Protein AF-A0A7Y5UYG2-F1 (afdb_monomer_lite)

Structure (mmCIF, N/CA/C/O backbone):
data_AF-A0A7Y5UYG2-F1
#
_entry.id   AF-A0A7Y5UYG2-F1
#
loop_
_atom_site.group_PDB
_atom_site.id
_atom_site.type_symbol
_atom_site.label_atom_id
_atom_site.label_alt_id
_atom_site.label_comp_id
_atom_site.label_asym_id
_atom_site.label_entity_id
_atom_site.label_seq_id
_atom_site.pdbx_PDB_ins_code
_atom_site.Cartn_x
_atom_site.Cartn_y
_atom_site.Cartn_z
_atom_site.occupancy
_atom_site.B_iso_or_equiv
_atom_site.auth_seq_id
_atom_site.auth_comp_id
_atom_site.auth_asym_id
_atom_site.auth_atom_id
_atom_site.pdbx_PDB_model_num
ATOM 1 N N . MET A 1 1 ? 1.144 -7.793 19.023 1.00 57.47 1 MET A N 1
ATOM 2 C CA . MET A 1 1 ? 0.547 -6.522 19.505 1.00 57.47 1 MET A CA 1
ATOM 3 C C . MET A 1 1 ? 0.319 -5.595 18.299 1.00 57.47 1 MET A C 1
ATOM 5 O O . MET A 1 1 ? 0.943 -5.838 17.279 1.00 57.47 1 MET A O 1
ATOM 9 N N . ASN A 1 2 ? -0.568 -4.586 18.346 1.00 78.50 2 ASN A N 1
ATOM 10 C CA . ASN A 1 2 ? -0.808 -3.654 17.212 1.00 78.50 2 ASN A CA 1
ATOM 11 C C . ASN A 1 2 ? -0.210 -2.251 17.454 1.00 78.50 2 ASN A C 1
ATOM 13 O O . ASN A 1 2 ? -0.651 -1.276 16.844 1.00 78.50 2 ASN A O 1
ATOM 17 N N . ASP A 1 3 ? 0.746 -2.148 18.378 1.00 82.88 3 ASP A N 1
ATOM 18 C CA . ASP A 1 3 ? 1.295 -0.881 18.858 1.00 82.88 3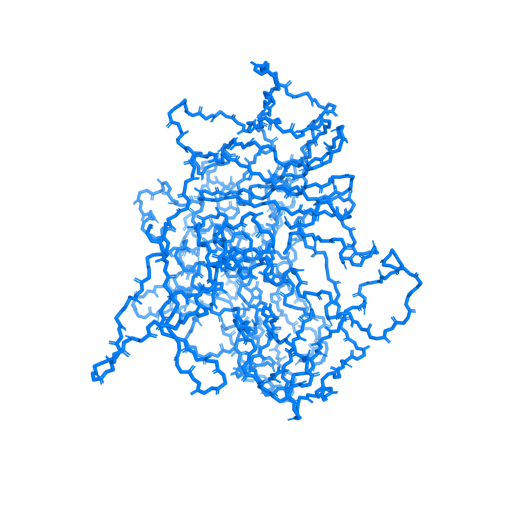 ASP A CA 1
ATOM 19 C C . ASP A 1 3 ? 2.487 -0.438 18.009 1.00 82.88 3 ASP A C 1
ATOM 21 O O . ASP A 1 3 ? 3.476 -1.155 17.873 1.00 82.88 3 ASP A O 1
ATOM 25 N N . LEU A 1 4 ? 2.380 0.762 17.450 1.00 86.94 4 LEU A N 1
ATOM 26 C CA . LEU A 1 4 ? 3.386 1.418 16.619 1.00 86.94 4 LEU A CA 1
ATOM 27 C C . LEU A 1 4 ? 4.169 2.486 17.390 1.00 86.94 4 LEU A C 1
ATOM 29 O O . LEU A 1 4 ? 4.842 3.331 16.801 1.00 86.94 4 LEU A O 1
ATOM 33 N N . GLY A 1 5 ? 4.112 2.454 18.723 1.00 81.50 5 GLY A N 1
ATOM 34 C CA . GLY A 1 5 ? 4.895 3.302 19.616 1.00 81.50 5 GLY A CA 1
ATOM 35 C C . GLY A 1 5 ? 6.408 3.180 19.401 1.00 81.50 5 GLY A C 1
ATOM 36 O O . GLY A 1 5 ? 7.154 4.088 19.762 1.00 81.50 5 GLY A O 1
ATOM 37 N N . TRP A 1 6 ? 6.858 2.108 18.753 1.00 83.94 6 TRP A N 1
ATOM 38 C CA . TRP A 1 6 ? 8.247 1.911 18.362 1.00 83.94 6 TRP A CA 1
ATOM 39 C C . TRP A 1 6 ? 8.684 2.731 17.146 1.00 83.94 6 TRP A C 1
ATOM 41 O O . TRP A 1 6 ? 9.874 2.755 16.878 1.00 83.94 6 TRP A O 1
ATOM 51 N N . ILE A 1 7 ? 7.798 3.390 16.386 1.00 88.38 7 ILE A N 1
ATOM 52 C CA . ILE A 1 7 ? 8.230 4.203 15.234 1.00 88.38 7 ILE A CA 1
ATOM 53 C C . ILE A 1 7 ? 9.119 5.367 15.728 1.00 88.38 7 ILE A C 1
ATOM 55 O O . ILE A 1 7 ? 8.684 6.103 16.629 1.00 88.38 7 ILE A O 1
ATOM 59 N N . PRO A 1 8 ? 10.315 5.588 15.128 1.00 88.12 8 PRO A N 1
ATOM 60 C CA . PRO A 1 8 ? 11.207 6.688 15.496 1.00 88.12 8 PRO A CA 1
ATOM 61 C C . PRO A 1 8 ? 10.505 8.050 15.483 1.00 88.12 8 PRO A C 1
ATOM 63 O O . PRO A 1 8 ? 9.829 8.416 14.519 1.00 88.12 8 PRO A O 1
ATOM 66 N N . GLY A 1 9 ? 10.686 8.836 16.544 1.00 85.75 9 GLY A N 1
ATOM 67 C CA . GLY A 1 9 ? 9.909 10.049 16.796 1.00 85.75 9 GLY A CA 1
ATOM 68 C C . GLY A 1 9 ? 10.012 11.114 15.710 1.00 85.75 9 GLY A C 1
ATOM 69 O O . GLY A 1 9 ? 9.010 11.747 15.380 1.00 85.75 9 GLY A O 1
ATOM 70 N N . ARG A 1 10 ? 11.192 11.286 15.098 1.00 89.25 10 ARG A N 1
ATOM 71 C CA . ARG A 1 10 ? 11.390 12.265 14.012 1.00 89.25 10 ARG A CA 1
ATOM 72 C C . ARG A 1 10 ? 10.803 11.820 12.673 1.00 89.25 10 ARG A C 1
ATOM 74 O O . ARG A 1 10 ? 10.757 12.624 11.745 1.00 89.25 10 ARG A O 1
ATOM 81 N N . VAL A 1 11 ? 10.372 10.564 12.572 1.00 89.12 11 VAL A N 1
ATOM 82 C CA . VAL A 1 11 ? 9.752 9.983 11.374 1.00 89.12 11 VAL A CA 1
ATOM 83 C C . VAL A 1 11 ? 8.228 9.993 11.476 1.00 89.12 11 VAL A C 1
ATOM 85 O O . VAL A 1 11 ? 7.570 9.939 10.448 1.00 89.12 11 VAL A O 1
ATOM 88 N N . ARG A 1 12 ? 7.661 10.126 12.682 1.00 91.38 12 ARG A N 1
ATOM 89 C CA . ARG A 1 12 ? 6.215 10.039 12.925 1.00 91.38 12 ARG A CA 1
ATOM 90 C C . ARG A 1 12 ? 5.367 10.998 12.083 1.00 91.38 12 ARG A C 1
ATOM 92 O O . ARG A 1 12 ? 5.707 12.171 11.886 1.00 91.38 12 ARG A O 1
ATOM 99 N N . LEU A 1 13 ? 4.204 10.515 11.651 1.00 93.50 13 LEU A N 1
ATOM 100 C CA . LEU A 1 13 ? 3.242 11.270 10.850 1.00 93.50 13 LEU A CA 1
ATOM 101 C C . LEU A 1 13 ? 2.540 12.357 11.668 1.00 93.50 13 LEU A C 1
ATOM 103 O O . LEU A 1 13 ? 1.707 12.097 12.539 1.00 93.50 13 LEU A O 1
ATOM 107 N N . ARG A 1 14 ? 2.819 13.615 11.314 1.00 93.12 14 ARG A N 1
ATOM 108 C CA . ARG A 1 14 ? 2.089 14.783 11.837 1.00 93.12 14 ARG A CA 1
ATOM 109 C C . ARG A 1 14 ? 0.748 14.998 11.141 1.00 93.12 14 ARG A C 1
ATOM 111 O O . ARG A 1 14 ? -0.190 15.479 11.767 1.00 93.12 14 ARG A O 1
ATOM 118 N N . ASP A 1 15 ? 0.673 14.646 9.863 1.00 95.06 15 ASP A N 1
ATOM 119 C CA . ASP A 1 15 ? -0.538 14.704 9.050 1.00 95.06 15 ASP A CA 1
ATOM 120 C C . ASP A 1 15 ? -0.583 13.512 8.079 1.00 95.06 15 ASP A C 1
ATOM 122 O O . ASP A 1 15 ? 0.401 12.782 7.943 1.00 95.06 15 ASP A O 1
ATOM 126 N N . PHE A 1 16 ? -1.722 13.304 7.418 1.00 94.44 16 PHE A N 1
ATOM 127 C CA . PHE A 1 16 ? -1.885 12.272 6.399 1.00 94.44 16 PHE A CA 1
ATOM 128 C C . PHE A 1 16 ? -0.908 12.511 5.249 1.00 94.44 16 PHE A C 1
ATOM 130 O O . PHE A 1 16 ? -0.806 13.631 4.733 1.00 94.44 16 PHE A O 1
ATOM 137 N N . ALA A 1 17 ? -0.213 11.447 4.842 1.00 91.25 17 ALA A N 1
ATOM 138 C CA . ALA A 1 17 ? 0.648 11.473 3.670 1.00 91.25 17 ALA A CA 1
ATOM 139 C C . ALA A 1 17 ? -0.192 11.720 2.407 1.00 91.25 17 ALA A C 1
ATOM 141 O O . ALA A 1 17 ? -1.264 11.141 2.247 1.00 91.25 17 ALA A O 1
ATOM 142 N N . GLY A 1 18 ? 0.300 12.599 1.535 1.00 89.81 18 GLY A N 1
ATOM 143 C CA . GLY A 1 18 ? -0.293 12.847 0.223 1.00 89.81 18 GLY A CA 1
ATOM 144 C C . GLY A 1 18 ? 0.320 11.980 -0.878 1.00 89.81 18 GLY A C 1
ATOM 145 O O . GLY A 1 18 ? 1.269 11.233 -0.614 1.00 89.81 18 GLY A O 1
ATOM 146 N N . PRO A 1 19 ? -0.171 12.113 -2.122 1.00 90.69 19 PRO A N 1
ATOM 147 C CA . PRO A 1 19 ? 0.441 11.458 -3.268 1.00 90.69 19 PRO A CA 1
ATOM 148 C C . PRO A 1 19 ? 1.856 11.988 -3.505 1.00 90.69 19 PRO A C 1
ATOM 150 O O . PRO A 1 19 ? 2.177 13.139 -3.182 1.00 90.69 19 PRO A O 1
ATOM 153 N N . ILE A 1 20 ? 2.697 11.175 -4.142 1.00 89.56 20 ILE A N 1
ATOM 154 C CA . ILE A 1 20 ? 3.920 11.705 -4.746 1.00 89.56 20 ILE A CA 1
ATOM 155 C C . ILE A 1 20 ? 3.600 12.511 -6.008 1.00 89.56 20 ILE A C 1
ATOM 157 O O . ILE A 1 20 ? 2.499 12.462 -6.550 1.00 89.56 20 ILE A O 1
ATOM 161 N N . GLY A 1 21 ? 4.576 13.286 -6.478 1.00 83.88 21 GLY A N 1
ATOM 162 C CA . GLY A 1 21 ? 4.401 14.123 -7.659 1.00 83.88 21 GLY A CA 1
ATOM 163 C C . GLY A 1 21 ? 4.212 13.341 -8.966 1.00 83.88 21 GLY A C 1
ATOM 164 O O . GLY A 1 21 ? 4.433 12.133 -9.063 1.00 83.88 21 GLY A O 1
ATOM 165 N N . LEU A 1 22 ? 3.881 14.085 -10.020 1.00 82.50 22 LEU A N 1
ATOM 166 C CA . LEU A 1 22 ? 3.663 13.595 -11.388 1.00 82.50 22 LEU A CA 1
ATOM 167 C C . LEU A 1 22 ? 4.958 13.452 -12.211 1.00 82.50 22 LEU A C 1
ATOM 169 O O . LEU A 1 22 ? 4.944 13.467 -13.443 1.00 82.50 22 LEU A O 1
ATOM 173 N N . GLY A 1 23 ? 6.102 13.324 -11.539 1.00 85.25 23 GLY A N 1
ATOM 174 C CA . GLY A 1 23 ? 7.380 13.031 -12.182 1.00 85.25 23 GLY A CA 1
ATOM 175 C C . GLY A 1 23 ? 7.456 11.562 -12.584 1.00 85.25 23 GLY A C 1
ATOM 176 O O . GLY A 1 23 ? 8.168 10.816 -11.936 1.00 85.25 23 GLY A O 1
ATOM 177 N N . LEU A 1 24 ? 6.707 11.142 -13.612 1.00 92.19 24 LEU A N 1
ATOM 178 C CA . LEU A 1 24 ? 6.568 9.724 -13.996 1.00 92.19 24 LEU A CA 1
ATOM 179 C C . LEU A 1 24 ? 7.871 9.088 -14.508 1.00 92.19 24 LEU A C 1
ATOM 181 O O . LEU A 1 24 ? 8.063 7.882 -14.403 1.00 92.19 24 LEU A O 1
ATOM 185 N N . PHE A 1 25 ? 8.748 9.885 -15.112 1.00 94.75 25 PHE A N 1
ATOM 186 C CA . PHE A 1 25 ? 10.046 9.449 -15.618 1.00 94.75 25 PHE A CA 1
ATOM 187 C C . PHE A 1 25 ? 10.975 10.652 -15.792 1.00 94.75 25 PHE A C 1
ATOM 189 O O . PHE A 1 25 ? 10.522 11.797 -15.918 1.00 94.75 25 PHE A O 1
ATOM 196 N N . GLY A 1 26 ? 12.274 10.388 -15.831 1.00 94.44 26 GLY A N 1
ATOM 197 C CA . GLY A 1 26 ? 13.301 11.414 -15.939 1.00 94.44 26 GLY A CA 1
ATOM 198 C C . GLY A 1 26 ? 14.703 10.845 -15.739 1.00 94.44 26 GLY A C 1
ATOM 199 O O . GLY A 1 26 ? 14.873 9.624 -15.699 1.00 94.44 26 GLY A O 1
ATOM 200 N N . PRO A 1 27 ? 15.724 11.716 -15.654 1.00 93.62 27 PRO A N 1
ATOM 201 C CA . PRO A 1 27 ? 17.078 11.294 -15.327 1.00 93.62 27 PRO A CA 1
ATOM 202 C C . PRO A 1 27 ? 17.110 10.551 -13.988 1.00 93.62 27 PRO A C 1
ATOM 204 O O . PRO A 1 27 ? 16.623 11.062 -12.980 1.00 93.62 27 PRO A O 1
ATOM 207 N N . GLY A 1 28 ? 17.699 9.357 -13.971 1.00 88.88 28 GLY A N 1
ATOM 208 C CA . GLY A 1 28 ? 17.907 8.606 -12.738 1.00 88.88 28 GLY A CA 1
ATOM 209 C C . GLY A 1 28 ? 18.898 9.301 -11.799 1.00 88.88 28 GLY A C 1
ATOM 210 O O . GLY A 1 28 ? 19.826 9.980 -12.245 1.00 88.88 28 GLY A O 1
ATOM 211 N N . SER A 1 29 ? 18.718 9.115 -10.492 1.00 85.50 29 SER A N 1
ATOM 212 C CA . SER A 1 29 ? 19.550 9.737 -9.451 1.00 85.50 29 SER A CA 1
ATOM 213 C C . SER A 1 29 ? 20.709 8.863 -8.962 1.00 85.50 29 SER A C 1
ATOM 215 O O . SER A 1 29 ? 21.626 9.361 -8.312 1.00 85.50 29 SER A O 1
ATOM 217 N N . GLU A 1 30 ? 20.696 7.564 -9.255 1.00 85.38 30 GLU A N 1
ATOM 218 C CA . GLU A 1 30 ? 21.638 6.597 -8.688 1.00 85.38 30 GLU A CA 1
ATOM 219 C C . GLU A 1 30 ? 22.851 6.408 -9.602 1.00 85.38 30 GLU A C 1
ATOM 221 O O . GLU A 1 30 ? 22.934 5.501 -10.432 1.00 85.38 30 GLU A O 1
ATOM 226 N N . SER A 1 31 ? 23.840 7.284 -9.422 1.00 87.31 31 SER A N 1
ATOM 227 C CA . SER A 1 31 ? 25.068 7.289 -10.228 1.00 87.31 31 SER A CA 1
ATOM 228 C C . SER A 1 31 ? 25.920 6.017 -10.095 1.00 87.31 31 SER A C 1
ATOM 230 O O . SER A 1 31 ? 26.825 5.803 -10.908 1.00 87.31 31 SER A O 1
ATOM 232 N N . THR A 1 32 ? 25.641 5.160 -9.109 1.00 88.62 32 THR A N 1
ATOM 233 C CA . THR A 1 32 ? 26.259 3.836 -8.944 1.00 88.62 32 THR A CA 1
ATOM 234 C C . THR A 1 32 ? 25.939 2.910 -10.115 1.00 88.62 32 THR A C 1
ATOM 236 O O . THR A 1 32 ? 26.821 2.191 -10.582 1.00 88.62 32 THR A O 1
ATOM 239 N N . PHE A 1 33 ? 24.708 2.959 -10.624 1.00 87.50 33 PHE A N 1
ATOM 240 C CA . PHE A 1 33 ? 24.169 1.939 -11.521 1.00 87.50 33 PHE A CA 1
ATOM 241 C C . PHE A 1 33 ? 24.242 2.318 -13.001 1.00 87.50 33 PHE A C 1
ATOM 243 O O . PHE A 1 33 ? 24.529 1.485 -13.865 1.00 87.50 33 PHE A O 1
ATOM 250 N N . TYR A 1 34 ? 24.019 3.592 -13.309 1.00 91.00 34 TYR A N 1
ATOM 251 C CA . TYR A 1 34 ? 23.905 4.084 -14.679 1.00 91.00 34 TYR A CA 1
ATOM 252 C C . TYR A 1 34 ? 24.620 5.437 -14.861 1.00 91.00 34 TYR A C 1
ATOM 254 O O . TYR A 1 34 ? 24.826 6.175 -13.893 1.00 91.00 34 TYR A O 1
ATOM 262 N N . PRO A 1 35 ? 25.071 5.784 -16.084 1.00 92.62 35 PRO A N 1
ATOM 263 C CA . PRO A 1 35 ? 25.655 7.090 -16.374 1.00 92.62 35 PRO A CA 1
ATOM 264 C C . PRO A 1 35 ? 24.644 8.233 -16.215 1.00 92.62 35 PRO A C 1
ATOM 266 O O . PRO A 1 35 ? 23.434 8.042 -16.366 1.00 92.62 35 PRO A O 1
ATOM 269 N N . ALA A 1 36 ? 25.159 9.443 -15.979 1.00 93.31 36 ALA A N 1
ATOM 270 C CA . ALA A 1 36 ? 24.350 10.658 -15.966 1.00 93.31 36 ALA A CA 1
ATOM 271 C C . ALA A 1 36 ? 23.579 10.820 -17.289 1.00 93.31 36 ALA A C 1
ATOM 273 O O . ALA A 1 36 ? 24.127 10.589 -18.365 1.00 93.31 36 ALA A O 1
ATOM 274 N N . GLY A 1 37 ? 22.309 11.221 -17.198 1.00 92.69 37 GLY A N 1
ATOM 275 C CA . GLY A 1 37 ? 21.418 11.358 -18.354 1.00 92.69 37 GLY A CA 1
ATOM 276 C C . GLY A 1 37 ? 20.656 10.086 -18.740 1.00 92.69 37 GLY A C 1
ATOM 277 O O . GLY A 1 37 ? 19.802 10.159 -19.616 1.00 92.69 37 GLY A O 1
ATOM 278 N N . THR A 1 38 ? 20.903 8.948 -18.079 1.00 94.62 38 THR A N 1
ATOM 279 C CA . THR A 1 38 ? 20.065 7.745 -18.235 1.00 94.62 38 THR A CA 1
ATOM 280 C C . THR A 1 38 ? 18.655 8.031 -17.734 1.00 94.62 38 THR A C 1
ATOM 282 O O . THR A 1 38 ? 18.481 8.501 -16.608 1.00 94.62 38 THR A O 1
ATOM 285 N N . VAL A 1 39 ? 17.653 7.758 -18.566 1.00 95.62 39 VAL A N 1
ATOM 286 C CA . VAL A 1 39 ? 16.244 8.025 -18.273 1.00 95.62 39 VAL A CA 1
ATOM 287 C C . VAL A 1 39 ? 15.595 6.758 -17.729 1.00 95.62 39 VAL A C 1
ATOM 289 O O . VAL A 1 39 ? 15.658 5.699 -18.355 1.00 95.62 39 VAL A O 1
ATOM 292 N N . ILE A 1 40 ? 14.941 6.869 -16.576 1.00 93.31 40 ILE A N 1
ATOM 293 C CA . ILE A 1 40 ? 14.222 5.777 -15.914 1.00 93.31 40 ILE A CA 1
ATOM 294 C C . ILE A 1 40 ? 12.795 6.205 -15.575 1.00 93.31 40 ILE A C 1
ATOM 296 O O . ILE A 1 40 ? 12.483 7.396 -15.520 1.00 93.31 40 ILE A O 1
ATOM 300 N N . VAL A 1 41 ? 11.929 5.224 -15.335 1.00 93.62 41 VAL A N 1
ATOM 301 C CA . VAL A 1 41 ? 10.648 5.468 -14.666 1.00 93.62 41 VAL A CA 1
ATOM 302 C C . VAL A 1 41 ? 10.919 5.842 -13.206 1.00 93.62 41 VAL A C 1
ATOM 304 O O . VAL A 1 41 ? 11.841 5.303 -12.599 1.00 93.62 41 VAL A O 1
ATOM 307 N N . HIS A 1 42 ? 10.110 6.736 -12.644 1.00 90.56 42 HIS A N 1
ATOM 308 C CA . HIS A 1 42 ? 10.070 6.993 -11.208 1.00 90.56 42 HIS A CA 1
ATOM 309 C C . HIS A 1 42 ? 8.674 6.701 -10.682 1.00 90.56 42 HIS A C 1
ATOM 311 O O . HIS A 1 42 ? 7.684 6.993 -11.353 1.00 90.56 42 HIS A O 1
ATOM 317 N N . GLY A 1 43 ? 8.581 6.205 -9.455 1.00 87.69 43 GLY A N 1
ATOM 318 C CA . GLY A 1 43 ? 7.268 6.049 -8.843 1.00 87.69 43 GLY A CA 1
ATOM 319 C C . GLY A 1 43 ? 7.228 5.346 -7.508 1.00 87.69 43 GLY A C 1
ATOM 320 O O . GLY A 1 43 ? 6.147 5.100 -6.992 1.00 87.69 43 GLY A O 1
ATOM 321 N N . TRP A 1 44 ? 8.388 5.038 -6.947 1.00 82.75 44 TRP A N 1
ATOM 322 C CA . TRP A 1 44 ? 8.538 4.117 -5.839 1.00 82.75 44 TRP A CA 1
ATOM 323 C C . TRP A 1 44 ? 7.592 4.274 -4.650 1.00 82.75 44 TRP A C 1
ATOM 325 O O . TRP A 1 44 ? 7.034 3.307 -4.146 1.00 82.75 44 TRP A O 1
ATOM 335 N N . ARG A 1 45 ? 7.366 5.518 -4.231 1.00 85.12 45 ARG A N 1
ATOM 336 C CA . ARG A 1 45 ? 6.501 5.866 -3.093 1.00 85.12 45 ARG A CA 1
ATOM 337 C C . ARG A 1 45 ? 5.035 6.067 -3.482 1.00 85.12 45 ARG A C 1
ATOM 339 O O . ARG A 1 45 ? 4.227 6.511 -2.674 1.00 85.12 45 ARG A O 1
ATOM 346 N N . GLY A 1 46 ? 4.700 5.822 -4.739 1.00 89.31 46 GLY A N 1
ATOM 347 C CA . GLY A 1 46 ? 3.384 6.028 -5.314 1.00 89.31 46 GLY A CA 1
ATOM 348 C C . GLY A 1 46 ? 2.482 4.823 -5.114 1.00 89.31 46 GLY A C 1
ATOM 349 O O . GLY A 1 46 ? 1.802 4.446 -6.062 1.00 89.31 46 GLY A O 1
ATOM 350 N N . HIS A 1 47 ? 2.504 4.191 -3.933 1.00 89.62 47 HIS A N 1
ATOM 351 C CA . HIS A 1 47 ? 1.644 3.064 -3.535 1.00 89.62 47 HIS A CA 1
ATOM 352 C C . HIS A 1 47 ? 0.484 3.477 -2.615 1.00 89.62 47 HIS A C 1
ATOM 354 O O . HIS A 1 47 ? -0.416 2.676 -2.395 1.00 89.62 47 HIS A O 1
ATOM 360 N N . THR A 1 48 ? 0.475 4.711 -2.101 1.00 87.12 48 THR A N 1
ATOM 361 C CA . THR A 1 48 ? -0.555 5.223 -1.180 1.00 87.12 48 THR A CA 1
ATOM 362 C C . THR A 1 48 ? -1.662 5.968 -1.930 1.00 87.12 48 THR A C 1
ATOM 364 O O . THR A 1 48 ? -2.546 5.345 -2.514 1.00 87.12 48 THR A O 1
ATOM 367 N N . GLU A 1 49 ? -1.598 7.297 -1.942 1.00 90.38 49 GLU A N 1
ATOM 368 C CA . GLU A 1 49 ? -2.570 8.194 -2.558 1.00 90.38 49 GLU A CA 1
ATOM 369 C C . GLU A 1 49 ? -2.168 8.560 -3.979 1.00 90.38 49 GLU A C 1
ATOM 371 O O . GLU A 1 49 ? -0.993 8.502 -4.358 1.00 90.38 49 GLU A O 1
ATOM 376 N N . MET A 1 50 ? -3.165 8.967 -4.757 1.00 90.88 50 MET A N 1
ATOM 377 C CA . MET A 1 50 ? -3.010 9.185 -6.183 1.00 90.88 50 MET A CA 1
ATOM 378 C C . MET A 1 50 ? -3.045 10.688 -6.555 1.00 90.88 50 MET A C 1
ATOM 380 O O . MET A 1 50 ? -3.792 11.480 -5.956 1.00 90.88 50 MET A O 1
ATOM 384 N N . PRO A 1 51 ? -2.150 11.141 -7.459 1.00 90.88 51 PRO A N 1
ATOM 385 C CA . PRO A 1 51 ? -1.943 12.564 -7.722 1.00 90.88 51 PRO A CA 1
ATOM 386 C C . PRO A 1 51 ? -3.041 13.232 -8.558 1.00 90.88 51 PRO A C 1
ATOM 388 O O . PRO A 1 51 ? -3.280 14.425 -8.359 1.00 90.88 51 PRO A O 1
ATOM 391 N N . VAL A 1 52 ? -3.707 12.531 -9.482 1.00 92.81 52 VAL A N 1
ATOM 392 C CA . VAL A 1 52 ? -4.691 13.147 -10.400 1.00 92.81 52 VAL A CA 1
ATOM 393 C C . VAL A 1 52 ? -6.010 13.446 -9.682 1.00 92.81 52 VAL A C 1
ATOM 395 O O . VAL A 1 52 ? -6.584 14.510 -9.893 1.00 92.81 52 VAL A O 1
ATOM 398 N N . ASP A 1 53 ? -6.456 12.588 -8.774 1.00 88.50 53 ASP A N 1
ATOM 399 C CA . ASP A 1 53 ? -7.632 12.734 -7.921 1.00 88.50 53 ASP A CA 1
ATOM 400 C C . ASP A 1 53 ? -7.402 13.881 -6.936 1.00 88.50 53 ASP A C 1
ATOM 402 O O . ASP A 1 53 ? -8.273 14.735 -6.747 1.00 88.50 53 ASP A O 1
ATOM 406 N N . THR A 1 54 ? -6.198 13.965 -6.361 1.00 88.44 54 THR A N 1
ATOM 407 C CA . THR A 1 54 ? -5.797 15.080 -5.491 1.00 88.44 54 THR A CA 1
ATOM 408 C C . THR A 1 54 ? -5.778 16.405 -6.265 1.00 88.44 54 THR A C 1
ATOM 410 O O . THR A 1 54 ? -6.307 17.411 -5.785 1.00 88.44 54 THR A O 1
ATOM 413 N N . ALA A 1 55 ? -5.234 16.423 -7.486 1.00 90.88 55 ALA A N 1
ATOM 414 C CA . ALA A 1 55 ? -5.258 17.603 -8.351 1.00 90.88 55 ALA A CA 1
ATOM 415 C C . ALA A 1 55 ? -6.694 17.991 -8.746 1.00 90.88 55 ALA A C 1
ATOM 417 O O . ALA A 1 55 ? -7.073 19.159 -8.652 1.00 90.88 55 ALA A O 1
ATOM 418 N N . ALA A 1 56 ? -7.534 17.013 -9.098 1.00 90.56 56 ALA A N 1
ATOM 419 C CA . ALA A 1 56 ? -8.932 17.228 -9.458 1.00 90.56 56 ALA A CA 1
ATOM 420 C C . ALA A 1 56 ? -9.733 17.863 -8.317 1.00 90.56 56 ALA A C 1
ATOM 422 O O . ALA A 1 56 ? -10.533 18.766 -8.562 1.00 90.56 56 ALA A O 1
ATOM 423 N N . ARG A 1 57 ? -9.492 17.438 -7.072 1.00 87.25 57 ARG A N 1
ATOM 424 C CA . ARG A 1 57 ? -10.105 18.024 -5.871 1.00 87.25 57 ARG A CA 1
ATOM 425 C C . ARG A 1 57 ? -9.730 19.480 -5.654 1.00 87.25 57 ARG A C 1
ATOM 427 O O . ARG A 1 57 ? -10.583 20.276 -5.274 1.00 87.25 57 ARG A O 1
ATOM 434 N N . ARG A 1 58 ? -8.470 19.820 -5.916 1.00 89.69 58 ARG A N 1
ATOM 435 C CA . ARG A 1 58 ? -7.950 21.189 -5.807 1.00 89.69 58 ARG A CA 1
ATOM 436 C C . ARG A 1 58 ? -8.344 22.076 -6.988 1.00 89.69 58 ARG A C 1
ATOM 438 O O . ARG A 1 58 ? -8.029 23.260 -6.984 1.00 89.69 58 ARG A O 1
ATOM 445 N N . GLY A 1 59 ? -9.010 21.518 -8.002 1.00 90.88 59 GLY A N 1
ATOM 446 C CA . GLY A 1 59 ? -9.294 22.220 -9.251 1.00 90.88 59 GLY A CA 1
ATOM 447 C C . GLY A 1 59 ? -8.039 22.503 -10.082 1.00 90.88 59 GLY A C 1
ATOM 448 O O . GLY A 1 59 ? -8.066 23.379 -10.942 1.00 90.88 59 GLY A O 1
ATOM 449 N N . ASP A 1 60 ? -6.944 21.776 -9.845 1.00 92.62 60 ASP A N 1
ATOM 450 C CA . ASP A 1 60 ? -5.670 21.951 -10.542 1.00 92.62 60 ASP A CA 1
ATOM 451 C C . ASP A 1 60 ? -5.685 21.218 -11.891 1.00 92.62 60 ASP A C 1
ATOM 453 O O . ASP A 1 60 ? -5.138 20.127 -12.072 1.00 92.62 60 ASP A O 1
ATOM 457 N N . THR A 1 61 ? -6.361 21.825 -12.865 1.00 93.31 61 THR A N 1
ATOM 458 C CA . THR A 1 61 ? -6.435 21.297 -14.233 1.00 93.31 61 THR A CA 1
ATOM 459 C C . THR A 1 61 ? -5.074 21.282 -14.925 1.00 93.31 61 THR A C 1
ATOM 461 O O . THR A 1 61 ? -4.859 20.467 -15.818 1.00 93.31 61 THR A O 1
ATOM 464 N N . GLN A 1 62 ? -4.144 22.154 -14.522 1.00 94.00 62 GLN A N 1
ATOM 465 C CA . GLN A 1 62 ? -2.807 22.211 -15.108 1.00 94.00 62 GLN A CA 1
ATOM 466 C C . GLN A 1 62 ? -1.998 20.960 -14.754 1.00 94.00 62 GLN A C 1
ATOM 468 O O . GLN A 1 62 ? -1.392 20.362 -15.644 1.00 94.00 62 GLN A O 1
ATOM 473 N N . ALA A 1 63 ? -2.018 20.533 -13.489 1.00 92.25 63 ALA A N 1
ATOM 474 C CA . ALA A 1 63 ? -1.363 19.298 -13.066 1.00 92.25 63 ALA A CA 1
ATOM 475 C C . ALA A 1 63 ? -1.952 18.068 -13.775 1.00 92.25 63 ALA A C 1
ATOM 477 O O . ALA A 1 63 ? -1.204 17.192 -14.208 1.00 92.25 63 ALA A O 1
ATOM 478 N N . ILE A 1 64 ? -3.275 18.020 -13.964 1.00 93.81 64 ILE A N 1
ATOM 479 C CA . ILE A 1 64 ? -3.945 16.921 -14.681 1.00 93.81 64 ILE A CA 1
ATOM 480 C C . ILE A 1 64 ? -3.480 16.852 -16.141 1.00 93.81 64 ILE A C 1
ATOM 482 O O . ILE A 1 64 ? -3.092 15.785 -16.617 1.00 93.81 64 ILE A O 1
ATOM 486 N N . GLU A 1 65 ? -3.457 17.982 -16.848 1.00 94.31 65 GLU A N 1
ATOM 487 C CA . GLU A 1 65 ? -2.989 18.021 -18.238 1.00 94.31 65 GLU A CA 1
ATOM 488 C C . GLU A 1 65 ? -1.486 17.727 -18.355 1.00 94.31 65 GLU A C 1
ATOM 490 O O . GLU A 1 65 ? -1.048 17.065 -19.298 1.00 94.31 65 GLU A O 1
ATOM 495 N N . GLN A 1 66 ? -0.684 18.121 -17.362 1.00 93.06 66 GLN A N 1
ATOM 496 C CA . GLN A 1 66 ? 0.722 17.731 -17.290 1.00 93.06 66 GLN A CA 1
ATOM 497 C C . GLN A 1 66 ? 0.886 16.214 -17.102 1.00 93.06 66 GLN A C 1
ATOM 499 O O . GLN A 1 66 ? 1.707 15.605 -17.795 1.00 93.06 66 GLN A O 1
ATOM 504 N N . ALA A 1 67 ? 0.109 15.594 -16.204 1.00 93.81 67 ALA A N 1
ATOM 505 C CA . ALA A 1 67 ? 0.094 14.142 -16.008 1.00 93.81 67 ALA A CA 1
ATOM 506 C C . ALA A 1 67 ? -0.235 13.421 -17.318 1.00 93.81 67 ALA A C 1
ATOM 508 O O . ALA A 1 67 ? 0.483 12.508 -17.730 1.00 93.81 67 ALA A O 1
ATOM 509 N N . ARG A 1 68 ? -1.285 13.892 -17.999 1.00 95.50 68 ARG A N 1
ATOM 510 C CA . ARG A 1 68 ? -1.741 13.376 -19.289 1.00 95.50 68 ARG A CA 1
ATOM 511 C C . ARG A 1 68 ? -0.649 13.457 -20.347 1.00 95.50 68 ARG A C 1
ATOM 513 O O . ARG A 1 68 ? -0.330 12.447 -20.963 1.00 95.50 68 ARG A O 1
ATOM 520 N N . GLY A 1 69 ? -0.022 14.622 -20.511 1.00 95.88 69 GLY A N 1
ATOM 521 C CA . GLY A 1 69 ? 1.058 14.812 -21.480 1.00 95.88 69 GLY A CA 1
ATOM 522 C C . GLY A 1 69 ? 2.262 13.903 -21.218 1.00 95.88 69 GLY A C 1
ATOM 523 O O . GLY A 1 69 ? 2.797 13.300 -22.149 1.00 95.88 69 GLY A O 1
ATOM 524 N N . ARG A 1 70 ? 2.663 13.744 -19.948 1.00 95.12 70 ARG A N 1
ATOM 525 C CA . ARG A 1 70 ? 3.754 12.835 -19.551 1.00 95.12 70 ARG A CA 1
ATOM 526 C C . ARG A 1 70 ? 3.410 11.380 -19.855 1.00 95.12 70 ARG A C 1
ATOM 528 O O . ARG A 1 70 ? 4.255 10.644 -20.357 1.00 95.12 70 ARG A O 1
ATOM 535 N N . LEU A 1 71 ? 2.185 10.962 -19.563 1.00 96.06 71 LEU A N 1
ATOM 536 C CA . LEU A 1 71 ? 1.749 9.593 -19.788 1.00 96.06 71 LEU A CA 1
ATOM 537 C C . LEU A 1 71 ? 1.584 9.275 -21.279 1.00 96.06 71 LEU A C 1
ATOM 539 O O . LEU A 1 71 ? 2.025 8.219 -21.728 1.00 96.06 71 LEU A O 1
ATOM 543 N N . ASP A 1 72 ? 1.030 10.205 -22.059 1.00 97.00 72 ASP A N 1
ATOM 544 C CA . ASP A 1 72 ? 0.934 10.092 -23.518 1.00 97.00 72 ASP A CA 1
ATOM 545 C C . ASP A 1 72 ? 2.330 9.991 -24.153 1.00 97.00 72 ASP A C 1
ATOM 547 O O . ASP A 1 72 ? 2.549 9.197 -25.071 1.00 97.00 72 ASP A O 1
ATOM 551 N N . GLU A 1 73 ? 3.312 10.741 -23.640 1.00 96.56 73 GLU A N 1
ATOM 552 C CA . GLU A 1 73 ? 4.713 10.609 -24.046 1.00 96.56 73 GLU A CA 1
ATOM 553 C C . GLU A 1 73 ? 5.268 9.215 -23.721 1.00 96.56 73 GLU A C 1
ATOM 555 O O . GLU A 1 73 ? 5.840 8.566 -24.600 1.00 96.56 73 GLU A O 1
ATOM 560 N N . LEU A 1 74 ? 5.050 8.727 -22.497 1.00 96.06 74 LEU A N 1
ATOM 561 C CA . LEU A 1 74 ? 5.507 7.414 -22.044 1.00 96.06 74 LEU A CA 1
ATOM 562 C C . 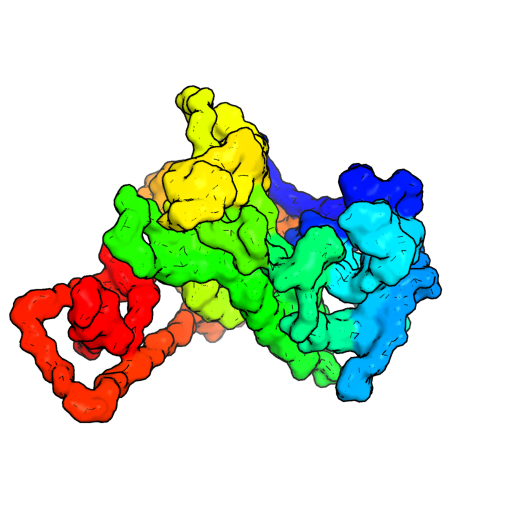LEU A 1 74 ? 4.899 6.270 -22.879 1.00 96.06 74 LEU A C 1
ATOM 564 O O . LEU A 1 74 ? 5.608 5.346 -23.284 1.00 96.06 74 LEU A O 1
ATOM 568 N N . LEU A 1 75 ? 3.600 6.347 -23.184 1.00 97.25 75 LEU A N 1
ATOM 569 C CA . LEU A 1 75 ? 2.883 5.378 -24.017 1.00 97.25 75 LEU A CA 1
ATOM 570 C C . LEU A 1 75 ? 3.345 5.404 -25.476 1.00 97.25 75 LEU A C 1
ATOM 572 O O . LEU A 1 75 ? 3.494 4.351 -26.092 1.00 97.25 75 LEU A O 1
ATOM 576 N N . ARG A 1 76 ? 3.568 6.595 -26.039 1.00 96.88 76 ARG A N 1
ATOM 577 C CA . ARG A 1 76 ? 3.955 6.757 -27.446 1.00 96.88 76 ARG A CA 1
ATOM 578 C C . ARG A 1 76 ? 5.414 6.392 -27.700 1.00 96.88 76 ARG A C 1
ATOM 580 O O . ARG A 1 76 ? 5.715 5.833 -28.750 1.00 96.88 76 ARG A O 1
ATOM 587 N N . LYS A 1 77 ? 6.315 6.764 -26.788 1.00 96.25 77 LYS A N 1
ATOM 588 C CA . LYS A 1 77 ? 7.765 6.675 -27.005 1.00 96.25 77 LYS A CA 1
ATOM 589 C C . LYS A 1 77 ? 8.384 5.408 -26.422 1.00 96.25 77 LYS A C 1
ATOM 591 O O . LYS A 1 77 ? 9.284 4.854 -27.044 1.00 96.25 77 LYS A O 1
ATOM 596 N N . TYR A 1 78 ? 7.917 4.955 -25.257 1.00 96.31 78 TYR A N 1
ATOM 597 C CA . TYR A 1 78 ? 8.630 3.931 -24.485 1.00 96.31 78 TYR A CA 1
ATOM 598 C C . TYR A 1 78 ? 7.845 2.647 -24.217 1.00 96.31 78 TYR A C 1
ATOM 600 O O . TYR A 1 78 ? 8.434 1.678 -23.741 1.00 96.31 78 TYR A O 1
ATOM 608 N N . ALA A 1 79 ? 6.538 2.607 -24.486 1.00 96.06 79 ALA A N 1
ATOM 609 C CA . ALA A 1 79 ? 5.762 1.398 -24.241 1.00 96.06 79 ALA A CA 1
ATOM 610 C C . ALA A 1 79 ? 6.247 0.241 -25.124 1.00 96.06 79 ALA A C 1
ATOM 612 O O . ALA A 1 79 ? 6.254 0.328 -26.354 1.00 96.06 79 ALA A O 1
ATOM 613 N N . LYS A 1 80 ? 6.587 -0.878 -24.489 1.00 95.69 80 LYS A N 1
ATOM 614 C CA . LYS A 1 80 ? 6.845 -2.148 -25.158 1.00 95.69 80 LYS A CA 1
ATOM 615 C C . LYS A 1 80 ? 5.572 -2.962 -25.188 1.00 95.69 80 LYS A C 1
ATOM 617 O O . LYS A 1 80 ? 4.942 -3.202 -24.161 1.00 95.69 80 LYS A O 1
ATOM 622 N N . ARG A 1 81 ? 5.196 -3.365 -26.396 1.00 95.75 81 ARG A N 1
ATOM 623 C CA . ARG A 1 81 ? 4.029 -4.198 -26.664 1.00 95.75 81 ARG A CA 1
ATOM 624 C C . ARG A 1 81 ? 4.516 -5.568 -27.079 1.00 95.75 81 ARG A C 1
ATOM 626 O O . ARG A 1 81 ? 5.303 -5.677 -28.015 1.00 95.75 81 ARG A O 1
ATOM 633 N N . VAL A 1 82 ? 4.065 -6.584 -26.363 1.00 93.25 82 VAL A N 1
ATOM 634 C CA . VAL A 1 82 ? 4.445 -7.979 -26.589 1.00 93.25 82 VAL A CA 1
ATOM 635 C C . VAL A 1 82 ? 3.208 -8.852 -26.468 1.00 93.25 82 VAL A C 1
ATOM 637 O O . VAL A 1 82 ? 2.249 -8.475 -25.801 1.00 93.25 82 VAL A O 1
ATOM 640 N N . GLU A 1 83 ? 3.220 -10.012 -27.109 1.00 95.56 83 GLU A N 1
ATOM 641 C CA . GLU A 1 83 ? 2.182 -11.023 -26.934 1.00 95.56 83 GLU A CA 1
ATOM 642 C C . GLU A 1 83 ? 2.743 -12.145 -26.060 1.00 95.56 83 GLU A C 1
ATOM 644 O O . GLU A 1 83 ? 3.780 -12.724 -26.386 1.00 95.56 83 GLU A O 1
ATOM 649 N N . ILE A 1 84 ? 2.088 -12.433 -24.934 1.00 92.06 84 ILE A N 1
ATOM 650 C CA . ILE A 1 84 ? 2.476 -13.522 -24.030 1.00 92.06 84 ILE A CA 1
ATOM 651 C C . ILE A 1 84 ? 1.291 -14.456 -23.889 1.00 92.06 84 ILE A C 1
ATOM 653 O O . ILE A 1 84 ? 0.217 -14.034 -23.476 1.00 92.06 84 ILE A O 1
ATOM 657 N N . ALA A 1 85 ? 1.487 -15.725 -24.252 1.00 91.19 85 ALA A N 1
ATOM 658 C CA . ALA A 1 85 ? 0.436 -16.743 -24.223 1.00 91.19 85 ALA A CA 1
ATOM 659 C C . ALA A 1 85 ? -0.859 -16.312 -24.955 1.00 91.19 85 ALA A C 1
ATOM 661 O O . ALA A 1 85 ? -1.960 -16.638 -24.519 1.00 91.19 85 ALA A O 1
ATOM 662 N N . GLY A 1 86 ? -0.725 -15.571 -26.063 1.00 94.62 86 GLY A N 1
ATOM 663 C CA . GLY A 1 86 ? -1.853 -15.048 -26.844 1.00 94.62 86 GLY A CA 1
ATOM 664 C C . GLY A 1 86 ? -2.495 -13.776 -26.278 1.00 94.62 86 GLY A C 1
ATOM 665 O O . GLY A 1 86 ? -3.480 -13.294 -26.832 1.00 94.62 86 GLY A O 1
ATOM 666 N N . GLU A 1 87 ? -1.964 -13.214 -25.189 1.00 94.88 87 GLU A N 1
ATOM 667 C CA . GLU A 1 87 ? -2.491 -11.998 -24.573 1.00 94.88 87 GLU A CA 1
ATOM 668 C C . GLU A 1 87 ? -1.666 -10.765 -24.965 1.00 94.88 87 GLU A C 1
ATOM 670 O O . GLU A 1 87 ? -0.441 -10.757 -24.779 1.00 94.88 87 GLU A O 1
ATOM 675 N N . PRO A 1 88 ? -2.308 -9.682 -25.444 1.00 97.00 88 PRO A N 1
ATOM 676 C CA . PRO A 1 88 ? -1.619 -8.432 -25.711 1.00 97.00 88 PRO A CA 1
ATOM 677 C C . PRO A 1 88 ? -1.197 -7.796 -24.387 1.00 97.00 88 PRO A C 1
ATOM 679 O O . PRO A 1 88 ? -2.032 -7.426 -23.558 1.00 97.00 88 PRO A O 1
ATOM 682 N N . CYS A 1 89 ? 0.108 -7.658 -24.203 1.00 96.69 89 CYS A N 1
ATOM 683 C CA . CYS A 1 89 ? 0.731 -7.078 -23.025 1.00 96.69 89 CYS A CA 1
ATOM 684 C C . CYS A 1 89 ? 1.360 -5.720 -23.360 1.00 96.69 89 CYS A C 1
ATOM 686 O O . CYS A 1 89 ? 1.826 -5.483 -24.479 1.00 96.69 89 CYS A O 1
ATOM 688 N N . LEU A 1 90 ? 1.399 -4.832 -22.368 1.00 96.81 90 LEU A N 1
ATOM 689 C CA . LEU A 1 90 ? 2.112 -3.558 -22.421 1.00 96.81 90 LEU A CA 1
ATOM 690 C C . LEU A 1 90 ? 2.905 -3.357 -21.133 1.00 96.81 90 LEU A C 1
ATOM 692 O O . LEU A 1 90 ? 2.352 -3.510 -20.048 1.00 96.81 90 LEU A O 1
ATOM 696 N N . PHE A 1 91 ? 4.172 -2.962 -21.256 1.00 95.00 91 PHE A N 1
ATOM 697 C CA . PHE A 1 91 ? 4.984 -2.527 -20.119 1.00 95.00 91 PHE A CA 1
ATOM 698 C C . PHE A 1 91 ? 6.155 -1.631 -20.557 1.00 95.00 91 PHE A C 1
ATOM 700 O O . PHE A 1 91 ? 6.268 -1.299 -21.738 1.00 95.00 91 PHE A O 1
ATOM 707 N N . TRP A 1 92 ? 7.019 -1.223 -19.624 1.00 93.88 92 TRP A N 1
ATOM 708 C CA . TRP A 1 92 ? 8.140 -0.313 -19.888 1.00 93.88 92 TRP A CA 1
ATOM 709 C C . TRP A 1 92 ? 9.475 -0.904 -19.444 1.00 93.88 92 TRP A C 1
ATOM 711 O O . TRP A 1 92 ? 9.592 -1.440 -18.342 1.00 93.88 92 TRP A O 1
ATOM 721 N N . GLU A 1 93 ? 10.486 -0.782 -20.303 1.00 90.69 93 GLU A N 1
ATOM 722 C CA . GLU A 1 93 ? 11.839 -1.260 -20.012 1.00 90.69 93 GLU A CA 1
ATOM 723 C C . GLU A 1 93 ? 12.572 -0.361 -19.004 1.00 90.69 93 GLU A C 1
ATOM 725 O O . GLU A 1 93 ? 12.281 0.830 -18.871 1.00 90.69 93 GLU A O 1
ATOM 730 N N . LYS A 1 94 ? 13.555 -0.938 -18.306 1.00 88.62 94 LYS A N 1
ATOM 731 C CA . LYS A 1 94 ? 14.570 -0.211 -17.535 1.00 88.62 94 LYS A CA 1
ATOM 732 C C . LYS A 1 94 ? 15.962 -0.452 -18.155 1.00 88.62 94 LYS A C 1
ATOM 734 O O . LYS A 1 94 ? 16.362 -1.618 -18.248 1.00 88.62 94 LYS A O 1
ATOM 739 N N . PRO A 1 95 ? 16.717 0.603 -18.526 1.00 92.12 95 PRO A N 1
ATOM 740 C CA . PRO A 1 95 ? 16.298 2.010 -18.591 1.00 92.12 95 PRO A CA 1
ATOM 741 C C . PRO A 1 95 ? 15.313 2.273 -19.748 1.00 92.12 95 PRO A C 1
ATOM 743 O O . PRO A 1 95 ? 15.184 1.451 -20.651 1.00 92.12 95 PRO A O 1
ATOM 746 N N . LEU A 1 96 ? 14.652 3.436 -19.735 1.00 94.44 96 LEU A N 1
ATOM 747 C CA . LEU A 1 96 ? 13.857 3.925 -20.871 1.00 94.44 96 LEU A CA 1
ATOM 748 C C . LEU A 1 96 ? 14.768 4.454 -21.991 1.00 94.44 96 LEU A C 1
ATOM 750 O O . LEU A 1 96 ? 14.514 4.208 -23.167 1.00 94.44 96 LEU A O 1
ATOM 754 N N . GLU A 1 97 ? 15.832 5.173 -21.615 1.00 95.12 97 GLU A N 1
ATOM 755 C CA . GLU A 1 97 ? 16.901 5.650 -22.502 1.00 95.12 97 GLU A CA 1
ATOM 756 C C . GLU A 1 97 ? 18.245 5.626 -21.771 1.00 95.12 97 GLU A C 1
ATOM 758 O O . GLU A 1 97 ? 18.302 5.828 -20.559 1.00 95.12 97 GLU A O 1
ATOM 763 N N . GLY A 1 98 ? 19.341 5.451 -22.508 1.00 93.50 98 GLY A N 1
ATOM 764 C CA . GLY A 1 98 ? 20.685 5.371 -21.939 1.00 93.50 98 GLY A CA 1
ATOM 765 C C . GLY A 1 98 ? 21.141 3.928 -21.751 1.00 93.50 98 GLY A C 1
ATOM 766 O O . GLY A 1 98 ? 20.810 3.061 -22.556 1.00 93.50 98 GLY A O 1
ATOM 767 N N . ALA A 1 99 ? 21.956 3.684 -20.729 1.00 92.81 99 ALA A N 1
ATOM 768 C CA . ALA A 1 99 ? 22.620 2.401 -20.523 1.00 92.81 99 ALA A CA 1
ATOM 769 C C . ALA A 1 99 ? 22.905 2.156 -19.041 1.00 92.81 99 ALA A C 1
ATOM 771 O O . ALA A 1 99 ? 22.997 3.095 -18.253 1.00 92.81 99 ALA A O 1
ATOM 772 N N . TRP A 1 100 ? 23.139 0.899 -18.675 1.00 91.19 100 TRP A N 1
ATOM 773 C CA . TRP A 1 100 ? 23.805 0.580 -17.415 1.00 91.19 100 TRP A CA 1
ATOM 774 C C . TRP A 1 100 ? 25.303 0.857 -17.519 1.00 91.19 100 TRP A C 1
ATOM 776 O O . TRP A 1 100 ? 25.883 0.874 -18.611 1.00 91.19 100 TRP A O 1
ATOM 786 N N . LYS A 1 101 ? 25.954 1.074 -16.375 1.00 91.00 101 LYS A N 1
ATOM 787 C CA . LYS A 1 101 ? 27.418 1.105 -16.317 1.00 91.00 101 LYS A CA 1
ATOM 788 C C . LYS A 1 101 ? 28.003 -0.286 -16.616 1.00 91.00 101 LYS A C 1
ATOM 790 O O . LYS A 1 101 ? 27.309 -1.284 -16.423 1.00 91.00 101 LYS A O 1
ATOM 795 N N . PRO A 1 102 ? 29.270 -0.376 -17.067 1.00 91.56 102 PRO A N 1
ATOM 796 C CA . PRO A 1 102 ? 29.901 -1.654 -17.410 1.00 91.56 102 PRO A CA 1
ATOM 797 C C . PRO A 1 102 ? 29.831 -2.709 -16.297 1.00 91.56 102 PRO A C 1
ATOM 799 O O . PRO A 1 102 ? 29.515 -3.860 -16.585 1.00 91.56 102 PRO A O 1
ATOM 802 N N . ASP A 1 103 ? 30.023 -2.302 -15.039 1.00 87.81 103 ASP A N 1
ATOM 803 C CA . ASP A 1 103 ? 29.982 -3.198 -13.869 1.00 87.81 103 ASP A CA 1
ATOM 804 C C . ASP A 1 103 ? 28.589 -3.802 -13.613 1.00 87.81 103 ASP A C 1
ATOM 806 O O . ASP A 1 103 ? 28.463 -4.818 -12.937 1.00 87.81 103 ASP A O 1
ATOM 810 N N . TRP A 1 104 ? 27.550 -3.214 -14.213 1.00 83.69 104 TRP A N 1
ATOM 811 C CA . TRP A 1 104 ? 26.154 -3.653 -14.152 1.00 83.69 104 TRP A CA 1
ATOM 812 C C . TRP A 1 104 ? 25.677 -4.242 -15.492 1.00 83.69 104 TRP A C 1
ATOM 814 O O . TRP A 1 104 ? 24.487 -4.274 -15.792 1.00 83.69 104 TRP A O 1
ATOM 824 N N . GLY A 1 105 ? 26.620 -4.691 -16.329 1.00 84.31 105 GLY A N 1
ATOM 825 C CA . GLY A 1 105 ? 26.364 -5.361 -17.609 1.00 84.31 105 GLY A CA 1
ATOM 826 C C . GLY A 1 105 ? 26.287 -4.438 -18.832 1.00 84.31 105 GLY A C 1
ATOM 827 O O . GLY A 1 105 ? 26.219 -4.927 -19.961 1.00 84.31 105 GLY A O 1
ATOM 828 N N . GLY A 1 106 ? 26.389 -3.120 -18.645 1.00 88.94 106 GLY A N 1
ATOM 829 C CA . GLY A 1 106 ? 26.580 -2.165 -19.737 1.00 88.94 106 GLY A CA 1
ATOM 830 C C . GLY A 1 106 ? 25.352 -1.921 -20.636 1.00 88.94 106 GLY A C 1
ATOM 831 O O . GLY A 1 106 ? 24.228 -2.292 -20.298 1.00 88.94 106 GLY A O 1
ATOM 832 N N . PRO A 1 107 ? 25.554 -1.294 -21.814 1.00 88.06 107 PRO A N 1
ATOM 833 C CA . PRO A 1 107 ? 24.480 -0.927 -22.746 1.00 88.06 107 PRO A CA 1
ATOM 834 C C . PRO A 1 107 ? 23.511 -2.038 -23.193 1.00 88.06 107 PRO A C 1
ATOM 836 O O . PRO A 1 107 ? 22.350 -1.716 -23.426 1.00 88.06 107 PRO A O 1
ATOM 839 N N . PRO A 1 108 ? 23.914 -3.319 -23.331 1.00 85.25 108 PRO A N 1
ATOM 840 C CA . PRO A 1 108 ? 22.991 -4.376 -23.756 1.00 85.25 108 PRO A CA 1
ATOM 841 C C . PRO A 1 108 ? 21.921 -4.753 -22.723 1.00 85.25 108 PRO A C 1
ATOM 843 O O . PRO A 1 108 ? 20.953 -5.426 -23.077 1.00 85.25 108 PRO A O 1
ATOM 846 N N . VAL A 1 109 ? 22.092 -4.381 -21.449 1.00 85.19 109 VAL A N 1
ATOM 847 C CA . VAL A 1 109 ? 21.166 -4.783 -20.385 1.00 85.19 109 VAL A CA 1
ATOM 848 C C . VAL A 1 109 ? 19.906 -3.926 -20.429 1.00 85.19 109 VAL A C 1
ATOM 850 O O . VAL A 1 109 ? 19.930 -2.724 -20.184 1.00 85.19 109 VAL A O 1
ATOM 853 N N . THR A 1 110 ? 18.778 -4.571 -20.701 1.00 85.75 110 THR A N 1
ATOM 854 C CA . THR A 1 110 ? 17.435 -4.003 -20.552 1.00 85.75 110 THR A CA 1
ATOM 855 C C . THR A 1 110 ? 16.531 -5.048 -19.914 1.00 85.75 110 THR A C 1
ATOM 857 O O . THR A 1 110 ? 16.786 -6.252 -20.009 1.00 85.75 110 THR A O 1
ATOM 860 N N . THR A 1 111 ? 15.487 -4.602 -19.223 1.00 83.94 111 THR A N 1
ATOM 861 C CA . THR A 1 111 ? 14.535 -5.511 -18.582 1.00 83.94 111 THR A CA 1
ATOM 862 C C . THR A 1 111 ? 13.134 -4.926 -18.564 1.00 83.94 111 THR A C 1
ATOM 864 O O . THR A 1 111 ? 12.966 -3.734 -18.321 1.00 83.94 111 THR A O 1
ATOM 867 N N . LEU A 1 112 ? 12.130 -5.777 -18.778 1.00 86.50 112 LEU A N 1
ATOM 868 C CA . LEU A 1 112 ? 10.721 -5.467 -18.511 1.00 86.50 112 LEU A CA 1
ATOM 869 C C . LEU A 1 112 ? 10.329 -5.770 -17.055 1.00 86.50 112 LEU A C 1
ATOM 871 O O . LEU A 1 112 ? 9.188 -5.558 -16.659 1.00 86.50 112 LEU A O 1
ATOM 875 N N . HIS A 1 113 ? 11.259 -6.256 -16.235 1.00 81.12 113 HIS A N 1
ATOM 876 C CA . HIS A 1 113 ? 11.079 -6.362 -14.794 1.00 81.12 113 HIS A CA 1
ATOM 877 C C . HIS A 1 113 ? 11.497 -5.021 -14.169 1.00 81.12 113 HIS A C 1
ATOM 879 O O . HIS A 1 113 ? 12.648 -4.845 -13.783 1.00 81.12 113 HIS A O 1
ATOM 885 N N . ASN A 1 114 ? 10.579 -4.050 -14.181 1.00 85.31 114 ASN A N 1
ATOM 886 C CA . ASN A 1 114 ? 10.781 -2.688 -13.684 1.00 85.31 114 ASN A CA 1
ATOM 887 C C . ASN A 1 114 ? 9.687 -2.337 -12.668 1.00 85.31 114 ASN A C 1
ATOM 889 O O . ASN A 1 114 ? 8.562 -2.021 -13.052 1.00 85.31 114 ASN A O 1
ATOM 893 N N . ALA A 1 115 ? 10.012 -2.388 -11.378 1.00 86.94 115 ALA A N 1
ATOM 894 C CA . ALA A 1 115 ? 9.031 -2.195 -10.313 1.00 86.94 115 ALA A CA 1
ATOM 895 C C . ALA A 1 115 ? 8.388 -0.792 -10.286 1.00 86.94 115 ALA A C 1
ATOM 897 O O . ALA A 1 115 ? 7.197 -0.661 -10.000 1.00 86.94 115 ALA A O 1
ATOM 898 N N . ASP A 1 116 ? 9.118 0.258 -10.675 1.00 89.88 116 ASP A N 1
ATOM 899 C CA . ASP A 1 116 ? 8.572 1.620 -10.758 1.00 89.88 116 ASP A CA 1
ATOM 900 C C . ASP A 1 116 ? 7.489 1.767 -11.840 1.00 89.88 116 ASP A C 1
ATOM 902 O O . ASP A 1 116 ? 6.637 2.651 -11.753 1.00 89.88 116 ASP A O 1
ATOM 906 N N . ALA A 1 117 ? 7.482 0.899 -12.857 1.00 92.25 117 ALA A N 1
ATOM 907 C CA . ALA A 1 117 ? 6.587 0.995 -14.010 1.00 92.25 117 ALA A CA 1
ATOM 908 C C . ALA A 1 117 ? 5.104 0.750 -13.685 1.00 92.25 117 ALA A C 1
ATOM 910 O O . ALA A 1 117 ? 4.230 1.176 -14.446 1.00 92.25 117 ALA A O 1
ATOM 911 N N . TRP A 1 118 ? 4.797 0.166 -12.524 1.00 94.31 118 TRP A N 1
ATOM 912 C CA . TRP A 1 118 ? 3.418 0.103 -12.045 1.00 94.31 118 TRP A CA 1
ATOM 913 C C . TRP A 1 118 ? 2.881 1.464 -11.591 1.00 94.31 118 TRP A C 1
ATOM 915 O O . TRP A 1 118 ? 1.680 1.683 -11.707 1.00 94.31 118 TRP A O 1
ATOM 925 N N . TYR A 1 119 ? 3.713 2.422 -11.168 1.00 95.38 119 TYR A N 1
ATOM 926 C CA . TYR A 1 119 ? 3.209 3.746 -10.784 1.00 95.38 119 TYR A CA 1
ATOM 927 C C . TYR A 1 119 ? 2.618 4.538 -11.967 1.00 95.38 119 TYR A C 1
ATOM 929 O O . TYR A 1 119 ? 1.465 4.963 -11.860 1.00 95.38 119 TYR A O 1
ATOM 937 N N . PRO A 1 120 ? 3.288 4.679 -13.132 1.00 96.19 120 PRO A N 1
ATOM 938 C CA . PRO A 1 120 ? 2.638 5.229 -14.321 1.00 96.19 120 PRO A CA 1
ATOM 939 C C . PRO A 1 120 ? 1.371 4.471 -14.732 1.00 96.19 120 PRO A C 1
ATOM 941 O O . PRO A 1 120 ? 0.424 5.094 -15.207 1.00 96.19 120 PRO A O 1
ATOM 944 N N . ALA A 1 121 ? 1.312 3.150 -14.522 1.00 96.88 121 ALA A N 1
ATOM 945 C CA . ALA A 1 121 ? 0.098 2.374 -14.772 1.00 96.88 121 ALA A CA 1
ATOM 946 C C . ALA A 1 121 ? -1.044 2.738 -13.810 1.00 96.88 121 ALA A C 1
ATOM 948 O O . ALA A 1 121 ? -2.195 2.822 -14.236 1.00 96.88 121 ALA A O 1
ATOM 949 N N . ARG A 1 122 ? -0.748 3.017 -12.534 1.00 97.12 122 ARG A N 1
ATOM 950 C CA . ARG A 1 122 ? -1.736 3.568 -11.594 1.00 97.12 122 ARG A CA 1
ATOM 951 C C . ARG A 1 122 ? -2.230 4.942 -12.054 1.00 97.12 122 ARG A C 1
ATOM 953 O O . ARG A 1 122 ? -3.435 5.166 -12.106 1.00 97.12 122 ARG A O 1
ATOM 960 N N . VAL A 1 123 ? -1.325 5.837 -12.460 1.00 97.00 123 VAL A N 1
ATOM 961 C CA . VAL A 1 123 ? -1.686 7.181 -12.965 1.00 97.00 123 VAL A CA 1
ATOM 962 C C . VAL A 1 123 ? -2.536 7.090 -14.239 1.00 97.00 123 VAL A C 1
ATOM 964 O O . VAL A 1 123 ? -3.470 7.868 -14.424 1.00 97.00 123 VAL A O 1
ATOM 967 N N . LEU A 1 124 ? -2.278 6.097 -15.095 1.00 97.62 124 LEU A N 1
ATOM 968 C CA . LEU A 1 124 ? -3.107 5.787 -16.261 1.00 97.62 124 LEU A CA 1
ATOM 969 C C . LEU A 1 124 ? -4.536 5.381 -15.877 1.00 97.62 124 LEU A C 1
ATOM 971 O O . LEU A 1 124 ? -5.491 5.880 -16.474 1.00 97.62 124 LEU A O 1
ATOM 975 N N . VAL A 1 125 ? -4.691 4.505 -14.879 1.00 97.62 125 VAL A N 1
ATOM 976 C CA . VAL A 1 125 ? -6.009 4.120 -14.345 1.00 97.62 125 VAL A CA 1
ATOM 977 C C . VAL A 1 125 ? -6.750 5.341 -13.802 1.00 97.62 125 VAL A C 1
ATOM 979 O O . VAL A 1 125 ? -7.942 5.510 -14.059 1.00 97.62 125 VAL A O 1
ATOM 982 N N . GLU A 1 126 ? -6.048 6.219 -13.096 1.00 95.19 126 GLU A N 1
ATOM 983 C CA . GLU A 1 126 ? -6.617 7.420 -12.495 1.00 95.19 126 GLU A CA 1
ATOM 984 C C . GLU A 1 126 ? -7.091 8.442 -13.541 1.00 95.19 126 GLU A C 1
ATOM 986 O O . GLU A 1 126 ? -8.234 8.896 -13.487 1.00 95.19 126 GLU A O 1
ATOM 991 N N . LEU A 1 127 ? -6.275 8.734 -14.561 1.00 97.00 127 LEU A N 1
ATOM 992 C CA . LEU A 1 127 ? -6.691 9.579 -15.687 1.00 97.00 127 LEU A CA 1
ATOM 993 C C . LEU A 1 127 ? -7.892 8.980 -16.424 1.00 97.00 127 LEU A C 1
ATOM 995 O O . LEU A 1 127 ? -8.831 9.700 -16.761 1.00 97.00 127 LEU A O 1
ATOM 999 N N . TYR A 1 128 ? -7.911 7.659 -16.623 1.00 97.81 128 TYR A N 1
ATOM 1000 C CA . TYR A 1 128 ? -9.067 6.988 -17.209 1.00 97.81 128 TYR A CA 1
ATOM 1001 C C . TYR A 1 128 ? -10.332 7.159 -16.352 1.00 97.81 128 TYR A C 1
ATOM 1003 O O . TYR A 1 128 ? -11.394 7.466 -16.898 1.00 97.81 128 TYR A O 1
ATOM 1011 N N . ARG A 1 129 ? -10.247 7.014 -15.019 1.00 95.94 129 ARG A N 1
ATOM 1012 C CA . ARG A 1 129 ? -11.373 7.285 -14.103 1.00 95.94 129 ARG A CA 1
ATOM 1013 C C . ARG A 1 129 ? -11.839 8.738 -14.219 1.00 95.94 129 ARG A C 1
ATOM 1015 O O . ARG A 1 129 ? -13.042 8.971 -14.367 1.00 95.94 129 ARG A O 1
ATOM 1022 N N . TYR A 1 130 ? -10.903 9.687 -14.193 1.00 95.38 130 TYR A N 1
ATOM 1023 C CA . TYR A 1 130 ? -11.166 11.122 -14.315 1.00 95.38 130 TYR A CA 1
ATOM 1024 C C . TYR A 1 130 ? -11.911 11.462 -15.616 1.00 95.38 130 TYR A C 1
ATOM 1026 O O . TYR A 1 130 ? -12.920 12.178 -15.586 1.00 95.38 130 TYR A O 1
ATOM 1034 N N . ASP A 1 131 ? -11.457 10.909 -16.743 1.00 96.19 131 ASP A N 1
ATOM 1035 C CA . ASP A 1 131 ? -12.054 11.101 -18.067 1.00 96.19 131 ASP A CA 1
ATOM 1036 C C . ASP A 1 131 ? -13.424 10.418 -18.171 1.00 96.19 131 ASP A C 1
ATOM 1038 O O . ASP A 1 131 ? -14.393 11.001 -18.666 1.00 96.19 131 ASP A O 1
ATOM 1042 N N . ARG A 1 132 ? -13.549 9.190 -17.648 1.00 95.56 132 ARG A N 1
ATOM 1043 C CA . ARG A 1 132 ? -14.806 8.426 -17.640 1.00 95.56 132 ARG A CA 1
ATOM 1044 C C . ARG A 1 132 ? -15.910 9.159 -16.891 1.00 95.56 132 ARG A C 1
ATOM 1046 O O . ARG A 1 132 ? -17.027 9.234 -17.397 1.00 95.56 132 ARG A O 1
ATOM 1053 N N . GLN A 1 133 ? -15.607 9.738 -15.729 1.00 93.81 133 GLN A N 1
ATOM 1054 C CA . GLN A 1 133 ? -16.566 10.534 -14.949 1.00 93.81 133 GLN A CA 1
ATOM 1055 C C . GLN A 1 133 ? -17.091 11.764 -15.708 1.00 93.81 133 GLN A C 1
ATOM 1057 O O . GLN A 1 133 ? -18.155 12.279 -15.374 1.00 93.81 133 GLN A O 1
ATOM 1062 N N . ARG A 1 134 ? -16.374 12.221 -16.741 1.00 94.69 134 ARG A N 1
ATOM 1063 C CA . ARG A 1 134 ? -16.739 13.359 -17.600 1.00 94.69 134 ARG A CA 1
ATOM 1064 C C . ARG A 1 134 ? -17.340 12.939 -18.941 1.00 94.69 134 ARG A C 1
ATOM 1066 O O . ARG A 1 134 ? -17.579 13.791 -19.790 1.00 94.69 134 ARG A O 1
ATOM 1073 N N . GLY A 1 135 ? -17.571 11.642 -19.155 1.00 95.88 135 GLY A N 1
ATOM 1074 C CA . GLY A 1 135 ? -18.049 11.120 -20.437 1.00 95.88 135 GLY A CA 1
ATOM 1075 C C . GLY A 1 135 ? -17.003 11.185 -21.556 1.00 95.88 135 GLY A C 1
ATOM 1076 O O . GLY A 1 135 ? -17.364 11.192 -22.726 1.00 95.88 135 GLY A O 1
ATOM 1077 N N . GLN A 1 136 ? -15.715 11.242 -21.207 1.00 95.62 136 GLN A N 1
ATOM 1078 C CA . GLN A 1 136 ? -14.587 11.403 -22.134 1.00 95.62 136 GLN A CA 1
ATOM 1079 C C . GLN A 1 136 ? -13.613 10.215 -22.079 1.00 95.62 136 GLN A C 1
ATOM 1081 O O . GLN A 1 136 ? -12.443 10.352 -22.426 1.00 95.62 136 GLN A O 1
ATOM 1086 N N . ALA A 1 137 ? -14.082 9.047 -21.625 1.00 94.19 137 ALA A N 1
ATOM 1087 C CA . ALA A 1 137 ? -13.257 7.852 -21.469 1.00 94.19 137 ALA A CA 1
ATOM 1088 C C . ALA A 1 137 ? -12.462 7.531 -22.749 1.00 94.19 137 ALA A C 1
ATOM 1090 O O . ALA A 1 137 ? -13.029 7.325 -23.824 1.00 94.19 137 ALA A O 1
ATOM 1091 N N . ARG A 1 138 ? -11.138 7.458 -22.611 1.00 95.94 138 ARG A N 1
ATOM 1092 C CA . ARG A 1 138 ? -10.199 7.189 -23.702 1.00 95.94 138 ARG A CA 1
ATOM 1093 C C . ARG A 1 138 ? -10.028 5.686 -23.929 1.00 95.94 138 ARG A C 1
ATOM 1095 O O . ARG A 1 138 ? -9.548 4.965 -23.054 1.00 95.94 138 ARG A O 1
ATOM 1102 N N . ALA A 1 139 ? -10.416 5.205 -25.111 1.00 96.25 139 ALA A N 1
ATOM 1103 C CA . ALA A 1 139 ? -10.330 3.784 -25.462 1.00 96.25 139 ALA A CA 1
ATOM 1104 C C . ALA A 1 139 ? -8.877 3.281 -25.549 1.00 96.25 139 ALA A C 1
ATOM 1106 O O . ALA A 1 139 ? -8.590 2.137 -25.202 1.00 96.25 139 ALA A O 1
ATOM 1107 N N . ASP A 1 140 ? -7.950 4.142 -25.967 1.00 96.62 140 ASP A N 1
ATOM 1108 C CA . ASP A 1 140 ? -6.516 3.856 -26.004 1.00 96.62 140 ASP A CA 1
ATOM 1109 C C . ASP A 1 140 ? -5.919 3.699 -24.598 1.00 96.62 140 ASP A C 1
ATOM 1111 O O . ASP A 1 140 ? -5.077 2.824 -24.387 1.00 96.62 140 ASP A O 1
ATOM 1115 N N . TYR A 1 141 ? -6.401 4.474 -23.618 1.00 98.12 141 TYR A N 1
ATOM 1116 C CA . TYR A 1 141 ? -6.010 4.307 -22.214 1.00 98.12 141 TYR A CA 1
ATOM 1117 C C . TYR A 1 141 ? -6.509 2.985 -21.663 1.00 98.12 141 TYR A C 1
ATOM 1119 O O . TYR A 1 141 ? -5.739 2.239 -21.069 1.00 98.12 141 TYR A O 1
ATOM 1127 N N . LEU A 1 142 ? -7.772 2.658 -21.925 1.00 97.94 142 LEU A N 1
ATOM 1128 C CA . LEU A 1 142 ? -8.359 1.393 -21.507 1.00 97.94 142 LEU A CA 1
ATOM 1129 C C . LEU A 1 142 ? -7.590 0.186 -22.069 1.00 97.94 142 LEU A C 1
ATOM 1131 O O . LEU A 1 142 ? -7.243 -0.723 -21.319 1.00 97.94 142 LEU A O 1
ATOM 1135 N N . ALA A 1 143 ? -7.243 0.216 -23.359 1.00 97.75 143 ALA A N 1
ATOM 1136 C CA . ALA A 1 143 ? -6.435 -0.827 -23.988 1.00 97.75 143 ALA A CA 1
ATOM 1137 C C . ALA A 1 143 ? -5.024 -0.933 -23.378 1.00 97.75 143 ALA A C 1
ATOM 1139 O O . ALA A 1 143 ? -4.485 -2.031 -23.241 1.00 97.75 143 ALA A O 1
ATOM 1140 N N . ALA A 1 144 ? -4.412 0.193 -23.000 1.00 98.50 144 ALA A N 1
ATOM 1141 C CA . ALA A 1 144 ? -3.125 0.193 -22.312 1.00 98.50 144 ALA A CA 1
ATOM 1142 C C . ALA A 1 144 ? -3.228 -0.360 -20.879 1.00 98.50 144 ALA A C 1
ATOM 1144 O O . ALA A 1 144 ? -2.374 -1.154 -20.494 1.00 98.50 144 ALA A O 1
ATOM 1145 N N . ILE A 1 145 ? -4.280 -0.017 -20.125 1.00 98.69 145 ILE A N 1
ATOM 1146 C CA . ILE A 1 145 ? -4.545 -0.554 -18.779 1.00 98.69 145 ILE A CA 1
ATOM 1147 C C . ILE A 1 145 ? -4.704 -2.076 -18.828 1.00 98.69 145 ILE A C 1
ATOM 1149 O O . ILE A 1 145 ? -4.051 -2.783 -18.060 1.00 98.69 145 ILE A O 1
ATOM 1153 N N . ASP A 1 146 ? -5.518 -2.586 -19.757 1.00 98.31 146 ASP A N 1
ATOM 1154 C CA . ASP A 1 146 ? -5.696 -4.029 -19.951 1.00 98.31 146 ASP A CA 1
ATOM 1155 C C . ASP A 1 146 ? -4.375 -4.703 -20.368 1.00 98.31 146 ASP A C 1
ATOM 1157 O O . ASP A 1 146 ? -4.054 -5.787 -19.886 1.00 98.31 146 ASP A O 1
ATOM 1161 N N . GLY A 1 147 ? -3.556 -4.035 -21.189 1.00 98.12 147 GLY A N 1
ATOM 1162 C CA . GLY A 1 147 ? -2.219 -4.508 -21.551 1.00 98.12 147 GLY A CA 1
ATOM 1163 C C . GLY A 1 147 ? -1.257 -4.617 -20.361 1.00 98.12 147 GLY A C 1
ATOM 1164 O O . GLY A 1 147 ? -0.518 -5.600 -20.266 1.00 98.12 147 GLY A O 1
ATOM 1165 N N . VAL A 1 148 ? -1.274 -3.654 -19.433 1.00 97.62 148 VAL A N 1
ATOM 1166 C CA . VAL A 1 148 ? -0.465 -3.723 -18.200 1.00 97.62 148 VAL A CA 1
ATOM 1167 C C . VAL A 1 148 ? -0.994 -4.799 -17.256 1.00 97.62 148 VAL A C 1
ATOM 1169 O O . VAL A 1 148 ? -0.207 -5.541 -16.667 1.00 97.62 148 VAL A O 1
ATOM 1172 N N . PHE A 1 149 ? -2.316 -4.937 -17.128 1.00 97.62 149 PHE A N 1
ATOM 1173 C CA . PHE A 1 149 ? -2.920 -6.030 -16.366 1.00 97.62 149 PHE A CA 1
ATOM 1174 C C . PHE A 1 149 ? -2.504 -7.396 -16.920 1.00 97.62 149 PHE A C 1
ATOM 1176 O O . PHE A 1 149 ? -2.081 -8.263 -16.153 1.00 97.62 149 PHE A O 1
ATOM 1183 N N . ASN A 1 150 ? -2.530 -7.563 -18.245 1.00 96.31 150 ASN A N 1
ATOM 1184 C CA . ASN A 1 150 ? -2.062 -8.781 -18.895 1.00 96.31 150 ASN A CA 1
ATOM 1185 C C . ASN A 1 150 ? -0.590 -9.055 -18.592 1.00 96.31 150 ASN A C 1
ATOM 1187 O O . ASN A 1 150 ? -0.276 -10.138 -18.112 1.00 96.31 150 ASN A O 1
ATOM 1191 N N . TRP A 1 151 ? 0.296 -8.066 -18.736 1.00 94.50 151 TRP A N 1
ATOM 1192 C CA . TRP A 1 151 ? 1.697 -8.217 -18.329 1.00 94.50 151 TRP A CA 1
ATOM 1193 C C . TRP A 1 151 ? 1.840 -8.629 -16.850 1.00 94.50 151 TRP A C 1
ATOM 1195 O O . TRP A 1 151 ? 2.627 -9.513 -16.510 1.00 94.50 151 TRP A O 1
ATOM 1205 N N . THR A 1 152 ? 1.022 -8.045 -15.970 1.00 92.69 152 THR A N 1
ATOM 1206 C CA . THR A 1 152 ? 1.026 -8.322 -14.524 1.00 92.69 152 THR A CA 1
ATOM 1207 C C . THR A 1 152 ? 0.565 -9.753 -14.185 1.00 92.69 152 THR A C 1
ATOM 1209 O O . THR A 1 152 ? 0.884 -10.263 -13.115 1.00 92.69 152 THR A O 1
ATOM 1212 N N . LYS A 1 153 ? -0.117 -10.469 -15.088 1.00 91.00 153 LYS A N 1
ATOM 1213 C CA . LYS A 1 153 ? -0.359 -11.916 -14.919 1.00 91.00 153 LYS A CA 1
ATOM 1214 C C . LYS A 1 153 ? 0.908 -12.751 -15.105 1.00 91.00 153 LYS A C 1
ATOM 1216 O O . LYS A 1 153 ? 1.028 -13.812 -14.500 1.00 91.00 153 LYS A O 1
ATOM 1221 N N . HIS A 1 154 ? 1.845 -12.269 -15.920 1.00 87.81 154 HIS A N 1
ATOM 1222 C CA . HIS A 1 154 ? 2.987 -13.049 -16.409 1.00 87.81 154 HIS A CA 1
ATOM 1223 C C . HIS A 1 154 ? 4.321 -12.694 -15.741 1.00 87.81 154 HIS A C 1
ATOM 1225 O O . HIS A 1 154 ? 5.258 -13.487 -15.808 1.00 87.81 154 HIS A O 1
ATOM 1231 N N . PHE A 1 155 ? 4.439 -11.535 -15.077 1.00 82.69 155 PHE A N 1
ATOM 1232 C CA . PHE A 1 155 ? 5.732 -11.065 -14.545 1.00 82.69 155 PHE A CA 1
ATOM 1233 C C . PHE A 1 155 ? 6.328 -11.954 -13.440 1.00 82.69 155 PHE A C 1
ATOM 1235 O O . PHE A 1 155 ? 7.537 -11.916 -13.212 1.00 82.69 155 PHE A O 1
ATOM 1242 N N . VAL A 1 156 ? 5.502 -12.765 -12.770 1.00 66.94 156 VAL A N 1
ATOM 1243 C CA . VAL A 1 156 ? 5.864 -13.533 -11.565 1.00 66.94 156 VAL A CA 1
ATOM 1244 C C . VAL A 1 156 ? 6.820 -14.715 -11.803 1.00 66.94 156 VAL A C 1
ATOM 1246 O O . VAL A 1 156 ? 7.134 -15.429 -10.848 1.00 66.94 156 VAL A O 1
ATOM 1249 N N . TRP A 1 157 ? 7.309 -14.945 -13.032 1.00 54.41 157 TRP A N 1
ATOM 1250 C CA . TRP A 1 157 ? 7.954 -16.218 -13.379 1.00 54.41 157 TRP A CA 1
ATOM 1251 C C . TRP A 1 157 ? 9.462 -16.272 -13.625 1.00 54.41 157 TRP A C 1
ATOM 1253 O O . TRP A 1 157 ? 9.934 -17.400 -13.752 1.00 54.41 157 TRP A O 1
ATOM 1263 N N . THR A 1 158 ? 10.265 -15.198 -13.672 1.00 49.59 158 THR A N 1
ATOM 1264 C CA . THR A 1 158 ? 11.626 -15.412 -14.238 1.00 49.59 158 THR A CA 1
ATOM 1265 C C . THR A 1 158 ? 12.846 -14.680 -13.679 1.00 49.59 158 THR A C 1
ATOM 1267 O O . THR A 1 158 ? 13.931 -15.190 -13.947 1.00 49.59 158 THR A O 1
ATOM 1270 N N . ARG A 1 159 ? 12.763 -13.566 -12.934 1.00 57.31 159 ARG A N 1
ATOM 1271 C CA . ARG A 1 159 ? 13.926 -12.838 -12.348 1.00 57.31 159 ARG A CA 1
ATOM 1272 C C . ARG A 1 159 ? 13.454 -11.685 -11.448 1.00 57.31 159 ARG A C 1
ATOM 1274 O O . ARG A 1 159 ? 12.265 -11.384 -11.448 1.00 57.31 159 ARG A O 1
ATOM 1281 N N . ASN A 1 160 ? 14.375 -11.067 -10.702 1.00 65.25 160 ASN A N 1
ATOM 1282 C CA . ASN A 1 160 ? 14.091 -9.863 -9.911 1.00 65.25 160 ASN A CA 1
ATOM 1283 C C . ASN A 1 160 ? 13.622 -8.680 -10.791 1.00 65.25 160 ASN A C 1
ATOM 1285 O O . ASN A 1 160 ? 14.074 -8.519 -11.925 1.00 65.25 160 ASN A O 1
ATOM 1289 N N . GLU A 1 161 ? 12.749 -7.841 -10.237 1.00 70.88 161 GLU A N 1
ATOM 1290 C CA . GLU A 1 161 ? 12.236 -6.559 -10.755 1.00 70.88 161 GLU A CA 1
ATOM 1291 C C . GLU A 1 161 ? 13.167 -5.354 -10.598 1.00 70.88 161 GLU A C 1
ATOM 1293 O O . GLU A 1 161 ? 12.827 -4.224 -10.967 1.00 70.88 161 GLU A O 1
ATOM 1298 N N . PHE A 1 162 ? 14.366 -5.630 -10.109 1.00 73.44 162 PHE A N 1
ATOM 1299 C CA . PHE A 1 162 ? 15.474 -4.706 -10.003 1.00 73.44 162 PHE A CA 1
ATOM 1300 C C . PHE A 1 162 ? 16.636 -5.223 -10.835 1.00 73.44 162 PHE A C 1
ATOM 1302 O O . PHE A 1 162 ? 17.079 -6.366 -10.706 1.00 73.44 162 PHE A O 1
ATOM 1309 N N . ALA A 1 163 ? 17.118 -4.367 -11.725 1.00 68.56 163 ALA A N 1
ATOM 1310 C CA . ALA A 1 163 ? 18.166 -4.722 -12.669 1.00 68.56 163 ALA A CA 1
ATOM 1311 C C . ALA A 1 163 ? 19.549 -4.885 -12.011 1.00 68.56 163 ALA A C 1
ATOM 1313 O O . ALA A 1 163 ? 20.401 -5.566 -12.574 1.00 68.56 163 ALA A O 1
ATOM 1314 N N . ASP A 1 164 ? 19.755 -4.319 -10.823 1.00 68.25 164 ASP A N 1
ATOM 1315 C CA . ASP A 1 164 ? 20.965 -4.440 -10.009 1.00 68.25 164 ASP A CA 1
ATOM 1316 C C . ASP A 1 164 ? 20.986 -5.698 -9.117 1.00 68.25 164 ASP A C 1
ATOM 1318 O O . ASP A 1 164 ? 22.051 -6.147 -8.706 1.00 68.25 164 ASP A O 1
ATOM 1322 N N . VAL A 1 165 ? 19.848 -6.361 -8.898 1.00 71.38 165 VAL A N 1
ATOM 1323 C CA . VAL A 1 165 ? 19.767 -7.589 -8.077 1.00 71.38 165 VAL A CA 1
ATOM 1324 C C . VAL A 1 165 ? 19.034 -8.725 -8.809 1.00 71.38 165 VAL A C 1
ATOM 1326 O O . VAL A 1 165 ? 18.149 -9.359 -8.249 1.00 71.38 165 VAL A O 1
ATOM 1329 N N . PRO A 1 166 ? 19.396 -9.077 -10.058 1.00 67.38 166 PRO A N 1
ATOM 1330 C CA . PRO A 1 166 ? 18.569 -9.889 -10.965 1.00 67.38 166 PRO A CA 1
ATOM 1331 C C . PRO A 1 166 ? 18.210 -11.305 -10.467 1.00 67.38 166 PRO A C 1
ATOM 1333 O O . PRO A 1 166 ? 17.329 -11.954 -11.038 1.00 67.38 166 PRO A O 1
ATOM 1336 N N . SER A 1 167 ? 18.891 -11.812 -9.437 1.00 67.88 167 SER A N 1
ATOM 1337 C CA . SER A 1 167 ? 18.839 -13.203 -8.979 1.00 67.88 167 SER A CA 1
ATOM 1338 C C . SER A 1 167 ? 17.725 -13.539 -7.978 1.00 67.88 167 SER A C 1
ATOM 1340 O O . SER A 1 167 ? 17.409 -14.721 -7.846 1.00 67.88 167 SER A O 1
ATOM 1342 N N . SER A 1 168 ? 17.102 -12.568 -7.300 1.00 71.00 168 SER A N 1
ATOM 1343 C CA . SER A 1 168 ? 16.046 -12.843 -6.307 1.00 71.00 168 SER A CA 1
ATOM 1344 C C . SER A 1 168 ? 15.029 -11.709 -6.212 1.00 71.00 168 SER A C 1
ATOM 1346 O O . SER A 1 168 ? 15.473 -10.574 -6.111 1.00 71.00 168 SER A O 1
ATOM 1348 N N . PRO A 1 169 ? 13.711 -11.969 -6.163 1.00 77.06 169 PRO A N 1
ATOM 1349 C CA . PRO A 1 169 ? 12.715 -10.916 -5.951 1.00 77.06 169 PRO A CA 1
ATOM 1350 C C . PRO A 1 169 ? 12.999 -10.131 -4.678 1.00 77.06 169 PRO A C 1
ATOM 1352 O O . PRO A 1 169 ? 13.294 -10.730 -3.638 1.00 77.06 169 PRO A O 1
ATOM 1355 N N . PHE A 1 170 ? 12.896 -8.812 -4.766 1.00 82.19 170 PHE A N 1
ATOM 1356 C CA . PHE A 1 170 ? 13.079 -7.936 -3.626 1.00 82.19 170 PHE A CA 1
ATOM 1357 C C . PHE A 1 170 ? 11.718 -7.634 -3.031 1.00 82.19 170 PHE A C 1
ATOM 1359 O O . PHE A 1 170 ? 10.794 -7.255 -3.740 1.00 82.19 170 PHE A O 1
ATOM 1366 N N . ALA A 1 171 ? 11.575 -7.787 -1.720 1.00 84.38 171 ALA A N 1
ATOM 1367 C CA . ALA A 1 171 ? 10.298 -7.716 -1.028 1.00 84.38 171 ALA A CA 1
ATOM 1368 C C . ALA A 1 171 ? 9.497 -6.461 -1.427 1.00 84.38 171 ALA A C 1
ATOM 1370 O O . ALA A 1 171 ? 8.302 -6.526 -1.698 1.00 84.38 171 ALA A O 1
ATOM 1371 N N . ILE A 1 172 ? 10.182 -5.332 -1.549 1.00 83.00 172 ILE A N 1
ATOM 1372 C CA . ILE A 1 172 ? 9.626 -4.039 -1.925 1.00 83.00 172 ILE A CA 1
ATOM 1373 C C . ILE A 1 172 ? 8.950 -4.001 -3.316 1.00 83.00 172 ILE A C 1
ATOM 1375 O O . ILE A 1 172 ? 8.016 -3.222 -3.525 1.00 83.00 172 ILE A O 1
ATOM 1379 N N . GLY A 1 173 ? 9.356 -4.870 -4.251 1.00 83.31 173 GLY A N 1
ATOM 1380 C CA . GLY A 1 173 ? 8.825 -4.967 -5.615 1.00 83.31 173 GLY A CA 1
ATOM 1381 C C . GLY A 1 173 ? 7.351 -5.375 -5.694 1.00 83.31 173 GLY A C 1
ATOM 1382 O O . GLY A 1 173 ? 6.670 -5.084 -6.682 1.00 83.31 173 GLY A O 1
ATOM 1383 N N . GLY A 1 174 ? 6.815 -5.978 -4.629 1.00 86.62 174 GLY A N 1
ATOM 1384 C CA . GLY A 1 174 ? 5.395 -6.313 -4.518 1.00 86.62 174 GLY A CA 1
ATOM 1385 C C . GLY A 1 174 ? 4.480 -5.106 -4.284 1.00 86.62 174 GLY A C 1
ATOM 1386 O O . GLY A 1 174 ? 3.278 -5.193 -4.532 1.00 86.62 174 GLY A O 1
ATOM 1387 N N . THR A 1 175 ? 5.021 -3.972 -3.826 1.00 90.19 175 THR A N 1
ATOM 1388 C CA . THR A 1 175 ? 4.222 -2.842 -3.321 1.00 90.19 175 THR A CA 1
ATOM 1389 C C . THR A 1 175 ? 3.400 -2.169 -4.427 1.00 90.19 175 THR A C 1
ATOM 1391 O O . THR A 1 175 ? 2.175 -2.077 -4.333 1.00 90.19 175 THR A O 1
ATOM 1394 N N . LEU A 1 176 ? 4.052 -1.711 -5.503 1.00 92.69 176 LEU A N 1
ATOM 1395 C CA . LEU A 1 176 ? 3.378 -0.979 -6.585 1.00 92.69 176 LEU A CA 1
ATOM 1396 C C . LEU A 1 176 ? 2.520 -1.885 -7.473 1.00 92.69 176 LEU A C 1
ATOM 1398 O O . LEU A 1 176 ? 1.474 -1.455 -7.957 1.00 92.69 176 LEU A O 1
ATOM 1402 N N . SER A 1 177 ? 2.933 -3.138 -7.668 1.00 93.25 177 SER A N 1
ATOM 1403 C CA . SER A 1 177 ? 2.164 -4.121 -8.436 1.00 93.25 177 SER A CA 1
ATOM 1404 C C . SER A 1 177 ? 0.862 -4.493 -7.720 1.00 93.25 177 SER A C 1
ATOM 1406 O O . SER A 1 177 ? -0.199 -4.474 -8.346 1.00 93.25 177 SER A O 1
ATOM 1408 N N . ALA A 1 178 ? 0.900 -4.728 -6.402 1.00 95.06 178 ALA A N 1
ATOM 1409 C CA . ALA A 1 178 ? -0.308 -4.914 -5.597 1.00 95.06 178 ALA A CA 1
ATOM 1410 C C . ALA A 1 178 ? -1.219 -3.676 -5.641 1.00 95.06 178 ALA A C 1
ATOM 1412 O O . ALA A 1 178 ? -2.428 -3.815 -5.832 1.00 95.06 178 ALA A O 1
ATOM 1413 N N . ALA A 1 179 ? -0.645 -2.473 -5.544 1.00 96.19 179 ALA A N 1
ATOM 1414 C CA . ALA A 1 179 ? -1.413 -1.234 -5.606 1.00 96.19 179 ALA A CA 1
ATOM 1415 C C . ALA A 1 179 ? -2.107 -1.028 -6.964 1.00 96.19 179 ALA A C 1
ATOM 1417 O O . ALA A 1 179 ? -3.297 -0.721 -7.015 1.00 96.19 179 ALA A O 1
ATOM 1418 N N . PHE A 1 180 ? -1.412 -1.285 -8.076 1.00 97.31 180 PHE A N 1
ATOM 1419 C CA . PHE A 1 180 ? -2.016 -1.268 -9.410 1.00 97.31 180 PHE A CA 1
ATOM 1420 C C . PHE A 1 180 ? -3.160 -2.280 -9.555 1.00 97.31 180 PHE A C 1
ATOM 1422 O O . PHE A 1 180 ? -4.202 -1.952 -10.120 1.00 97.31 180 PHE A O 1
ATOM 1429 N N . LEU A 1 181 ? -2.996 -3.497 -9.036 1.00 98.06 181 LEU A N 1
ATOM 1430 C CA . LEU A 1 181 ? -4.030 -4.532 -9.099 1.00 98.06 181 LEU A CA 1
ATOM 1431 C C . LEU A 1 181 ? -5.280 -4.153 -8.288 1.00 98.06 181 LEU A C 1
ATOM 1433 O O . LEU A 1 181 ? -6.400 -4.402 -8.741 1.00 98.06 181 LEU A O 1
ATOM 1437 N N . LEU A 1 182 ? -5.108 -3.511 -7.128 1.00 98.06 182 LEU A N 1
ATOM 1438 C CA . LEU A 1 182 ? -6.218 -2.965 -6.343 1.00 98.06 182 LEU A CA 1
ATOM 1439 C C . LEU A 1 182 ? -6.905 -1.805 -7.077 1.00 98.06 182 LEU A C 1
ATOM 1441 O O . LEU A 1 182 ? -8.135 -1.776 -7.154 1.00 98.06 182 LEU A O 1
ATOM 1445 N N . ASP A 1 183 ? -6.144 -0.912 -7.715 1.00 97.88 183 ASP A N 1
ATOM 1446 C CA . ASP A 1 183 ? -6.714 0.127 -8.574 1.00 97.88 183 ASP A CA 1
ATOM 1447 C C . ASP A 1 183 ? -7.491 -0.453 -9.765 1.00 97.88 183 ASP A C 1
ATOM 1449 O O . ASP A 1 183 ? -8.590 0.014 -10.082 1.00 97.88 183 ASP A O 1
ATOM 1453 N N . TYR A 1 184 ? -6.981 -1.504 -10.409 1.00 98.56 184 TYR A N 1
ATOM 1454 C CA . TYR A 1 184 ? -7.705 -2.201 -11.470 1.00 98.56 184 TYR A CA 1
ATOM 1455 C C . TYR A 1 184 ? -9.027 -2.771 -10.936 1.00 98.56 184 TYR A C 1
ATOM 1457 O O . TYR A 1 184 ? -10.088 -2.494 -11.501 1.00 98.56 184 TYR A O 1
ATOM 1465 N N . TYR A 1 185 ? -8.984 -3.496 -9.811 1.00 98.38 185 TYR A N 1
ATOM 1466 C CA . TYR A 1 185 ? -10.174 -4.066 -9.178 1.00 98.38 185 TYR A CA 1
ATOM 1467 C C . TYR A 1 185 ? -11.245 -2.999 -8.926 1.00 98.38 185 TYR A C 1
ATOM 1469 O O . TYR A 1 185 ? -12.341 -3.108 -9.473 1.00 98.38 185 TYR A O 1
ATOM 1477 N N . PHE A 1 186 ? -10.921 -1.928 -8.195 1.00 97.25 186 PHE A N 1
ATOM 1478 C CA . PHE A 1 186 ? -11.896 -0.891 -7.837 1.00 97.25 186 PHE A CA 1
ATOM 1479 C C . PHE A 1 186 ? -12.405 -0.069 -9.031 1.00 97.25 186 PHE A C 1
ATOM 1481 O O . PHE A 1 186 ? -13.488 0.512 -8.962 1.00 97.25 186 PHE A O 1
ATOM 1488 N N . THR A 1 187 ? -11.676 -0.040 -10.151 1.00 97.25 187 THR A N 1
ATOM 1489 C CA . THR A 1 187 ? -12.133 0.638 -11.379 1.00 97.25 187 THR A CA 1
ATOM 1490 C C . THR A 1 187 ? -13.179 -0.167 -12.145 1.00 97.25 187 THR A C 1
ATOM 1492 O O . THR A 1 187 ? -14.088 0.422 -12.750 1.00 97.25 187 THR A O 1
ATOM 1495 N N . PHE A 1 188 ? -13.021 -1.495 -12.158 1.00 98.00 188 PHE A N 1
ATOM 1496 C CA . PHE A 1 188 ? -13.671 -2.386 -13.121 1.00 98.00 188 PHE A CA 1
ATOM 1497 C C . PHE A 1 188 ? -14.535 -3.488 -12.502 1.00 98.00 188 PHE A C 1
ATOM 1499 O O . PHE A 1 188 ? -15.194 -4.209 -13.243 1.00 98.00 188 PHE A O 1
ATOM 1506 N N . CYS A 1 189 ? -14.604 -3.633 -11.179 1.00 96.06 189 CYS A N 1
ATOM 1507 C CA . CYS A 1 189 ? -15.405 -4.695 -10.558 1.00 96.06 189 CYS A CA 1
ATOM 1508 C C . CYS A 1 189 ? -16.919 -4.591 -10.844 1.00 96.06 189 CYS A C 1
ATOM 1510 O O . CYS A 1 189 ? -17.612 -5.609 -10.805 1.00 96.06 189 CYS A O 1
ATOM 1512 N N . ASP A 1 190 ? -17.423 -3.408 -11.217 1.00 95.06 190 ASP A N 1
ATOM 1513 C CA . ASP A 1 190 ? -18.803 -3.220 -11.703 1.00 95.06 190 ASP A CA 1
ATOM 1514 C C . ASP A 1 190 ? -18.944 -3.237 -13.228 1.00 95.06 190 ASP A C 1
ATOM 1516 O O . ASP A 1 190 ? -20.067 -3.296 -13.724 1.00 95.06 190 ASP A O 1
ATOM 1520 N N . ASP A 1 191 ? -17.838 -3.196 -13.978 1.00 96.25 191 ASP A N 1
ATOM 1521 C CA . ASP A 1 191 ? -17.853 -3.258 -15.441 1.00 96.25 191 ASP A CA 1
ATOM 1522 C C . ASP A 1 191 ? -18.158 -4.702 -15.875 1.00 96.25 191 ASP A C 1
ATOM 1524 O O . ASP A 1 191 ? -17.326 -5.587 -15.656 1.00 96.25 191 ASP A O 1
ATOM 1528 N N . PRO A 1 192 ? -19.309 -4.983 -16.518 1.00 96.69 192 PRO A N 1
ATOM 1529 C CA . PRO A 1 192 ? -19.662 -6.345 -16.915 1.00 96.69 192 PRO A CA 1
ATOM 1530 C C . PRO A 1 192 ? -18.637 -6.996 -17.850 1.00 96.69 192 PRO A C 1
ATOM 1532 O O . PRO A 1 192 ? -18.490 -8.212 -17.826 1.00 96.69 192 PRO A O 1
ATOM 1535 N N . SER A 1 193 ? -17.917 -6.203 -18.651 1.00 96.31 193 SER A N 1
ATOM 1536 C CA . SER A 1 193 ? -16.912 -6.701 -19.598 1.00 96.31 193 SER A CA 1
ATOM 1537 C C . SER A 1 193 ? -15.567 -7.039 -18.950 1.00 96.31 193 SER A C 1
ATOM 1539 O O . SER A 1 193 ? -14.771 -7.765 -19.539 1.00 96.31 193 SER A O 1
ATOM 1541 N N . ARG A 1 194 ? -15.307 -6.521 -17.743 1.00 97.38 194 ARG A N 1
ATOM 1542 C CA . ARG A 1 194 ? -14.028 -6.670 -17.027 1.00 97.38 194 ARG A CA 1
ATOM 1543 C C . ARG A 1 194 ? -14.173 -7.232 -15.620 1.00 97.38 194 ARG A C 1
ATOM 1545 O O . ARG A 1 194 ? -13.163 -7.397 -14.946 1.00 97.38 194 ARG A O 1
ATOM 1552 N N . ARG A 1 195 ? -15.387 -7.562 -15.176 1.00 96.94 195 ARG A N 1
ATOM 1553 C CA . ARG A 1 195 ? -15.657 -8.079 -13.827 1.00 96.94 195 ARG A CA 1
ATOM 1554 C C . ARG A 1 195 ? -14.769 -9.270 -13.471 1.00 96.94 195 ARG A C 1
ATOM 1556 O O . ARG A 1 195 ? -14.214 -9.296 -12.376 1.00 96.94 195 ARG A O 1
ATOM 1563 N N . ASP A 1 196 ? -14.597 -10.209 -14.396 1.00 97.94 196 ASP A N 1
ATOM 1564 C CA . ASP A 1 196 ? -13.768 -11.397 -14.168 1.00 97.94 196 ASP A CA 1
ATOM 1565 C C . ASP A 1 196 ? -12.283 -11.030 -14.046 1.00 97.94 196 ASP A C 1
ATOM 1567 O O . ASP A 1 196 ? -11.600 -11.500 -13.136 1.00 97.94 196 ASP A O 1
ATOM 1571 N N . ASN A 1 197 ? -11.796 -10.109 -14.885 1.00 98.19 197 ASN A N 1
ATOM 1572 C CA . ASN A 1 197 ? -10.438 -9.572 -14.774 1.00 98.19 197 ASN A CA 1
ATOM 1573 C C . ASN A 1 197 ? -10.237 -8.800 -13.467 1.00 98.19 197 ASN A C 1
ATOM 1575 O O . ASN A 1 197 ? -9.192 -8.927 -12.841 1.00 98.19 197 ASN A O 1
ATOM 1579 N N . ALA A 1 198 ? -11.231 -8.031 -13.022 1.00 98.31 198 ALA A N 1
ATOM 1580 C CA . ALA A 1 198 ? -11.182 -7.322 -11.751 1.00 98.31 198 ALA A CA 1
ATOM 1581 C C . ALA A 1 198 ? -11.108 -8.308 -10.575 1.00 98.31 198 ALA A C 1
ATOM 1583 O O . ALA A 1 198 ? -10.257 -8.158 -9.698 1.00 98.31 198 ALA A O 1
ATOM 1584 N N . ALA A 1 199 ? -11.941 -9.352 -10.570 1.00 97.88 199 ALA A N 1
ATOM 1585 C CA . ALA A 1 199 ? -11.884 -10.407 -9.559 1.00 97.88 199 ALA A CA 1
ATOM 1586 C C . ALA A 1 199 ? -10.521 -11.122 -9.559 1.00 97.88 199 ALA A C 1
ATOM 1588 O O . ALA A 1 199 ? -9.945 -11.365 -8.494 1.00 97.88 199 ALA A O 1
ATOM 1589 N N . LEU A 1 200 ? -9.971 -11.397 -10.746 1.00 97.75 200 LEU A N 1
ATOM 1590 C CA . LEU A 1 200 ? -8.624 -11.936 -10.894 1.00 97.75 200 LEU A CA 1
ATOM 1591 C C . LEU A 1 200 ? -7.558 -10.954 -10.385 1.00 97.75 200 LEU A C 1
ATOM 1593 O O . LEU A 1 200 ? -6.629 -11.391 -9.716 1.00 97.75 200 LEU A O 1
ATOM 1597 N N . ALA A 1 201 ? -7.697 -9.648 -10.618 1.00 98.38 201 ALA A N 1
ATOM 1598 C CA . ALA A 1 201 ? -6.770 -8.635 -10.116 1.00 98.38 201 ALA A CA 1
ATOM 1599 C C . ALA A 1 201 ? -6.704 -8.634 -8.582 1.00 98.38 201 ALA A C 1
ATOM 1601 O O . ALA A 1 201 ? -5.610 -8.647 -8.021 1.00 98.38 201 ALA A O 1
ATOM 1602 N N . LEU A 1 202 ? -7.848 -8.729 -7.895 1.00 98.00 202 LEU A N 1
ATOM 1603 C CA . LEU A 1 202 ? -7.886 -8.850 -6.432 1.00 98.00 202 LEU A CA 1
ATOM 1604 C C . LEU A 1 202 ? -7.197 -10.138 -5.943 1.00 98.00 202 LEU A C 1
ATOM 1606 O O . LEU A 1 202 ? -6.446 -10.118 -4.965 1.00 98.00 202 LEU A O 1
ATOM 1610 N N . ALA A 1 203 ? -7.417 -11.261 -6.633 1.00 96.56 203 ALA A N 1
ATOM 1611 C CA . ALA A 1 203 ? -6.752 -12.523 -6.313 1.00 96.56 203 ALA A CA 1
ATOM 1612 C C . ALA A 1 203 ? -5.233 -12.468 -6.569 1.00 96.56 203 ALA A C 1
ATOM 1614 O O . ALA A 1 203 ? -4.454 -12.999 -5.774 1.00 96.56 203 ALA A O 1
ATOM 1615 N N . LEU A 1 204 ? -4.805 -11.805 -7.647 1.00 95.81 204 LEU A N 1
ATOM 1616 C CA . LEU A 1 204 ? -3.398 -11.582 -7.965 1.00 95.81 204 LEU A CA 1
ATOM 1617 C C . LEU A 1 204 ? -2.736 -10.658 -6.948 1.00 95.81 204 LEU A C 1
ATOM 1619 O O . LEU A 1 204 ? -1.638 -10.983 -6.517 1.00 95.81 204 LEU A O 1
ATOM 1623 N N . ALA A 1 205 ? -3.397 -9.585 -6.499 1.00 96.62 205 ALA A N 1
ATOM 1624 C CA . ALA A 1 205 ? -2.866 -8.699 -5.461 1.00 96.62 205 ALA A CA 1
ATOM 1625 C C . ALA A 1 205 ? -2.521 -9.502 -4.199 1.00 96.62 205 ALA A C 1
ATOM 1627 O O . ALA A 1 205 ? -1.398 -9.432 -3.708 1.00 96.62 205 ALA A O 1
ATOM 1628 N N . ARG A 1 206 ? -3.438 -10.376 -3.756 1.00 95.12 206 ARG A N 1
ATOM 1629 C CA . ARG A 1 206 ? -3.193 -11.312 -2.647 1.00 95.12 206 ARG A CA 1
ATOM 1630 C C . ARG A 1 206 ? -1.971 -12.200 -2.885 1.00 95.12 206 ARG A C 1
ATOM 1632 O O . ARG A 1 206 ? -1.139 -12.363 -1.995 1.00 95.12 206 ARG A O 1
ATOM 1639 N N . ASN A 1 207 ? -1.879 -12.812 -4.064 1.00 91.88 207 ASN A N 1
ATOM 1640 C CA . ASN A 1 207 ? -0.813 -13.762 -4.378 1.00 91.88 207 ASN A CA 1
ATOM 1641 C C . ASN A 1 207 ? 0.554 -13.073 -4.514 1.00 91.88 207 ASN A C 1
ATOM 1643 O O . ASN A 1 207 ? 1.550 -13.608 -4.035 1.00 91.88 207 ASN A O 1
ATOM 1647 N N . VAL A 1 208 ? 0.599 -11.889 -5.129 1.00 90.50 208 VAL A N 1
ATOM 1648 C CA . VAL A 1 208 ? 1.804 -11.063 -5.259 1.00 90.50 208 VAL A CA 1
ATOM 1649 C C . VAL A 1 208 ? 2.291 -10.636 -3.880 1.00 90.50 208 VAL A C 1
ATOM 1651 O O . VAL A 1 208 ? 3.455 -10.853 -3.568 1.00 90.50 208 VAL A O 1
ATOM 1654 N N . THR A 1 209 ? 1.416 -10.143 -3.001 1.00 92.00 209 THR A N 1
ATOM 1655 C CA . THR A 1 209 ? 1.816 -9.786 -1.631 1.00 92.00 209 THR A CA 1
ATOM 1656 C C . THR A 1 209 ? 2.429 -10.966 -0.881 1.00 92.00 209 THR A C 1
ATOM 1658 O O . THR A 1 209 ? 3.478 -10.801 -0.272 1.00 92.00 209 THR A O 1
ATOM 1661 N N . TRP A 1 210 ? 1.855 -12.172 -0.975 1.00 89.50 210 TRP A N 1
ATOM 1662 C CA . TRP A 1 210 ? 2.479 -13.369 -0.392 1.00 89.50 210 TRP A CA 1
ATOM 1663 C C . TRP A 1 210 ? 3.824 -13.715 -1.030 1.00 89.50 210 TRP A C 1
ATOM 1665 O O . TRP A 1 210 ? 4.768 -14.077 -0.334 1.00 89.50 210 TRP A O 1
ATOM 1675 N N . ARG A 1 211 ? 3.922 -13.609 -2.357 1.00 86.25 211 ARG A N 1
ATOM 1676 C CA . ARG A 1 211 ? 5.142 -13.926 -3.109 1.00 86.25 211 ARG A CA 1
ATOM 1677 C C . ARG A 1 211 ? 6.320 -13.026 -2.732 1.00 86.25 211 ARG A C 1
ATOM 1679 O O . ARG A 1 211 ? 7.463 -13.482 -2.807 1.00 86.25 211 ARG A O 1
ATOM 1686 N N . TYR A 1 212 ? 6.017 -11.783 -2.375 1.00 86.44 212 TYR A N 1
ATOM 1687 C CA . TYR A 1 212 ? 6.954 -10.714 -2.042 1.00 86.44 212 TYR A CA 1
ATOM 1688 C C . TYR A 1 212 ? 7.109 -10.486 -0.533 1.00 86.44 212 TYR A C 1
ATOM 1690 O O . TYR A 1 212 ? 7.710 -9.500 -0.114 1.00 86.44 212 TYR A O 1
ATOM 1698 N N . LEU A 1 213 ? 6.616 -11.418 0.288 1.00 87.06 213 LEU A N 1
ATOM 1699 C CA . LEU A 1 213 ? 6.802 -11.419 1.734 1.00 87.06 213 LEU A CA 1
ATOM 1700 C C . LEU A 1 213 ? 7.732 -12.581 2.144 1.00 87.06 213 LEU A C 1
ATOM 1702 O O . LEU A 1 213 ? 7.242 -13.624 2.583 1.00 87.06 213 LEU A O 1
ATOM 1706 N N . PRO A 1 214 ? 9.065 -12.444 1.976 1.00 85.12 214 PRO A N 1
ATOM 1707 C CA . PRO A 1 214 ? 10.060 -13.430 2.415 1.00 85.12 214 PRO A CA 1
ATOM 1708 C C . PRO A 1 214 ? 10.224 -13.370 3.943 1.00 85.12 214 PRO A C 1
ATOM 1710 O O . PRO A 1 214 ? 11.160 -12.807 4.502 1.00 85.12 214 PRO A O 1
ATOM 1713 N N . LEU A 1 215 ? 9.216 -13.900 4.614 1.00 86.19 215 LEU A N 1
ATOM 1714 C CA . LEU A 1 215 ? 9.004 -13.828 6.049 1.00 86.19 215 LEU A CA 1
ATOM 1715 C C . LEU A 1 215 ? 9.390 -15.163 6.688 1.00 86.19 215 LEU A C 1
ATOM 1717 O O . LEU A 1 215 ? 9.021 -16.227 6.179 1.00 86.19 215 LEU A O 1
ATOM 1721 N N . TRP A 1 216 ? 10.013 -15.117 7.864 1.00 84.19 216 TRP A N 1
ATOM 1722 C CA . TRP A 1 216 ? 10.135 -16.310 8.699 1.00 84.19 216 TRP A CA 1
ATOM 1723 C C . TRP A 1 216 ? 8.852 -16.527 9.489 1.00 84.19 216 TRP A C 1
ATOM 1725 O O . TRP A 1 216 ? 8.486 -15.741 10.358 1.00 84.19 216 TRP A O 1
ATOM 1735 N N . ALA A 1 217 ? 8.145 -17.614 9.192 1.00 79.00 217 ALA A N 1
ATOM 1736 C CA . ALA A 1 217 ? 6.917 -17.947 9.909 1.00 79.00 217 ALA A CA 1
ATOM 1737 C C . ALA A 1 217 ? 7.165 -18.465 11.335 1.00 79.00 217 ALA A C 1
ATOM 1739 O O . ALA A 1 217 ? 6.261 -18.444 12.166 1.00 79.00 217 ALA A O 1
ATOM 1740 N N . MET A 1 218 ? 8.371 -18.964 11.586 1.00 72.94 218 MET A N 1
ATOM 1741 C CA . MET A 1 218 ? 8.828 -19.487 12.863 1.00 72.94 218 MET A CA 1
ATOM 1742 C C . MET A 1 218 ? 10.351 -19.454 12.888 1.00 72.94 218 MET A C 1
ATOM 1744 O O . MET A 1 218 ? 10.984 -19.615 11.839 1.00 72.94 218 MET A O 1
ATOM 1748 N N . ASP A 1 219 ? 10.918 -19.337 14.078 1.00 71.81 219 ASP A N 1
ATOM 1749 C CA . ASP A 1 219 ? 12.306 -19.683 14.295 1.00 71.81 219 ASP A CA 1
ATOM 1750 C C . ASP A 1 219 ? 12.478 -21.207 14.203 1.00 71.81 219 ASP A C 1
ATOM 1752 O O . ASP A 1 219 ? 11.710 -22.004 14.753 1.00 71.81 219 ASP A O 1
ATOM 1756 N N . SER A 1 220 ? 13.466 -21.608 13.414 1.00 63.28 220 SER A N 1
ATOM 1757 C CA . SER A 1 220 ? 13.787 -23.007 13.155 1.00 63.28 220 SER A CA 1
ATOM 1758 C C . SER A 1 220 ? 15.215 -23.370 13.561 1.00 63.28 220 SER A C 1
ATOM 1760 O O . SER A 1 220 ? 15.555 -24.558 13.508 1.00 63.28 220 SER A O 1
ATOM 1762 N N . ASP A 1 221 ? 16.038 -22.407 14.003 1.00 68.25 221 ASP A N 1
ATOM 1763 C CA . ASP A 1 221 ? 17.412 -22.667 14.429 1.00 68.25 221 ASP A CA 1
ATOM 1764 C C . ASP A 1 221 ? 17.516 -22.793 15.951 1.00 68.25 221 ASP A C 1
ATOM 1766 O O . ASP A 1 221 ? 17.755 -21.847 16.688 1.00 68.25 221 ASP A O 1
ATOM 1770 N N . ARG A 1 222 ? 17.464 -24.038 16.427 1.00 60.91 222 ARG A N 1
ATOM 1771 C CA . ARG A 1 222 ? 17.635 -24.396 17.846 1.00 60.91 222 ARG A CA 1
ATOM 1772 C C . ARG A 1 222 ? 18.978 -23.981 18.480 1.00 60.91 222 ARG A C 1
ATOM 1774 O O . ARG A 1 222 ? 19.191 -24.282 19.654 1.00 60.91 222 ARG A O 1
ATOM 1781 N N . TYR A 1 223 ? 19.915 -23.428 17.710 1.00 63.94 223 TYR A N 1
ATOM 1782 C CA . TYR A 1 223 ? 21.256 -23.038 18.154 1.00 63.94 223 TYR A CA 1
ATOM 1783 C C . TYR A 1 223 ? 21.500 -21.527 18.112 1.00 63.94 223 TYR A C 1
ATOM 1785 O O . TYR A 1 223 ? 22.633 -21.084 18.306 1.00 63.94 223 TYR A O 1
ATOM 1793 N N . ASP A 1 224 ? 20.465 -20.727 17.876 1.00 65.75 224 ASP A N 1
ATOM 1794 C CA . ASP A 1 224 ? 20.600 -19.298 17.611 1.00 65.75 224 ASP A CA 1
ATOM 1795 C C . ASP A 1 224 ? 20.861 -18.400 18.828 1.00 65.75 224 ASP A C 1
ATOM 1797 O O . ASP A 1 224 ? 21.034 -17.195 18.666 1.00 65.75 224 ASP A O 1
ATOM 1801 N N . SER A 1 225 ? 21.027 -18.984 20.019 1.00 60.25 225 SER A N 1
ATOM 1802 C CA . SER A 1 225 ? 21.359 -18.255 21.252 1.00 60.25 225 SER A CA 1
ATOM 1803 C C . SER A 1 225 ? 20.324 -17.171 21.601 1.00 60.25 225 SER A C 1
ATOM 1805 O O . SER A 1 225 ? 20.701 -16.049 21.936 1.00 60.25 225 SER A O 1
ATOM 1807 N N . ASP A 1 226 ? 19.035 -17.525 21.535 1.00 66.94 226 ASP A N 1
ATOM 1808 C CA . ASP A 1 226 ? 17.863 -16.682 21.838 1.00 66.94 226 ASP A CA 1
ATOM 1809 C C . ASP A 1 226 ? 17.503 -15.644 20.744 1.00 66.94 226 ASP A C 1
ATOM 1811 O O . ASP A 1 226 ? 16.792 -14.667 21.008 1.00 66.94 226 ASP A O 1
ATOM 1815 N N . LEU A 1 227 ? 17.960 -15.837 19.499 1.00 76.25 227 LEU A N 1
ATOM 1816 C CA . LEU A 1 227 ? 17.702 -14.931 18.366 1.00 76.25 227 LEU A CA 1
ATOM 1817 C C . LEU A 1 227 ? 16.475 -15.328 17.533 1.00 76.25 227 LEU A C 1
ATOM 1819 O O . LEU A 1 227 ? 16.572 -15.623 16.351 1.00 76.25 227 LEU A O 1
ATOM 1823 N N . ASP A 1 228 ? 15.284 -15.179 18.100 1.00 81.19 228 ASP A N 1
ATOM 1824 C CA . ASP A 1 228 ? 14.047 -15.550 17.405 1.00 81.19 228 ASP A CA 1
ATOM 1825 C C . ASP A 1 228 ? 13.777 -14.711 16.125 1.00 81.19 228 ASP A C 1
ATOM 1827 O O . ASP A 1 228 ? 13.447 -13.518 16.178 1.00 81.19 228 ASP A O 1
ATOM 1831 N N . SER A 1 229 ? 13.896 -15.362 14.964 1.00 85.06 229 SER A N 1
ATOM 1832 C CA . SER A 1 229 ? 13.646 -14.788 13.631 1.00 85.06 229 SER A CA 1
ATOM 1833 C C . SER A 1 229 ? 12.163 -14.674 13.265 1.00 85.06 229 SER A C 1
ATOM 1835 O O . SER A 1 229 ? 11.827 -14.009 12.280 1.00 85.06 229 SER A O 1
ATOM 1837 N N . SER A 1 230 ? 11.261 -15.285 14.043 1.00 84.81 230 SER A N 1
ATOM 1838 C CA . SER A 1 230 ? 9.829 -15.329 13.737 1.00 84.81 230 SER A CA 1
ATOM 1839 C C . SER A 1 230 ? 9.278 -13.938 13.441 1.00 84.81 230 SER A C 1
ATOM 1841 O O . SER A 1 230 ? 9.547 -12.968 14.149 1.00 84.81 230 SER A O 1
ATOM 1843 N N . PHE A 1 231 ? 8.461 -13.859 12.395 1.00 87.19 231 PHE A N 1
ATOM 1844 C CA . PHE A 1 231 ? 7.803 -12.659 11.888 1.00 87.19 231 PHE A CA 1
ATOM 1845 C C . PHE A 1 231 ? 8.694 -11.563 11.309 1.00 87.19 231 PHE A C 1
ATOM 1847 O O . PHE A 1 231 ? 8.169 -10.563 10.822 1.00 87.19 231 PHE A O 1
ATOM 1854 N N . LEU A 1 232 ? 10.013 -11.724 11.311 1.00 89.25 232 LEU A N 1
ATOM 1855 C CA . LEU A 1 232 ? 10.892 -10.792 10.622 1.00 89.25 232 LEU A CA 1
ATOM 1856 C C . LEU A 1 232 ? 10.948 -11.105 9.119 1.00 89.25 232 LEU A C 1
ATOM 1858 O O . LEU A 1 232 ? 10.538 -12.180 8.669 1.00 89.25 232 LEU A O 1
ATOM 1862 N N . ILE A 1 233 ? 11.388 -10.119 8.338 1.00 90.12 233 ILE A N 1
ATOM 1863 C CA . ILE A 1 233 ? 11.307 -10.136 6.875 1.00 90.12 233 ILE A CA 1
ATOM 1864 C C . ILE A 1 233 ? 12.704 -9.929 6.292 1.00 90.12 233 ILE A C 1
ATOM 1866 O O . ILE A 1 233 ? 13.393 -8.970 6.654 1.00 90.12 233 ILE A O 1
ATOM 1870 N N . GLU A 1 234 ? 13.094 -10.796 5.361 1.00 88.94 234 GLU A N 1
ATOM 1871 C CA . GLU A 1 234 ? 14.279 -10.587 4.528 1.00 88.94 234 GLU A CA 1
ATOM 1872 C C . GLU A 1 234 ? 14.006 -9.519 3.450 1.00 88.94 234 GLU A C 1
ATOM 1874 O O . GLU A 1 234 ? 12.908 -9.441 2.904 1.00 88.94 234 GLU A O 1
ATOM 1879 N N . PRO A 1 235 ? 14.976 -8.680 3.067 1.00 84.44 235 PRO A N 1
ATOM 1880 C CA . PRO A 1 235 ? 14.773 -7.750 1.955 1.00 84.44 235 PRO A CA 1
ATOM 1881 C C . PRO A 1 235 ? 14.717 -8.496 0.624 1.00 84.44 235 PRO A C 1
ATOM 1883 O O . PRO A 1 235 ? 13.872 -8.222 -0.224 1.00 84.44 235 PRO A O 1
ATOM 1886 N N . ASN A 1 236 ? 15.573 -9.497 0.467 1.00 78.50 236 ASN A N 1
ATOM 1887 C CA . ASN A 1 236 ? 15.515 -10.496 -0.578 1.00 78.50 236 ASN A CA 1
ATOM 1888 C C . ASN A 1 236 ? 16.252 -11.740 -0.067 1.00 78.50 236 ASN A C 1
ATOM 1890 O O . ASN A 1 236 ? 17.256 -11.618 0.629 1.00 78.50 236 ASN A O 1
ATOM 1894 N N . SER A 1 237 ? 15.797 -12.937 -0.431 1.00 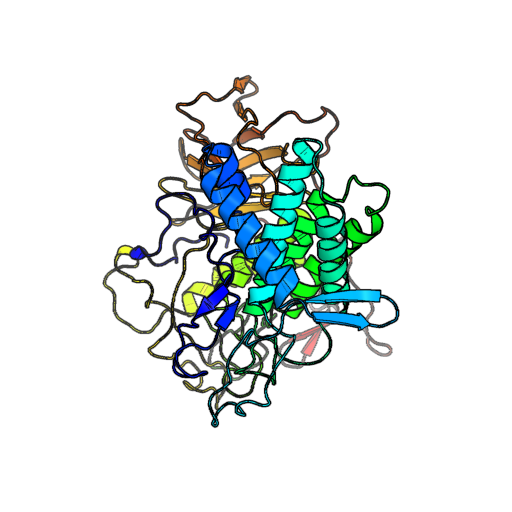71.62 237 SER A N 1
ATOM 1895 C CA . SER A 1 237 ? 16.505 -14.186 -0.094 1.00 71.62 237 SER A CA 1
ATOM 1896 C C . SER A 1 237 ? 17.718 -14.434 -1.010 1.00 71.62 237 SER A C 1
ATOM 1898 O O . SER A 1 237 ? 18.054 -15.575 -1.333 1.00 71.62 237 SER A O 1
ATOM 1900 N N . GLY A 1 238 ? 18.323 -13.359 -1.521 1.00 75.06 238 GLY A N 1
ATOM 1901 C CA . GLY A 1 238 ? 19.491 -13.374 -2.388 1.00 75.06 238 GLY A CA 1
ATOM 1902 C C . GLY A 1 238 ? 20.786 -13.488 -1.591 1.00 75.06 238 GLY A C 1
ATOM 1903 O O . GLY A 1 238 ? 20.814 -13.312 -0.379 1.00 75.06 238 GLY A O 1
ATOM 1904 N N . ARG A 1 239 ? 21.895 -13.778 -2.282 1.00 74.25 239 ARG A N 1
ATOM 1905 C CA . ARG A 1 239 ? 23.197 -14.084 -1.658 1.00 74.25 239 ARG A CA 1
ATOM 1906 C C . ARG A 1 239 ? 23.630 -13.062 -0.598 1.00 74.25 239 ARG A C 1
ATOM 1908 O O . ARG A 1 239 ? 24.158 -13.466 0.430 1.00 74.25 239 ARG A O 1
ATOM 1915 N N . ASP A 1 240 ? 23.433 -11.774 -0.866 1.00 75.88 240 ASP A N 1
ATOM 1916 C CA . ASP A 1 240 ? 23.983 -10.699 -0.035 1.00 75.88 240 ASP A CA 1
ATOM 1917 C C . ASP A 1 240 ? 23.082 -10.346 1.173 1.00 75.88 240 ASP A C 1
ATOM 1919 O O . ASP A 1 240 ? 23.550 -9.703 2.113 1.00 75.88 240 ASP A O 1
ATOM 1923 N N . TRP A 1 241 ? 21.827 -10.824 1.193 1.00 81.81 241 TRP A N 1
ATOM 1924 C CA . TRP A 1 241 ? 20.860 -10.587 2.278 1.00 81.81 241 TRP A CA 1
ATOM 1925 C C . TRP A 1 241 ? 20.196 -11.845 2.848 1.00 81.81 241 TRP A C 1
ATOM 1927 O O . TRP A 1 241 ? 19.325 -11.747 3.714 1.00 81.81 241 TRP A O 1
ATOM 1937 N N . ALA A 1 242 ? 20.623 -13.027 2.412 1.00 82.81 242 ALA A N 1
ATOM 1938 C CA . ALA A 1 242 ? 20.180 -14.281 2.995 1.00 82.81 242 ALA A CA 1
ATOM 1939 C C . ALA A 1 242 ? 20.414 -14.259 4.511 1.00 82.81 242 ALA A C 1
ATOM 1941 O O . ALA A 1 242 ? 21.484 -13.845 4.971 1.00 82.81 242 ALA A O 1
ATOM 1942 N N . ALA A 1 243 ? 19.428 -14.729 5.279 1.00 85.69 243 ALA A N 1
ATOM 1943 C CA . ALA A 1 243 ? 19.493 -14.770 6.735 1.00 85.69 243 ALA A CA 1
ATOM 1944 C C . ALA A 1 243 ? 19.550 -13.387 7.431 1.00 85.69 243 ALA A C 1
ATOM 1946 O O . ALA A 1 243 ? 19.964 -13.314 8.596 1.00 85.69 243 ALA A O 1
ATOM 1947 N N . LEU A 1 244 ? 19.140 -12.298 6.758 1.00 89.44 244 LEU A N 1
ATOM 1948 C CA . LEU A 1 244 ? 19.100 -10.941 7.325 1.00 89.44 244 LEU A CA 1
ATOM 1949 C C . LEU A 1 244 ? 17.676 -10.409 7.455 1.00 89.44 244 LEU A C 1
ATOM 1951 O O . LEU A 1 244 ? 16.990 -10.255 6.450 1.00 89.44 244 LEU A O 1
ATOM 1955 N N . ALA A 1 245 ? 17.242 -10.043 8.664 1.00 91.19 245 ALA A N 1
ATOM 1956 C CA . ALA A 1 245 ? 16.050 -9.207 8.785 1.00 91.19 245 ALA A CA 1
ATOM 1957 C C . ALA A 1 245 ? 16.416 -7.763 8.468 1.00 91.19 245 ALA A C 1
ATOM 1959 O O . ALA A 1 245 ? 17.384 -7.235 9.013 1.00 91.19 245 ALA A O 1
ATOM 1960 N N . CYS A 1 246 ? 15.621 -7.108 7.637 1.00 90.88 246 CYS A N 1
ATOM 1961 C CA . CYS A 1 246 ? 15.863 -5.733 7.231 1.00 90.88 246 CYS A CA 1
ATOM 1962 C C . CYS A 1 246 ? 14.728 -4.831 7.724 1.00 90.88 246 CYS A C 1
ATOM 1964 O O . CYS A 1 246 ? 13.595 -5.281 7.827 1.00 90.88 246 CYS A O 1
ATOM 1966 N N . ALA A 1 247 ? 15.005 -3.567 8.048 1.00 87.94 247 ALA A N 1
ATOM 1967 C CA . ALA A 1 247 ? 13.963 -2.537 8.157 1.00 87.94 247 ALA A CA 1
ATOM 1968 C C . ALA A 1 247 ? 13.938 -1.620 6.925 1.00 87.94 247 ALA A C 1
ATOM 1970 O O . ALA A 1 247 ? 12.886 -1.085 6.552 1.00 87.94 247 ALA A O 1
ATOM 1971 N N . ASN A 1 248 ? 15.103 -1.447 6.293 1.00 82.25 248 ASN A N 1
ATOM 1972 C CA . ASN A 1 248 ? 15.254 -0.695 5.059 1.00 82.25 248 ASN A CA 1
ATOM 1973 C C . ASN A 1 248 ? 14.455 -1.379 3.941 1.00 82.25 248 ASN A C 1
ATOM 1975 O O . ASN A 1 248 ? 14.465 -2.596 3.820 1.00 82.25 248 ASN A O 1
ATOM 1979 N N . GLU A 1 249 ? 13.730 -0.609 3.137 1.00 76.06 249 GLU A N 1
ATOM 1980 C CA . GLU A 1 249 ? 13.026 -1.103 1.941 1.00 76.06 249 GLU A CA 1
ATOM 1981 C C . GLU A 1 249 ? 11.934 -2.187 2.147 1.00 76.06 249 GLU A C 1
ATOM 1983 O O . GLU A 1 249 ? 11.074 -2.368 1.297 1.00 76.06 249 GLU A O 1
ATOM 1988 N N . VAL A 1 250 ? 11.835 -2.867 3.285 1.00 84.38 250 VAL A N 1
ATOM 1989 C CA . VAL A 1 250 ? 10.773 -3.858 3.533 1.00 84.38 250 VAL A CA 1
ATOM 1990 C C . VAL A 1 250 ? 9.579 -3.283 4.285 1.00 84.38 250 VAL A C 1
ATOM 1992 O O . VAL A 1 250 ? 8.497 -3.862 4.251 1.00 84.38 250 VAL A O 1
ATOM 1995 N N . HIS A 1 251 ? 9.729 -2.124 4.932 1.00 83.06 251 HIS A N 1
ATOM 1996 C CA . HIS A 1 251 ? 8.630 -1.476 5.654 1.00 83.06 251 HIS A CA 1
ATOM 1997 C C . HIS A 1 251 ? 7.450 -1.124 4.732 1.00 83.06 251 HIS A C 1
ATOM 1999 O O . HIS A 1 251 ? 6.308 -1.138 5.178 1.00 83.06 251 HIS A O 1
ATOM 2005 N N . TRP A 1 252 ? 7.685 -0.894 3.436 1.00 83.56 252 TRP A N 1
ATOM 2006 C CA . TRP A 1 252 ? 6.619 -0.666 2.450 1.00 83.56 252 TRP A CA 1
ATOM 2007 C C . TRP A 1 252 ? 5.679 -1.870 2.302 1.00 83.56 252 TRP A C 1
ATOM 2009 O O . TRP A 1 252 ? 4.490 -1.706 2.029 1.00 83.56 252 TRP A O 1
ATOM 2019 N N . ASN A 1 253 ? 6.171 -3.084 2.569 1.00 87.56 253 ASN A N 1
ATOM 2020 C CA . ASN A 1 253 ? 5.323 -4.270 2.575 1.00 87.56 253 ASN A CA 1
ATOM 2021 C C . ASN A 1 253 ? 4.360 -4.306 3.752 1.00 87.56 253 ASN A C 1
ATOM 2023 O O . ASN A 1 253 ? 3.334 -4.967 3.644 1.00 87.56 253 ASN A O 1
ATOM 2027 N N . ILE A 1 254 ? 4.632 -3.590 4.845 1.00 91.06 254 ILE A N 1
ATOM 2028 C CA . ILE A 1 254 ? 3.681 -3.455 5.954 1.00 91.06 254 ILE A CA 1
ATOM 2029 C C . ILE A 1 254 ? 2.431 -2.712 5.459 1.00 91.06 254 ILE A C 1
ATOM 2031 O O . ILE A 1 254 ? 1.309 -3.184 5.674 1.00 91.06 254 ILE A O 1
ATOM 2035 N N . ASP A 1 255 ? 2.613 -1.618 4.707 1.00 90.94 255 ASP A N 1
ATOM 2036 C CA . ASP A 1 255 ? 1.505 -0.900 4.068 1.00 90.94 255 ASP A CA 1
ATOM 2037 C C . ASP A 1 255 ? 0.794 -1.794 3.039 1.00 90.94 255 ASP A C 1
ATOM 2039 O O . ASP A 1 255 ? -0.436 -1.868 3.032 1.00 90.94 255 ASP A O 1
ATOM 2043 N N . ALA A 1 256 ? 1.536 -2.469 2.151 1.00 92.44 256 ALA A N 1
ATOM 2044 C CA . ALA A 1 256 ? 0.946 -3.314 1.106 1.00 92.44 256 ALA A CA 1
ATOM 2045 C C . ALA A 1 256 ? 0.144 -4.485 1.700 1.00 92.44 256 ALA A C 1
ATOM 2047 O O . ALA A 1 256 ? -0.991 -4.734 1.292 1.00 92.44 256 ALA A O 1
ATOM 2048 N N . LEU A 1 257 ? 0.698 -5.158 2.712 1.00 94.56 257 LEU A N 1
ATOM 2049 C CA . LEU A 1 257 ? 0.047 -6.241 3.446 1.00 94.56 257 LEU A CA 1
ATOM 2050 C C . LEU A 1 257 ? -1.246 -5.761 4.103 1.00 94.56 257 LEU A C 1
ATOM 2052 O O . LEU A 1 257 ? -2.264 -6.443 4.021 1.00 94.56 257 LEU A O 1
ATOM 2056 N N . THR A 1 258 ? -1.227 -4.562 4.690 1.00 95.81 258 THR A N 1
ATOM 2057 C CA . THR A 1 258 ? -2.408 -3.940 5.301 1.00 95.81 258 THR A CA 1
ATOM 2058 C C . THR A 1 258 ? -3.495 -3.675 4.266 1.00 95.81 258 THR A C 1
ATOM 2060 O O . THR A 1 258 ? -4.636 -4.094 4.455 1.00 95.81 258 THR A O 1
ATOM 2063 N N . GLN A 1 259 ? -3.141 -3.024 3.156 1.00 96.31 259 GLN A N 1
ATOM 2064 C CA . GLN A 1 259 ? -4.064 -2.696 2.066 1.00 96.31 259 GLN A CA 1
ATOM 2065 C C . GLN A 1 259 ? -4.712 -3.946 1.473 1.00 96.31 259 GLN A C 1
ATOM 2067 O O . GLN A 1 259 ? -5.928 -4.025 1.318 1.00 96.31 259 GLN A O 1
ATOM 2072 N N . VAL A 1 260 ? -3.907 -4.960 1.174 1.00 97.50 260 VAL A N 1
ATOM 2073 C CA . VAL A 1 260 ? -4.392 -6.188 0.547 1.00 97.50 260 VAL A CA 1
ATOM 2074 C C . VAL A 1 260 ? -5.222 -7.008 1.529 1.00 97.50 260 VAL A C 1
ATOM 2076 O O . VAL A 1 260 ? -6.276 -7.520 1.146 1.00 97.50 260 VAL A O 1
ATOM 2079 N N . TYR A 1 261 ? -4.834 -7.080 2.805 1.00 96.25 261 TYR A N 1
ATOM 2080 C CA . TYR A 1 261 ? -5.632 -7.734 3.843 1.00 96.25 261 TYR A CA 1
ATOM 2081 C C . TYR A 1 261 ? -7.040 -7.135 3.941 1.00 96.25 261 TYR A C 1
ATOM 2083 O O . TYR A 1 261 ? -8.014 -7.882 3.850 1.00 96.25 261 TYR A O 1
ATOM 2091 N N . VAL A 1 262 ? -7.184 -5.810 4.067 1.00 96.94 262 VAL A N 1
ATOM 2092 C CA . VAL A 1 262 ? -8.510 -5.206 4.298 1.00 96.94 262 VAL A CA 1
ATOM 2093 C C . VAL A 1 262 ? -9.475 -5.409 3.123 1.00 96.94 262 VAL A C 1
ATOM 2095 O O . VAL A 1 262 ? -10.691 -5.475 3.317 1.00 96.94 262 VAL A O 1
ATOM 2098 N N . HIS A 1 263 ? -8.963 -5.576 1.900 1.00 97.06 263 HIS A N 1
ATOM 2099 C CA . HIS A 1 263 ? -9.788 -5.841 0.716 1.00 97.06 263 HIS A CA 1
ATOM 2100 C C . HIS A 1 263 ? -9.990 -7.328 0.406 1.00 97.06 263 HIS A C 1
ATOM 2102 O O . HIS A 1 263 ? -10.968 -7.673 -0.254 1.00 97.06 263 HIS A O 1
ATOM 2108 N N . THR A 1 264 ? -9.110 -8.217 0.870 1.00 94.88 264 THR A N 1
ATOM 2109 C CA . THR A 1 264 ? -9.201 -9.664 0.594 1.00 94.88 264 THR A CA 1
ATOM 2110 C C . THR A 1 264 ? -9.780 -10.466 1.756 1.00 94.88 264 THR A C 1
ATOM 2112 O O . THR A 1 264 ? -10.378 -11.514 1.520 1.00 94.88 264 THR A O 1
ATOM 2115 N N . GLY A 1 265 ? -9.622 -9.986 2.991 1.00 90.12 265 GLY A N 1
ATOM 2116 C CA . GLY A 1 265 ? -9.992 -10.704 4.209 1.00 90.12 265 GLY A CA 1
ATOM 2117 C C . GLY A 1 265 ? -9.091 -11.905 4.515 1.00 90.12 265 GLY A C 1
ATOM 2118 O O . GLY A 1 265 ? -9.507 -12.800 5.245 1.00 90.12 265 GLY A O 1
ATOM 2119 N N . ASP A 1 266 ? -7.881 -11.979 3.942 1.00 86.94 266 ASP A N 1
ATOM 2120 C CA . ASP A 1 266 ? -6.941 -13.074 4.221 1.00 86.94 266 ASP A CA 1
ATOM 2121 C C . ASP A 1 266 ? -6.383 -12.953 5.650 1.00 86.94 266 ASP A C 1
ATOM 2123 O O . ASP A 1 266 ? -5.377 -12.287 5.888 1.00 86.94 266 ASP A O 1
ATOM 2127 N N . GLU A 1 267 ? -7.026 -13.607 6.620 1.00 83.31 267 GLU A N 1
ATOM 2128 C CA . GLU A 1 267 ? -6.649 -13.537 8.043 1.00 83.31 267 GLU A CA 1
ATOM 2129 C C . GLU A 1 267 ? -5.208 -13.984 8.329 1.00 83.31 267 GLU A C 1
ATOM 2131 O O . GLU A 1 267 ? -4.620 -13.577 9.332 1.00 83.31 267 GLU A O 1
ATOM 2136 N N . ARG A 1 268 ? -4.585 -14.769 7.440 1.00 82.69 268 ARG A N 1
ATOM 2137 C CA . ARG A 1 268 ? -3.159 -15.095 7.577 1.00 82.69 268 ARG A CA 1
ATOM 2138 C C . ARG A 1 268 ? -2.316 -13.829 7.442 1.00 82.69 268 ARG A C 1
ATOM 2140 O O . ARG A 1 268 ? -1.393 -13.641 8.224 1.00 82.69 268 ARG A O 1
ATOM 2147 N N . MET A 1 269 ? -2.657 -12.928 6.517 1.00 89.44 269 MET A N 1
ATOM 2148 C CA . MET A 1 269 ? -1.954 -11.648 6.356 1.00 89.44 269 MET A CA 1
ATOM 2149 C C . MET A 1 269 ? -2.053 -10.807 7.622 1.00 89.44 269 MET A C 1
ATOM 2151 O O . MET A 1 269 ? -1.048 -10.258 8.061 1.00 89.44 269 MET A O 1
ATOM 2155 N N . ARG A 1 270 ? -3.231 -10.766 8.256 1.00 88.06 270 ARG A N 1
ATOM 2156 C CA . ARG A 1 270 ? -3.412 -10.106 9.553 1.00 88.06 270 ARG A CA 1
ATOM 2157 C C . ARG A 1 270 ? -2.503 -10.707 10.618 1.00 88.06 270 ARG A C 1
ATOM 2159 O O . ARG A 1 270 ? -1.844 -9.955 11.325 1.00 88.06 270 ARG A O 1
ATOM 2166 N N . TYR A 1 271 ? -2.463 -12.032 10.741 1.00 82.56 271 TYR A N 1
ATOM 2167 C CA . TYR A 1 271 ? -1.606 -12.707 11.717 1.00 82.56 271 TYR A CA 1
ATOM 2168 C C . TYR A 1 271 ? -0.137 -12.320 11.550 1.00 82.56 271 TYR A C 1
ATOM 2170 O O . TYR A 1 271 ? 0.482 -11.837 12.499 1.00 82.56 271 TYR A O 1
ATOM 2178 N N . TYR A 1 272 ? 0.395 -12.467 10.336 1.00 87.56 272 TYR A N 1
ATOM 2179 C CA . TYR A 1 272 ? 1.792 -12.144 10.081 1.00 87.56 272 TYR A CA 1
ATOM 2180 C C . TYR A 1 272 ? 2.069 -10.653 10.222 1.00 87.56 272 TYR A C 1
ATOM 2182 O O . TYR A 1 272 ? 3.067 -10.305 10.832 1.00 87.56 272 TYR A O 1
ATOM 2190 N N . LEU A 1 273 ? 1.166 -9.775 9.776 1.00 91.00 273 LEU A N 1
ATOM 2191 C CA . LEU A 1 273 ? 1.271 -8.334 10.007 1.00 91.00 273 LEU A CA 1
ATOM 2192 C C . LEU A 1 273 ? 1.413 -8.020 11.500 1.00 91.00 273 LEU A C 1
ATOM 2194 O O . LEU A 1 273 ? 2.301 -7.275 11.890 1.00 91.00 273 LEU A O 1
ATOM 2198 N N . ARG A 1 274 ? 0.576 -8.614 12.355 1.00 86.62 274 ARG A N 1
ATOM 2199 C CA . ARG A 1 274 ? 0.649 -8.396 13.807 1.00 86.62 274 ARG A CA 1
ATOM 2200 C C . ARG A 1 274 ? 1.969 -8.870 14.404 1.00 86.62 274 ARG A C 1
ATOM 2202 O O . ARG A 1 274 ? 2.512 -8.180 15.258 1.00 86.62 274 ARG A O 1
ATOM 2209 N N . GLY A 1 275 ? 2.470 -10.025 13.971 1.00 84.44 275 GLY A N 1
ATOM 2210 C CA . GLY A 1 275 ? 3.773 -10.516 14.411 1.00 84.44 275 GLY A CA 1
ATOM 2211 C C . GLY A 1 275 ? 4.922 -9.637 13.912 1.00 84.44 275 GLY A C 1
ATOM 2212 O O . GLY A 1 275 ? 5.809 -9.301 14.689 1.00 84.44 275 GLY A O 1
ATOM 2213 N N . ILE A 1 276 ? 4.863 -9.185 12.654 1.00 89.88 276 ILE A N 1
ATOM 2214 C CA . ILE A 1 276 ? 5.842 -8.273 12.048 1.00 89.88 276 ILE A CA 1
ATOM 2215 C C . ILE A 1 276 ? 5.960 -7.013 12.910 1.00 89.88 276 ILE A C 1
ATOM 2217 O O . ILE A 1 276 ? 7.058 -6.641 13.312 1.00 89.88 276 ILE A O 1
ATOM 2221 N N . LEU A 1 277 ? 4.827 -6.391 13.247 1.00 87.44 277 LEU A N 1
ATOM 2222 C CA . LEU A 1 277 ? 4.781 -5.166 14.051 1.00 87.44 277 LEU A CA 1
ATOM 2223 C C . LEU A 1 277 ? 5.281 -5.361 15.488 1.00 87.44 277 LEU A C 1
ATOM 2225 O O . LEU A 1 277 ? 5.850 -4.436 16.059 1.00 87.44 277 LEU A O 1
ATOM 2229 N N . ASP A 1 278 ? 5.074 -6.545 16.063 1.00 82.88 278 ASP A N 1
ATOM 2230 C CA . ASP A 1 278 ? 5.535 -6.905 17.408 1.00 82.88 278 ASP A CA 1
ATOM 2231 C C . ASP A 1 278 ? 7.061 -7.063 17.468 1.00 82.88 278 ASP A C 1
ATOM 2233 O O . ASP A 1 278 ? 7.706 -6.667 18.437 1.00 82.88 278 ASP A O 1
ATOM 2237 N N . ARG A 1 279 ? 7.642 -7.619 16.400 1.00 84.38 279 ARG A N 1
ATOM 2238 C CA . ARG A 1 279 ? 9.067 -7.962 16.308 1.00 84.38 279 ARG A CA 1
ATOM 2239 C C . ARG A 1 279 ? 9.916 -6.859 15.681 1.00 84.38 279 ARG A C 1
ATOM 2241 O O . ARG A 1 279 ? 11.123 -6.825 15.913 1.00 84.38 279 ARG A O 1
ATOM 2248 N N . TRP A 1 280 ? 9.303 -5.919 14.960 1.00 87.00 280 TRP A N 1
ATOM 2249 C CA . TRP A 1 280 ? 9.989 -4.806 14.291 1.00 87.00 280 TRP A CA 1
ATOM 2250 C C . TRP A 1 280 ? 10.974 -4.010 15.167 1.00 87.00 280 TRP A C 1
ATOM 2252 O O . TRP A 1 280 ? 12.040 -3.650 14.661 1.00 87.00 280 TRP A O 1
ATOM 2262 N N . PRO A 1 281 ? 10.712 -3.763 16.472 1.00 85.19 281 PRO A N 1
ATOM 2263 C CA . PRO A 1 281 ? 11.668 -3.081 17.347 1.00 85.19 281 PRO A CA 1
ATOM 2264 C C . PRO A 1 281 ? 13.048 -3.753 17.429 1.00 85.19 281 PRO A C 1
ATOM 2266 O O . PRO A 1 281 ? 14.037 -3.080 17.718 1.00 85.19 281 PRO A O 1
ATOM 2269 N N . ALA A 1 282 ? 13.160 -5.055 17.136 1.00 84.75 282 ALA A N 1
ATOM 2270 C CA . ALA A 1 282 ? 14.444 -5.758 17.103 1.00 84.75 282 ALA A CA 1
ATOM 2271 C C . ALA A 1 282 ? 15.420 -5.187 16.053 1.00 84.75 282 ALA A C 1
ATOM 2273 O O . ALA A 1 282 ? 16.634 -5.387 16.164 1.00 84.75 282 ALA A O 1
ATOM 2274 N N . LEU A 1 283 ? 14.908 -4.455 15.060 1.00 89.94 283 LEU A N 1
ATOM 2275 C CA . LEU A 1 283 ? 15.664 -3.893 13.941 1.00 89.94 283 LEU A CA 1
ATOM 2276 C C . LEU A 1 283 ? 16.266 -2.513 14.234 1.00 89.94 283 LEU A C 1
ATOM 2278 O O . LEU A 1 283 ? 16.897 -1.923 13.358 1.00 89.94 283 LEU A O 1
ATOM 2282 N N . TYR A 1 284 ? 16.128 -1.988 15.451 1.00 86.75 284 TYR A N 1
ATOM 2283 C CA . TYR A 1 284 ? 16.855 -0.785 15.852 1.00 86.75 284 TYR A CA 1
ATOM 2284 C C . TYR A 1 284 ? 18.369 -1.005 15.793 1.00 86.75 284 TYR A C 1
ATOM 2286 O O . TYR A 1 284 ? 18.878 -2.045 16.216 1.00 86.75 284 TYR A O 1
ATOM 2294 N N . ARG A 1 285 ? 19.109 -0.009 15.292 1.00 86.81 285 ARG A N 1
ATOM 2295 C CA . ARG A 1 285 ? 20.577 -0.008 15.350 1.00 86.81 285 ARG A CA 1
ATOM 2296 C C . ARG A 1 285 ? 21.042 0.062 16.807 1.00 86.81 285 ARG A C 1
ATOM 2298 O O . ARG A 1 285 ? 20.370 0.674 17.635 1.00 86.81 285 ARG A O 1
ATOM 2305 N N . PRO A 1 286 ? 22.240 -0.456 17.122 1.00 74.12 286 PRO A N 1
ATOM 2306 C CA . PRO A 1 286 ? 22.847 -0.312 18.442 1.00 74.12 286 PRO A CA 1
ATOM 2307 C C . PRO A 1 286 ? 23.465 1.092 18.618 1.00 74.12 286 PRO A C 1
ATOM 2309 O O . PRO A 1 286 ? 24.627 1.227 18.993 1.00 74.12 286 PRO A O 1
ATOM 2312 N N . VAL A 1 287 ? 22.717 2.147 18.284 1.00 71.56 287 VAL A N 1
ATOM 2313 C CA . VAL A 1 287 ? 23.123 3.546 18.471 1.00 71.56 287 VAL A CA 1
ATOM 2314 C C . VAL A 1 287 ? 22.394 4.088 19.692 1.00 71.56 287 VAL A C 1
ATOM 2316 O O . VAL A 1 287 ? 21.194 3.875 19.854 1.00 71.56 287 VAL A O 1
ATOM 2319 N N . TYR A 1 288 ? 23.128 4.763 20.574 1.00 64.50 288 TYR A N 1
ATOM 2320 C CA . TYR A 1 288 ? 22.560 5.309 21.798 1.00 64.50 288 TYR A CA 1
ATOM 2321 C C . TYR A 1 288 ? 21.839 6.628 21.509 1.00 64.50 288 TYR A C 1
ATOM 2323 O O . TYR A 1 288 ? 22.477 7.661 21.320 1.00 64.50 288 TYR A O 1
ATOM 2331 N N . GLU A 1 289 ? 20.512 6.584 21.512 1.00 71.06 289 GLU A N 1
ATOM 2332 C CA . GLU A 1 289 ? 19.646 7.763 21.564 1.00 71.06 289 GLU A CA 1
ATOM 2333 C C . GLU A 1 289 ? 19.058 7.878 22.973 1.00 71.06 289 GLU A C 1
ATOM 2335 O O . GLU A 1 289 ? 18.732 6.868 23.599 1.00 71.06 289 GLU A O 1
ATOM 2340 N N . THR A 1 290 ? 18.897 9.096 23.502 1.00 72.00 290 THR A N 1
ATOM 2341 C CA . THR A 1 290 ? 18.376 9.253 24.877 1.00 72.00 290 THR A CA 1
ATOM 2342 C C . THR A 1 290 ? 16.870 8.991 24.989 1.00 72.00 290 THR A C 1
ATOM 2344 O O . THR A 1 290 ? 16.371 8.761 26.090 1.00 72.00 290 THR A O 1
ATOM 2347 N N . SER A 1 291 ? 16.145 8.987 23.864 1.00 77.56 291 SER A N 1
ATOM 2348 C CA . SER A 1 291 ? 14.740 8.577 23.776 1.00 77.56 291 SER A CA 1
ATOM 2349 C C . SER A 1 291 ? 14.334 8.221 22.339 1.00 77.56 291 SER A C 1
ATOM 2351 O O . SER A 1 291 ? 14.955 8.667 21.372 1.00 77.56 291 SER A O 1
ATOM 2353 N N . LEU A 1 292 ? 13.226 7.482 22.182 1.00 80.31 292 LEU A N 1
ATOM 2354 C CA . LEU A 1 292 ? 12.621 7.214 20.867 1.00 80.31 292 LEU A CA 1
ATOM 2355 C C . LEU A 1 292 ? 12.204 8.499 20.135 1.00 80.31 292 LEU A C 1
ATOM 2357 O O . LEU A 1 292 ? 12.203 8.527 18.908 1.00 80.31 292 LEU A O 1
ATOM 2361 N N . GLU A 1 293 ? 11.880 9.571 20.864 1.00 82.06 293 GLU A N 1
ATOM 2362 C CA . GLU A 1 293 ? 11.495 10.862 20.280 1.00 82.06 293 GLU A CA 1
ATOM 2363 C C . GLU A 1 293 ? 12.631 11.507 19.472 1.00 82.06 293 GLU A C 1
ATOM 2365 O O . GLU A 1 293 ? 12.384 12.223 18.499 1.00 82.06 293 GLU A O 1
ATOM 2370 N N . GLN A 1 294 ? 13.882 11.248 19.864 1.00 81.62 294 GLN A N 1
ATOM 2371 C CA . GLN A 1 294 ? 15.071 11.795 19.210 1.00 81.62 294 GLN A CA 1
ATOM 2372 C C . GLN A 1 294 ? 15.525 10.968 18.007 1.00 81.62 294 GLN A C 1
ATOM 2374 O O . GLN A 1 294 ? 16.173 11.522 17.116 1.00 81.62 294 GLN A O 1
ATOM 2379 N N . ALA A 1 295 ? 15.139 9.691 17.956 1.00 86.81 295 ALA A N 1
ATOM 2380 C CA . ALA A 1 295 ? 15.520 8.768 16.900 1.00 86.81 295 ALA A CA 1
ATOM 2381 C C . ALA A 1 295 ? 15.080 9.275 15.512 1.00 86.81 295 ALA A C 1
ATOM 2383 O O . ALA A 1 295 ? 13.927 9.673 15.296 1.00 86.81 295 ALA A O 1
ATOM 2384 N N . GLY A 1 296 ? 16.041 9.284 14.584 1.00 87.81 296 GLY A N 1
ATOM 2385 C CA . GLY A 1 296 ? 15.905 9.775 13.215 1.00 87.81 296 GLY A CA 1
ATOM 2386 C C . GLY A 1 296 ? 15.454 8.723 12.201 1.00 87.81 296 GLY A C 1
ATOM 2387 O O . GLY A 1 296 ? 15.167 7.574 12.534 1.00 87.81 296 GLY A O 1
ATOM 2388 N N . GLN A 1 297 ? 15.433 9.130 10.928 1.00 89.12 297 GLN A N 1
ATOM 2389 C CA . GLN A 1 297 ? 15.212 8.222 9.797 1.00 89.12 297 GLN A CA 1
ATOM 2390 C C . GLN A 1 297 ? 16.285 7.146 9.691 1.00 89.12 297 GLN A C 1
ATOM 2392 O O . GLN A 1 297 ? 16.021 6.101 9.130 1.00 89.12 297 GLN A O 1
ATOM 2397 N N . ASP A 1 298 ? 17.477 7.360 10.228 1.00 90.00 298 ASP A N 1
ATOM 2398 C CA . ASP A 1 298 ? 18.569 6.398 10.191 1.00 90.00 298 ASP A CA 1
ATOM 2399 C C . ASP A 1 298 ? 18.558 5.438 11.391 1.00 90.00 298 ASP A C 1
ATOM 2401 O O . ASP A 1 298 ? 19.486 4.661 11.540 1.00 90.00 298 ASP A O 1
ATOM 2405 N N . ALA A 1 299 ? 17.550 5.460 12.270 1.00 88.88 299 ALA A N 1
ATOM 2406 C CA . ALA A 1 299 ? 17.583 4.709 13.532 1.00 88.88 299 ALA A CA 1
ATOM 2407 C C . ALA A 1 299 ? 17.535 3.172 13.385 1.00 88.88 299 ALA A C 1
ATOM 2409 O O . ALA A 1 299 ? 17.929 2.452 14.304 1.00 88.88 299 ALA A O 1
ATOM 2410 N N . MET A 1 300 ? 17.061 2.661 12.249 1.00 91.38 300 MET A N 1
ATOM 2411 C CA . MET A 1 300 ? 16.876 1.227 12.001 1.00 91.38 300 MET A CA 1
ATOM 2412 C C . MET A 1 300 ? 17.996 0.644 11.134 1.00 91.38 300 MET A C 1
ATOM 2414 O O . MET A 1 300 ? 18.641 1.361 10.372 1.00 91.38 300 MET A O 1
ATOM 2418 N N . THR A 1 301 ? 18.237 -0.660 11.260 1.00 92.06 301 THR A N 1
ATOM 2419 C CA . THR A 1 301 ? 19.282 -1.373 10.520 1.00 92.06 301 THR A CA 1
ATOM 2420 C C . THR A 1 301 ? 18.777 -1.923 9.184 1.00 92.06 301 THR A C 1
ATOM 2422 O O . THR A 1 301 ? 17.621 -2.323 9.043 1.00 92.06 301 THR A O 1
ATOM 2425 N N . GLU A 1 302 ? 19.661 -1.971 8.192 1.00 90.00 302 GLU A N 1
ATOM 2426 C CA . GLU A 1 302 ? 19.440 -2.700 6.938 1.00 90.00 302 GLU A CA 1
ATOM 2427 C C . GLU A 1 302 ? 19.620 -4.220 7.094 1.00 90.00 302 GLU A C 1
ATOM 2429 O O . GLU A 1 302 ? 19.236 -4.996 6.227 1.00 90.00 302 GLU A O 1
ATOM 2434 N N . GLY A 1 303 ? 20.184 -4.686 8.207 1.00 91.25 303 GLY A N 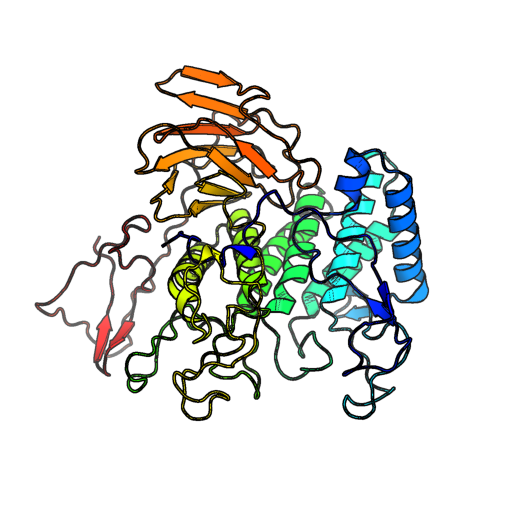1
ATOM 2435 C CA . GLY A 1 303 ? 20.390 -6.116 8.393 1.00 91.25 303 GLY A CA 1
ATOM 2436 C C . GLY A 1 303 ? 20.660 -6.482 9.835 1.00 91.25 303 GLY A C 1
ATOM 2437 O O . GLY A 1 303 ? 21.656 -6.035 10.397 1.00 91.25 303 GLY A O 1
ATOM 2438 N N . LEU A 1 304 ? 19.804 -7.327 10.403 1.00 91.56 304 LEU A N 1
ATOM 2439 C CA . LEU A 1 304 ? 20.037 -8.120 11.605 1.00 91.56 304 LEU A CA 1
ATOM 2440 C C . LEU A 1 304 ? 20.294 -9.570 11.177 1.00 91.56 304 LEU A C 1
ATOM 2442 O O . LEU A 1 304 ? 19.421 -10.183 10.568 1.00 91.56 304 LEU A O 1
ATOM 2446 N N . GLY A 1 305 ? 21.480 -10.103 11.470 1.00 91.00 305 GLY A N 1
ATOM 2447 C CA . GLY A 1 305 ? 21.864 -11.456 11.055 1.00 91.00 305 GLY A CA 1
ATOM 2448 C C . GLY A 1 305 ? 21.381 -12.549 12.008 1.00 91.00 305 GLY A C 1
ATOM 2449 O O . GLY A 1 305 ? 21.575 -12.438 13.218 1.00 91.00 305 GLY A O 1
ATOM 2450 N N . PHE A 1 306 ? 20.822 -13.635 11.467 1.00 86.50 306 PHE A N 1
ATOM 2451 C CA . PHE A 1 306 ? 20.327 -14.780 12.258 1.00 86.50 306 PHE A CA 1
ATOM 2452 C C . PHE A 1 306 ? 21.233 -16.015 12.233 1.00 86.50 306 PHE A C 1
ATOM 2454 O O . PHE A 1 306 ? 21.112 -16.888 13.087 1.00 86.50 306 PHE A O 1
ATOM 2461 N N . PHE A 1 307 ? 22.181 -16.078 11.298 1.00 82.62 307 PHE A N 1
ATOM 2462 C CA . PHE A 1 307 ? 23.034 -17.248 11.089 1.00 82.62 307 PHE A CA 1
ATOM 2463 C C . PHE A 1 307 ? 24.513 -16.868 10.998 1.00 82.62 307 PHE A C 1
ATOM 2465 O O . PHE A 1 307 ? 24.869 -15.752 10.611 1.00 82.62 307 PHE A O 1
ATOM 2472 N N . ASP A 1 308 ? 25.395 -17.816 11.313 1.00 83.44 308 ASP A N 1
ATOM 2473 C CA . ASP A 1 308 ? 26.835 -17.636 11.118 1.00 83.44 308 ASP A CA 1
ATOM 2474 C C . ASP A 1 308 ? 27.145 -17.575 9.615 1.00 83.44 308 ASP A C 1
ATOM 2476 O O . ASP A 1 308 ? 26.826 -18.496 8.864 1.00 83.44 308 ASP A O 1
ATOM 2480 N N . GLY A 1 309 ? 27.739 -16.467 9.167 1.00 82.00 309 GLY A N 1
ATOM 2481 C CA . GLY A 1 309 ? 27.949 -16.170 7.744 1.00 82.00 309 GLY A CA 1
ATOM 2482 C C . GLY A 1 309 ? 26.973 -15.144 7.163 1.00 82.00 309 GLY A C 1
ATOM 2483 O O . GLY A 1 309 ? 27.211 -14.655 6.061 1.00 82.00 309 GLY A O 1
ATOM 2484 N N . ALA A 1 310 ? 25.939 -14.753 7.915 1.00 87.06 310 ALA A N 1
ATOM 2485 C CA . ALA A 1 310 ? 25.200 -13.523 7.649 1.00 87.06 310 ALA A CA 1
ATOM 2486 C C . ALA A 1 310 ? 26.175 -12.332 7.609 1.00 87.06 310 ALA A C 1
ATOM 2488 O O . ALA A 1 310 ? 27.124 -12.291 8.392 1.00 87.06 310 ALA A O 1
ATOM 2489 N N . GLY A 1 311 ? 25.944 -11.351 6.734 1.00 87.44 311 GLY A N 1
ATOM 2490 C CA . GLY A 1 311 ? 26.877 -10.235 6.527 1.00 87.44 311 GLY A CA 1
ATOM 2491 C C . GLY A 1 311 ? 27.324 -9.484 7.798 1.00 87.44 311 GLY A C 1
ATOM 2492 O O . GLY A 1 311 ? 28.529 -9.298 7.968 1.00 87.44 311 GLY A O 1
ATOM 2493 N N . PRO A 1 312 ? 26.428 -9.100 8.734 1.00 89.12 312 PRO A N 1
ATOM 2494 C CA . PRO A 1 312 ? 26.826 -8.505 10.011 1.00 89.12 312 PRO A CA 1
ATOM 2495 C C . PRO A 1 312 ? 27.210 -9.544 11.085 1.00 89.12 312 PRO A C 1
ATOM 2497 O O . PRO A 1 312 ? 27.555 -9.164 12.203 1.00 89.12 312 PRO A O 1
ATOM 2500 N N . GLY A 1 313 ? 27.152 -10.841 10.771 1.00 89.25 313 GLY A N 1
ATOM 2501 C CA . GLY A 1 313 ? 27.269 -11.953 11.714 1.00 89.25 313 GLY A CA 1
ATOM 2502 C C . GLY A 1 313 ? 25.977 -12.222 12.493 1.00 89.25 313 GLY A C 1
ATOM 2503 O O . GLY A 1 313 ? 25.059 -11.399 12.518 1.00 89.25 313 GLY A O 1
ATOM 2504 N N . ARG A 1 314 ? 25.904 -13.386 13.149 1.00 88.75 314 ARG A N 1
ATOM 2505 C CA . ARG A 1 314 ? 24.776 -13.766 14.012 1.00 88.75 314 ARG A CA 1
ATOM 2506 C C . ARG A 1 314 ? 24.604 -12.755 15.153 1.00 88.75 314 ARG A C 1
ATOM 2508 O O . ARG A 1 314 ? 25.562 -12.433 15.852 1.00 88.75 314 ARG A O 1
ATOM 2515 N N . GLY A 1 315 ? 23.394 -12.220 15.313 1.00 87.44 315 GLY A N 1
ATOM 2516 C CA . GLY A 1 315 ? 23.036 -11.178 16.286 1.00 87.44 315 GLY A CA 1
ATOM 2517 C C . GLY A 1 315 ? 23.586 -9.783 15.965 1.00 87.44 315 GLY A C 1
ATOM 2518 O O . GLY A 1 315 ? 23.202 -8.796 16.605 1.00 87.44 315 GLY A O 1
ATOM 2519 N N . GLY A 1 316 ? 24.470 -9.684 14.970 1.00 90.06 316 GLY A N 1
ATOM 2520 C CA . GLY A 1 316 ? 25.054 -8.437 14.514 1.00 90.06 316 GLY A CA 1
ATOM 2521 C C . GLY A 1 316 ? 24.061 -7.608 13.711 1.00 90.06 316 GLY A C 1
ATOM 2522 O O . GLY A 1 316 ? 23.128 -8.130 13.098 1.00 90.06 316 GLY A O 1
ATOM 2523 N N . ARG A 1 317 ? 24.282 -6.291 13.710 1.00 92.62 317 ARG A N 1
ATOM 2524 C CA . ARG A 1 317 ? 23.494 -5.328 12.939 1.00 92.62 317 ARG A CA 1
ATOM 2525 C C . ARG A 1 317 ? 24.390 -4.498 12.040 1.00 92.62 317 ARG A C 1
ATOM 2527 O O . ARG A 1 317 ? 25.461 -4.070 12.475 1.00 92.62 317 ARG A O 1
ATOM 2534 N N . TYR A 1 318 ? 23.932 -4.197 10.830 1.00 91.69 318 TYR A N 1
ATOM 2535 C CA . TYR A 1 318 ? 24.570 -3.158 10.030 1.00 91.69 318 TYR A CA 1
ATOM 2536 C C . TYR A 1 318 ? 24.436 -1.791 10.707 1.00 91.69 318 TYR A C 1
ATOM 2538 O O . TYR A 1 318 ? 23.430 -1.476 11.349 1.00 91.69 318 TYR A O 1
ATOM 2546 N N . ASN A 1 319 ? 25.467 -0.959 10.549 1.00 89.69 319 ASN A N 1
ATOM 2547 C CA . ASN A 1 319 ? 25.515 0.395 11.101 1.00 89.69 319 ASN A CA 1
ATOM 2548 C C . ASN A 1 319 ? 24.840 1.443 10.197 1.00 89.69 319 ASN A C 1
ATOM 2550 O O . ASN A 1 319 ? 24.943 2.633 10.493 1.00 89.69 319 ASN A O 1
ATOM 2554 N N . TYR A 1 320 ? 24.152 1.006 9.143 1.00 89.88 320 TYR A N 1
ATOM 2555 C CA . TYR A 1 320 ? 23.343 1.798 8.220 1.00 89.88 320 TYR A CA 1
ATOM 2556 C C . TYR A 1 320 ? 21.962 1.149 8.047 1.00 89.88 320 TYR A C 1
ATOM 2558 O O . TYR A 1 320 ? 21.739 0.016 8.486 1.00 89.88 320 TYR A O 1
ATOM 2566 N N . GLY A 1 321 ? 21.042 1.894 7.445 1.00 88.25 321 GLY A N 1
ATOM 2567 C CA . GLY A 1 321 ? 19.648 1.514 7.241 1.00 88.25 321 GLY A CA 1
ATOM 2568 C C . GLY A 1 321 ? 18.723 2.707 7.442 1.00 88.25 321 GLY A C 1
ATOM 2569 O O . GLY A 1 321 ? 19.165 3.788 7.844 1.00 88.25 321 GLY A O 1
ATOM 2570 N N . THR A 1 322 ? 17.439 2.520 7.131 1.00 88.06 322 THR A N 1
ATOM 2571 C CA . THR A 1 322 ? 16.437 3.570 7.308 1.00 88.06 322 THR A CA 1
ATOM 2572 C C . THR A 1 322 ? 15.131 3.055 7.903 1.00 88.06 322 THR A C 1
ATOM 2574 O O . THR A 1 322 ? 14.744 1.900 7.734 1.00 88.06 322 THR A O 1
ATOM 2577 N N . ALA A 1 323 ? 14.444 3.949 8.604 1.00 86.38 323 ALA A N 1
ATOM 2578 C CA . ALA A 1 323 ? 13.039 3.880 8.939 1.00 86.38 323 ALA A CA 1
ATOM 2579 C C . ALA A 1 323 ? 12.283 4.868 8.047 1.00 86.38 323 ALA A C 1
ATOM 2581 O O . ALA A 1 323 ? 12.724 6.006 7.856 1.00 86.38 323 ALA A O 1
ATOM 2582 N N . ALA A 1 324 ? 11.111 4.471 7.565 1.00 83.00 324 ALA A N 1
ATOM 2583 C CA . ALA A 1 324 ? 10.169 5.394 6.954 1.00 83.00 324 ALA A CA 1
ATOM 2584 C C . ALA A 1 324 ? 8.872 5.448 7.754 1.00 83.00 324 ALA A C 1
ATOM 2586 O O . ALA A 1 324 ? 8.627 4.650 8.660 1.00 83.00 324 ALA A O 1
ATOM 2587 N N . THR A 1 325 ? 8.038 6.418 7.400 1.00 86.50 325 THR A N 1
ATOM 2588 C CA . THR A 1 325 ? 6.653 6.460 7.857 1.00 86.50 325 THR A CA 1
ATOM 2589 C C . THR A 1 325 ? 5.919 5.213 7.389 1.00 86.50 325 THR A C 1
ATOM 2591 O O . THR A 1 325 ? 6.223 4.702 6.310 1.00 86.50 325 THR A O 1
ATOM 2594 N N . LEU A 1 326 ? 4.879 4.825 8.123 1.00 91.12 326 LEU A N 1
ATOM 2595 C CA . LEU A 1 326 ? 3.881 3.856 7.672 1.00 91.12 326 LEU A CA 1
ATOM 2596 C C . LEU A 1 326 ? 2.546 4.586 7.427 1.00 91.12 326 LEU A C 1
ATOM 2598 O O . LEU A 1 326 ? 1.710 4.628 8.334 1.00 91.12 326 LEU A O 1
ATOM 2602 N N . PRO A 1 327 ? 2.362 5.232 6.253 1.00 91.00 327 PRO A N 1
ATOM 2603 C CA . PRO A 1 327 ? 1.207 6.059 5.904 1.00 91.00 327 PRO A CA 1
ATOM 2604 C C . PRO A 1 327 ? -0.162 5.490 6.250 1.00 91.00 327 PRO A C 1
ATOM 2606 O O . PRO A 1 327 ? -1.072 6.261 6.560 1.00 91.00 327 PRO A O 1
ATOM 2609 N N . LEU A 1 328 ? -0.328 4.168 6.167 1.00 92.25 328 LEU A N 1
ATOM 2610 C CA . LEU A 1 328 ? -1.616 3.537 6.426 1.00 92.25 328 LEU A CA 1
ATOM 2611 C C . LEU A 1 328 ? -1.727 2.945 7.823 1.00 92.25 328 LEU A C 1
ATOM 2613 O O . LEU A 1 328 ? -2.842 2.856 8.331 1.00 92.25 328 LEU A O 1
ATOM 2617 N N . ASN A 1 329 ? -0.613 2.592 8.460 1.00 94.12 329 ASN A N 1
ATOM 2618 C CA . ASN A 1 329 ? -0.617 1.959 9.774 1.00 94.12 329 ASN A CA 1
ATOM 2619 C C . ASN A 1 329 ? -0.521 2.972 10.921 1.00 94.12 329 ASN A C 1
ATOM 2621 O O . ASN A 1 329 ? -1.202 2.813 11.927 1.00 94.12 329 ASN A O 1
ATOM 2625 N N . GLU A 1 330 ? 0.302 4.014 10.806 1.00 94.25 330 GLU A N 1
ATOM 2626 C CA . GLU A 1 330 ? 0.587 4.908 11.932 1.00 94.25 330 GLU A CA 1
ATOM 2627 C C . GLU A 1 330 ? -0.617 5.807 12.302 1.00 94.25 330 GLU A C 1
ATOM 2629 O O . GLU A 1 330 ? -1.181 6.486 11.436 1.00 94.25 330 GLU A O 1
ATOM 2634 N N . PRO A 1 331 ? -1.007 5.896 13.595 1.00 95.12 331 PRO A N 1
ATOM 2635 C CA . PRO A 1 331 ? -1.967 6.899 14.053 1.00 95.12 331 PRO A CA 1
ATOM 2636 C C . PRO A 1 331 ? -1.453 8.329 13.849 1.00 95.12 331 PRO A C 1
ATOM 2638 O O . PRO A 1 331 ? -0.507 8.772 14.505 1.00 95.12 331 PRO A O 1
ATOM 2641 N N . VAL A 1 332 ? -2.134 9.077 12.982 1.00 95.25 332 VAL A N 1
ATOM 2642 C CA . VAL A 1 332 ? -1.716 10.410 12.518 1.00 95.25 332 VAL A CA 1
ATOM 2643 C C . VAL A 1 332 ? -1.937 11.495 13.576 1.00 95.25 332 VAL A C 1
ATOM 2645 O O . VAL A 1 332 ? -3.021 11.604 14.151 1.00 95.25 332 VAL A O 1
ATOM 2648 N N . GLY A 1 333 ? -0.942 12.360 13.792 1.00 93.25 333 GLY A N 1
ATOM 2649 C CA . GLY A 1 333 ? -1.074 13.524 14.672 1.00 93.25 333 GLY A CA 1
ATOM 2650 C C . GLY A 1 333 ? -1.401 13.123 16.115 1.00 93.25 333 GLY A C 1
ATOM 2651 O O . GLY A 1 333 ? -0.690 12.313 16.709 1.00 93.25 333 GLY A O 1
ATOM 2652 N N . ASN A 1 334 ? -2.489 13.653 16.681 1.00 93.25 334 ASN A N 1
ATOM 2653 C CA . ASN A 1 334 ? -2.911 13.340 18.057 1.00 93.25 334 ASN A CA 1
ATOM 2654 C C . ASN A 1 334 ? -3.739 12.051 18.181 1.00 93.25 334 ASN A C 1
ATOM 2656 O O . ASN A 1 334 ? -3.986 11.592 19.297 1.00 93.25 334 ASN A O 1
ATOM 2660 N N . SER A 1 335 ? -4.119 11.439 17.056 1.00 95.75 335 SER A N 1
ATOM 2661 C CA . SER A 1 335 ? -4.862 10.180 17.021 1.00 95.75 335 SER A CA 1
ATOM 2662 C C . SER A 1 335 ? -4.171 9.095 17.843 1.00 95.75 335 SER A C 1
ATOM 2664 O O . SER A 1 335 ? -2.970 8.880 17.688 1.00 95.75 335 SER A O 1
ATOM 2666 N N . LYS A 1 336 ? -4.928 8.355 18.656 1.00 94.50 336 LYS A N 1
ATOM 2667 C CA . LYS A 1 336 ? -4.428 7.198 19.424 1.00 94.50 336 LYS A CA 1
ATOM 2668 C C . LYS A 1 336 ? -4.637 5.862 18.717 1.00 94.50 336 LYS A C 1
ATOM 2670 O O . LYS A 1 336 ? -3.929 4.904 19.007 1.00 94.50 336 LYS A O 1
ATOM 2675 N N . LEU A 1 337 ? -5.557 5.822 17.755 1.00 95.56 337 LEU A N 1
ATOM 2676 C CA . LEU A 1 337 ? -5.880 4.636 16.966 1.00 95.56 337 LEU A CA 1
ATOM 2677 C C . LEU A 1 337 ? -5.976 4.994 15.480 1.00 95.56 337 LEU A C 1
ATOM 2679 O O . LEU A 1 337 ? -6.651 5.949 15.108 1.00 95.56 337 LEU A O 1
ATOM 2683 N N . ARG A 1 338 ? -5.328 4.216 14.624 1.00 97.12 338 ARG A N 1
ATOM 2684 C CA . ARG A 1 338 ? -5.538 4.199 13.180 1.00 97.12 338 ARG A CA 1
ATOM 2685 C C . ARG A 1 338 ? -6.439 3.023 12.844 1.00 97.12 338 ARG A C 1
ATOM 2687 O O . ARG A 1 338 ? -6.076 1.895 13.146 1.00 97.12 338 ARG A O 1
ATOM 2694 N N . VAL A 1 339 ? -7.581 3.260 12.215 1.00 97.88 339 VAL A N 1
ATOM 2695 C CA . VAL A 1 339 ? -8.428 2.196 11.663 1.00 97.88 339 VAL A CA 1
ATOM 2696 C C . VAL A 1 339 ? -8.244 2.171 10.154 1.00 97.88 339 VAL A C 1
ATOM 2698 O O . VAL A 1 339 ? -8.507 3.167 9.484 1.00 97.88 339 VAL A O 1
ATOM 2701 N N . VAL A 1 340 ? -7.818 1.033 9.614 1.00 98.00 340 VAL A N 1
ATOM 2702 C CA . VAL A 1 340 ? -7.801 0.791 8.168 1.00 98.00 340 VAL A CA 1
ATOM 2703 C C . VAL A 1 340 ? -8.888 -0.215 7.845 1.00 98.00 340 VAL A C 1
ATOM 2705 O O . VAL A 1 340 ? -8.929 -1.297 8.429 1.00 98.00 340 VAL A O 1
ATOM 2708 N N . ALA A 1 341 ? -9.775 0.156 6.935 1.00 97.75 341 ALA A N 1
ATOM 2709 C CA . ALA A 1 341 ? -10.939 -0.612 6.539 1.00 97.75 341 ALA A CA 1
ATOM 2710 C C . ALA A 1 341 ? -10.912 -0.904 5.036 1.00 97.75 341 ALA A C 1
ATOM 2712 O O . ALA A 1 341 ? -10.249 -0.215 4.263 1.00 97.75 341 ALA A O 1
ATOM 2713 N N . GLY A 1 342 ? -11.634 -1.934 4.619 1.00 96.88 342 GLY A N 1
ATOM 2714 C CA . GLY A 1 342 ? -11.692 -2.353 3.229 1.00 96.88 342 GLY A CA 1
ATOM 2715 C C . GLY A 1 342 ? -12.862 -3.287 2.974 1.00 96.88 342 GLY A C 1
ATOM 2716 O O . GLY A 1 342 ? -13.677 -3.567 3.844 1.00 96.88 342 GLY A O 1
ATOM 2717 N N . ALA A 1 343 ? -12.959 -3.795 1.750 1.00 94.94 343 ALA A N 1
ATOM 2718 C CA . ALA A 1 343 ? -14.162 -4.475 1.282 1.00 94.94 343 ALA A CA 1
ATOM 2719 C C . ALA A 1 343 ? -14.472 -5.801 1.990 1.00 94.94 343 ALA A C 1
ATOM 2721 O O . ALA A 1 343 ? -15.564 -6.348 1.825 1.00 94.94 343 ALA A O 1
ATOM 2722 N N . ARG A 1 344 ? -13.512 -6.343 2.741 1.00 93.62 344 ARG A N 1
ATOM 2723 C CA . ARG A 1 344 ? -13.639 -7.635 3.414 1.00 93.62 344 ARG A CA 1
ATOM 2724 C C . ARG A 1 344 ? -13.230 -7.595 4.875 1.00 93.62 344 ARG A C 1
ATOM 2726 O O . ARG A 1 344 ? -13.690 -8.443 5.612 1.00 93.62 344 ARG A O 1
ATOM 2733 N N . ALA A 1 345 ? -12.402 -6.657 5.314 1.00 94.06 345 ALA A N 1
ATOM 2734 C CA . ALA A 1 345 ? -11.941 -6.626 6.692 1.00 94.06 345 ALA A CA 1
ATOM 2735 C C . ALA A 1 345 ? -11.531 -5.218 7.129 1.00 94.06 345 ALA A C 1
ATOM 2737 O O . ALA A 1 345 ? -11.456 -4.285 6.332 1.00 94.06 345 ALA A O 1
ATOM 2738 N N . ALA A 1 346 ? -11.238 -5.087 8.418 1.00 95.50 346 ALA A N 1
ATOM 2739 C CA . ALA A 1 346 ? -10.656 -3.891 8.998 1.00 95.50 346 ALA A CA 1
ATOM 2740 C C . ALA A 1 346 ? -9.655 -4.266 10.103 1.00 95.50 346 ALA A C 1
ATOM 2742 O O . ALA A 1 346 ? -9.679 -5.382 10.634 1.00 95.50 346 ALA A O 1
ATOM 2743 N N . ILE A 1 347 ? -8.741 -3.350 10.414 1.00 94.06 347 ILE A N 1
ATOM 2744 C CA . ILE A 1 347 ? -7.703 -3.521 11.435 1.00 94.06 347 ILE A CA 1
ATOM 2745 C C . ILE A 1 347 ? -7.377 -2.188 12.110 1.00 94.06 347 ILE A C 1
ATOM 2747 O O . ILE A 1 347 ? -7.305 -1.148 11.456 1.00 94.06 347 ILE A O 1
ATOM 2751 N N . GLY A 1 348 ? -7.197 -2.235 13.431 1.00 94.38 348 GLY A N 1
ATOM 2752 C CA . GLY A 1 348 ? -6.740 -1.113 14.240 1.00 94.38 348 GLY A CA 1
ATOM 2753 C C . GLY A 1 348 ? -5.237 -1.173 14.510 1.00 94.38 348 GLY A C 1
ATOM 2754 O O . GLY A 1 348 ? -4.721 -2.240 14.833 1.00 94.38 348 GLY A O 1
ATOM 2755 N N . PHE A 1 349 ? -4.549 -0.039 14.445 1.00 94.69 349 PHE A N 1
ATOM 2756 C CA . PHE A 1 349 ? -3.172 0.137 14.910 1.00 94.69 349 PHE A CA 1
ATOM 2757 C C . PHE A 1 349 ? -3.131 1.234 15.960 1.00 94.69 349 PHE A C 1
ATOM 2759 O O . PHE A 1 349 ? -3.710 2.302 15.775 1.00 94.69 349 PHE A O 1
ATOM 2766 N N . CYS A 1 350 ? -2.463 0.986 17.070 1.00 91.06 350 CYS A N 1
ATOM 2767 C CA . CYS A 1 350 ? -2.401 1.908 18.191 1.00 91.06 350 CYS A CA 1
ATOM 2768 C C . CYS A 1 350 ? -1.005 2.520 18.322 1.00 91.06 350 CYS A C 1
ATOM 2770 O O . CYS A 1 350 ? -0.076 2.153 17.604 1.00 91.06 350 CYS A O 1
ATOM 2772 N N . LYS A 1 351 ? -0.864 3.494 19.220 1.00 85.31 351 LYS A N 1
ATOM 2773 C CA . LYS A 1 351 ? 0.445 4.002 19.640 1.00 85.31 351 LYS A CA 1
ATOM 2774 C C . LYS A 1 351 ? 0.478 4.305 21.131 1.00 85.31 351 LYS A C 1
ATOM 2776 O O . LYS A 1 351 ? -0.570 4.475 21.756 1.00 85.31 351 LYS A O 1
ATOM 2781 N N . ASP A 1 352 ? 1.680 4.442 21.673 1.00 78.75 352 ASP A N 1
ATOM 2782 C CA . ASP A 1 352 ? 1.937 4.864 23.053 1.00 78.75 352 ASP A CA 1
ATOM 2783 C C . ASP A 1 352 ? 1.360 3.890 24.109 1.00 78.75 352 ASP A C 1
ATOM 2785 O O . ASP A 1 352 ? 0.796 4.320 25.115 1.00 78.75 352 ASP A O 1
ATOM 2789 N N . GLY A 1 353 ? 1.449 2.574 23.882 1.00 71.50 353 GLY A N 1
ATOM 2790 C CA . GLY A 1 353 ? 0.994 1.560 24.843 1.00 71.50 353 GLY A CA 1
ATOM 2791 C C . GLY A 1 353 ? -0.522 1.377 24.894 1.00 71.50 353 GLY A C 1
ATOM 2792 O O . GLY A 1 353 ? -1.041 0.738 25.809 1.00 71.50 353 GLY A O 1
ATOM 2793 N N . THR A 1 354 ? -1.271 1.971 23.962 1.00 73.00 354 THR A N 1
ATOM 2794 C CA . THR A 1 354 ? -2.735 1.943 24.026 1.00 73.00 354 THR A CA 1
ATOM 2795 C C . THR A 1 354 ? -3.296 0.625 23.505 1.00 73.00 354 THR A C 1
ATOM 2797 O O . THR A 1 354 ? -3.114 0.265 22.352 1.00 73.00 354 THR A O 1
ATOM 2800 N N . HIS A 1 355 ? -4.047 -0.103 24.330 1.00 76.88 355 HIS A N 1
ATOM 2801 C CA . HIS A 1 355 ? -4.737 -1.325 23.905 1.00 76.88 355 HIS A CA 1
ATOM 2802 C C . HIS A 1 355 ? -6.100 -0.975 23.290 1.00 76.88 355 HIS A C 1
ATOM 2804 O O . HIS A 1 355 ? -7.134 -1.056 23.956 1.00 76.88 355 HIS A O 1
ATOM 2810 N N . SER A 1 356 ? -6.079 -0.526 22.032 1.00 86.00 356 SER A N 1
ATOM 2811 C CA . SER A 1 356 ? -7.273 -0.151 21.263 1.00 86.00 356 SER A CA 1
ATOM 2812 C C . SER A 1 356 ? -7.385 -0.964 19.970 1.00 86.00 356 SER A C 1
ATOM 2814 O O . SER A 1 356 ? -6.387 -1.185 19.289 1.00 86.00 356 SER A O 1
ATOM 2816 N N . ASP A 1 357 ? -8.599 -1.376 19.619 1.00 89.19 357 ASP A N 1
ATOM 2817 C CA . ASP A 1 357 ? -8.957 -2.103 18.397 1.00 89.19 357 ASP A CA 1
ATOM 2818 C C . ASP A 1 357 ? -10.410 -1.749 18.000 1.00 89.19 357 ASP A C 1
ATOM 2820 O O . ASP A 1 357 ? -11.027 -0.826 18.549 1.00 89.19 357 ASP A O 1
ATOM 2824 N N . LEU A 1 358 ? -10.978 -2.485 17.049 1.00 92.56 358 LEU A N 1
ATOM 2825 C CA . LEU A 1 358 ? -12.373 -2.372 16.640 1.00 92.56 358 LEU A CA 1
ATOM 2826 C C . LEU A 1 358 ? -13.108 -3.721 16.669 1.00 92.56 358 LEU A C 1
ATOM 2828 O O . LEU A 1 358 ? -12.506 -4.793 16.651 1.00 92.56 358 LEU A O 1
ATOM 2832 N N . ALA A 1 359 ? -14.437 -3.657 16.688 1.00 91.31 359 ALA A N 1
ATOM 2833 C CA . ALA A 1 359 ? -15.335 -4.803 16.607 1.00 91.31 359 ALA A CA 1
ATOM 2834 C C . ALA A 1 359 ? -16.535 -4.508 15.694 1.00 91.31 359 ALA A C 1
ATOM 2836 O O . ALA A 1 359 ? -16.764 -3.366 15.296 1.00 91.31 359 ALA A O 1
ATOM 2837 N N . ASP A 1 360 ? -17.316 -5.547 15.390 1.00 92.50 360 ASP A N 1
ATOM 2838 C CA . ASP A 1 360 ? -18.610 -5.444 14.700 1.00 92.50 360 ASP A CA 1
ATOM 2839 C C . ASP A 1 360 ? -18.533 -4.747 13.327 1.00 92.50 360 ASP A C 1
ATOM 2841 O O . ASP A 1 360 ? -19.453 -4.029 12.934 1.00 92.50 360 ASP A O 1
ATOM 2845 N N . TYR A 1 361 ? -17.423 -4.952 12.604 1.00 95.31 361 TYR A N 1
ATOM 2846 C CA . TYR A 1 361 ? -17.166 -4.309 11.315 1.00 95.31 361 TYR A CA 1
ATOM 2847 C C . TYR A 1 361 ? -18.205 -4.704 10.258 1.00 95.31 361 TYR A C 1
ATOM 2849 O O . TYR A 1 361 ? -18.485 -5.885 10.068 1.00 95.31 361 TYR A O 1
ATOM 2857 N N . ARG A 1 362 ? -18.751 -3.718 9.547 1.00 95.62 362 ARG A N 1
ATOM 2858 C CA . ARG A 1 362 ? -19.738 -3.853 8.461 1.00 95.62 362 ARG A CA 1
ATOM 2859 C C . ARG A 1 362 ? -19.316 -2.967 7.300 1.00 95.62 362 ARG A C 1
ATOM 2861 O O . ARG A 1 362 ? -18.831 -1.865 7.542 1.00 95.62 362 ARG A O 1
ATOM 2868 N N . THR A 1 363 ? -19.539 -3.389 6.060 1.00 95.62 363 THR A N 1
ATOM 2869 C CA . THR A 1 363 ? -19.241 -2.567 4.876 1.00 95.62 363 THR A CA 1
ATOM 2870 C C . THR A 1 363 ? -20.100 -2.956 3.681 1.00 95.62 363 THR A C 1
ATOM 2872 O O . THR A 1 363 ? -20.508 -4.109 3.559 1.00 95.62 363 THR A O 1
ATOM 2875 N N . ASP A 1 364 ? -20.334 -1.999 2.785 1.00 93.62 364 ASP A N 1
ATOM 2876 C CA . ASP A 1 364 ? -20.896 -2.226 1.449 1.00 93.62 364 ASP A CA 1
ATOM 2877 C C . ASP A 1 364 ? -19.834 -2.658 0.414 1.00 93.62 364 ASP A C 1
ATOM 2879 O O . ASP A 1 364 ? -20.151 -2.955 -0.738 1.00 93.62 364 ASP A O 1
ATOM 2883 N N . GLY A 1 365 ? -18.558 -2.681 0.810 1.00 92.69 365 GLY A N 1
ATOM 2884 C CA . GLY A 1 365 ? -17.429 -2.965 -0.072 1.00 92.69 365 GLY A CA 1
ATOM 2885 C C . GLY A 1 365 ? -16.940 -1.774 -0.901 1.00 92.69 365 GLY A C 1
ATOM 2886 O O . GLY A 1 365 ? -16.050 -1.956 -1.733 1.00 92.69 365 GLY A O 1
ATOM 2887 N N . ARG A 1 366 ? -17.518 -0.582 -0.706 1.00 92.44 366 ARG A N 1
ATOM 2888 C CA . ARG A 1 366 ? -17.381 0.621 -1.550 1.00 92.44 366 ARG A CA 1
ATOM 2889 C C . ARG A 1 366 ? -17.157 1.902 -0.752 1.00 92.44 366 ARG A C 1
ATOM 2891 O O . ARG A 1 366 ? -17.447 2.993 -1.235 1.00 92.44 366 ARG A O 1
ATOM 2898 N N . GLY A 1 367 ? -16.591 1.778 0.442 1.00 94.25 367 GLY A N 1
ATOM 2899 C CA . GLY A 1 367 ? -16.223 2.909 1.292 1.00 94.25 367 GLY A CA 1
ATOM 2900 C C . GLY A 1 367 ? -17.210 3.182 2.418 1.00 94.25 367 GLY A C 1
ATOM 2901 O O . GLY A 1 367 ? -16.782 3.678 3.461 1.00 94.25 367 GLY A O 1
ATOM 2902 N N . ALA A 1 368 ? -18.490 2.813 2.277 1.00 97.06 368 ALA A N 1
ATOM 2903 C CA . ALA A 1 368 ? -19.407 2.895 3.404 1.00 97.06 368 ALA A CA 1
ATOM 2904 C C . ALA A 1 368 ? -19.127 1.743 4.375 1.00 97.06 368 ALA A C 1
ATOM 2906 O O . ALA A 1 368 ? -18.977 0.573 3.996 1.00 97.06 368 ALA A O 1
ATOM 2907 N N . CYS A 1 369 ? -19.018 2.070 5.658 1.00 97.69 369 CYS A N 1
ATOM 2908 C CA . CYS A 1 369 ? -18.737 1.080 6.685 1.00 97.69 369 CYS A CA 1
ATOM 2909 C C . CYS A 1 369 ? -19.183 1.523 8.074 1.00 97.69 369 CYS A C 1
ATOM 2911 O O . CYS A 1 369 ? -19.376 2.709 8.331 1.00 97.69 369 CYS A O 1
ATOM 2913 N N . ALA A 1 370 ? -19.296 0.565 8.987 1.00 97.69 370 ALA A N 1
ATOM 2914 C CA . ALA A 1 370 ? -19.506 0.825 10.399 1.00 97.69 370 ALA A CA 1
ATOM 2915 C C . ALA A 1 370 ? -18.657 -0.109 11.260 1.00 97.69 370 ALA A C 1
ATOM 2917 O O . ALA A 1 370 ? -18.366 -1.234 10.858 1.00 97.69 370 ALA A O 1
ATOM 2918 N N . PHE A 1 371 ? -18.259 0.358 12.437 1.00 97.50 371 PHE A N 1
ATOM 2919 C CA . PHE A 1 371 ? -17.507 -0.418 13.419 1.00 97.50 371 PHE A CA 1
ATOM 2920 C C . PHE A 1 371 ? -17.693 0.160 14.819 1.00 97.50 371 PHE A C 1
ATOM 2922 O O . PHE A 1 371 ? -17.993 1.341 14.990 1.00 97.50 371 PHE A O 1
ATOM 2929 N N . ARG A 1 372 ? -17.476 -0.674 15.832 1.00 96.94 372 ARG A N 1
ATOM 2930 C CA . ARG A 1 372 ? -17.445 -0.268 17.236 1.00 96.94 372 ARG A CA 1
ATOM 2931 C C . ARG A 1 372 ? -16.010 -0.138 17.723 1.00 96.94 372 ARG A C 1
ATOM 2933 O O . ARG A 1 372 ? -15.203 -1.033 17.488 1.00 96.94 372 ARG A O 1
ATOM 2940 N N . LEU A 1 373 ? -15.706 0.938 18.439 1.00 96.75 373 LEU A N 1
ATOM 2941 C CA . LEU A 1 373 ? -14.410 1.127 19.085 1.00 96.75 373 LEU A CA 1
ATOM 2942 C C . LEU A 1 373 ? -14.291 0.263 20.342 1.00 96.75 373 LEU A C 1
ATOM 2944 O O . LEU A 1 373 ? -15.164 0.278 21.213 1.00 96.75 373 LEU A O 1
ATOM 2948 N N . VAL A 1 374 ? -13.179 -0.457 20.462 1.00 92.44 374 VAL A N 1
ATOM 2949 C CA . VAL A 1 374 ? -12.821 -1.244 21.646 1.00 92.44 374 VAL A CA 1
ATOM 2950 C C . VAL A 1 374 ? -11.522 -0.674 22.194 1.00 92.44 374 VAL A C 1
ATOM 2952 O O . VAL A 1 374 ? -10.517 -0.662 21.498 1.00 92.44 374 VAL A O 1
ATOM 2955 N N . SER A 1 375 ? -11.520 -0.160 23.422 1.00 89.94 375 SER A N 1
ATOM 2956 C CA . SER A 1 375 ? -10.315 0.436 24.003 1.00 89.94 375 SER A CA 1
ATOM 2957 C C . SER A 1 375 ? -10.332 0.374 25.524 1.00 89.94 375 SER A C 1
ATOM 2959 O O . SER A 1 375 ? -11.396 0.459 26.136 1.00 89.94 375 SER A O 1
ATOM 2961 N N . GLY A 1 376 ? -9.142 0.250 26.118 1.00 84.81 376 GLY A N 1
ATOM 2962 C CA . GLY A 1 376 ? -8.916 0.447 27.553 1.00 84.81 376 GLY A CA 1
ATOM 2963 C C . GLY A 1 376 ? -8.644 1.902 27.960 1.00 84.81 376 GLY A C 1
ATOM 2964 O O . GLY A 1 376 ? -8.434 2.165 29.142 1.00 84.81 376 GLY A O 1
ATOM 2965 N N . LEU A 1 377 ? -8.606 2.848 27.014 1.00 86.94 377 LEU A N 1
ATOM 2966 C CA . LEU A 1 377 ? -8.339 4.257 27.307 1.00 86.94 377 LEU A CA 1
ATOM 2967 C C . LEU A 1 377 ? -9.480 4.902 28.115 1.00 86.94 377 LEU A C 1
ATOM 2969 O O . LEU A 1 377 ? -10.642 4.798 27.712 1.00 86.94 377 LEU A O 1
ATOM 2973 N N . PRO A 1 378 ? -9.174 5.624 29.210 1.00 86.38 378 PRO A N 1
ATOM 2974 C CA . PRO A 1 378 ? -10.168 6.437 29.893 1.00 86.38 378 PRO A CA 1
ATOM 2975 C C . PRO A 1 378 ? -10.451 7.719 29.098 1.00 86.38 378 PRO A C 1
ATOM 2977 O O . PRO A 1 378 ? -9.534 8.398 28.642 1.00 86.38 378 PRO A O 1
ATOM 2980 N N . GLY A 1 379 ? -11.726 8.097 28.999 1.00 91.69 379 GLY A N 1
ATOM 2981 C CA . GLY A 1 379 ? -12.134 9.374 28.410 1.00 91.69 379 GLY A CA 1
ATOM 2982 C C . GLY A 1 379 ? -12.162 9.392 26.880 1.00 91.69 379 GLY A C 1
ATOM 2983 O O . GLY A 1 379 ? -12.374 8.366 26.234 1.00 91.69 379 GLY A O 1
ATOM 2984 N N . GLU A 1 380 ? -12.043 10.597 26.319 1.00 95.62 380 GLU A N 1
ATOM 2985 C CA . GLU A 1 380 ? -12.091 10.830 24.874 1.00 95.62 380 GLU A CA 1
ATOM 2986 C C . GLU A 1 380 ? -10.711 10.738 24.223 1.00 95.62 380 GLU A C 1
ATOM 2988 O O . GLU A 1 380 ? -9.706 11.144 24.805 1.00 95.62 380 GLU A O 1
ATOM 2993 N N . PHE A 1 381 ? -10.678 10.230 22.995 1.00 96.06 381 PHE A N 1
ATOM 2994 C CA . PHE A 1 381 ? -9.488 10.144 22.164 1.00 96.06 381 PHE A CA 1
ATOM 2995 C C . PHE A 1 381 ? -9.833 10.297 20.683 1.00 96.06 381 PHE A C 1
ATOM 2997 O O . PHE A 1 381 ? -10.976 10.116 20.255 1.00 96.06 381 PHE A O 1
ATOM 3004 N N . ASP A 1 382 ? -8.809 10.604 19.896 1.00 97.12 382 ASP A N 1
ATOM 3005 C CA . ASP A 1 382 ? -8.945 10.806 18.461 1.00 97.12 382 ASP A CA 1
ATOM 3006 C C . ASP A 1 382 ? -8.566 9.538 17.688 1.00 97.12 382 ASP A C 1
ATOM 3008 O O . ASP A 1 382 ? -7.701 8.754 18.105 1.00 97.12 382 ASP A O 1
ATOM 3012 N N . VAL A 1 383 ? -9.206 9.357 16.536 1.00 97.81 383 VAL A N 1
ATOM 3013 C CA . VAL A 1 383 ? -9.024 8.222 15.633 1.00 97.81 383 VAL A CA 1
ATOM 3014 C C . VAL A 1 383 ? -8.746 8.740 14.232 1.00 97.81 383 VAL A C 1
ATOM 3016 O O . VAL A 1 383 ? -9.452 9.595 13.709 1.00 97.81 383 VAL A O 1
ATOM 3019 N N . SER A 1 384 ? -7.735 8.186 13.586 1.00 98.19 384 SER A N 1
ATOM 3020 C CA . SER A 1 384 ? -7.492 8.378 12.162 1.00 98.19 384 SER A CA 1
ATOM 3021 C C . SER A 1 384 ? -8.019 7.160 11.415 1.00 98.19 384 SER A C 1
ATOM 3023 O O . SER A 1 384 ? -7.896 6.033 11.887 1.00 98.19 384 SER A O 1
ATOM 3025 N N . PHE A 1 385 ? -8.656 7.376 10.276 1.00 98.50 385 PHE A N 1
ATOM 3026 C CA . PHE A 1 385 ? -9.354 6.342 9.524 1.00 98.50 385 PHE A CA 1
ATOM 3027 C C . PHE A 1 385 ? -8.916 6.365 8.062 1.00 98.50 385 PHE A C 1
ATOM 3029 O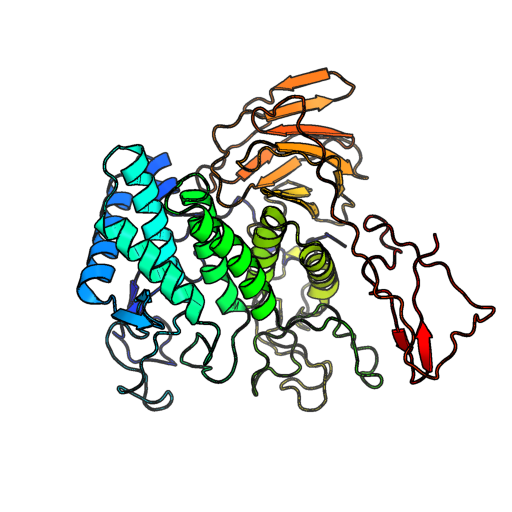 O . PHE A 1 385 ? -8.736 7.451 7.510 1.00 98.50 385 PHE A O 1
ATOM 3036 N N . SER A 1 386 ? -8.804 5.192 7.436 1.00 98.06 386 SER A N 1
ATOM 3037 C CA . SER A 1 386 ? -8.629 5.055 5.987 1.00 98.06 386 SER A CA 1
ATOM 3038 C C . SER A 1 386 ? -9.436 3.913 5.393 1.00 98.06 386 SER A C 1
ATOM 3040 O O . SER A 1 386 ? -9.557 2.847 5.995 1.00 98.06 386 SER A O 1
ATOM 3042 N N . TYR A 1 387 ? -9.881 4.118 4.158 1.00 97.62 387 TYR A N 1
ATOM 3043 C CA . TYR A 1 387 ? -10.411 3.103 3.258 1.00 97.62 387 TYR A CA 1
ATOM 3044 C C . TYR A 1 387 ? -9.641 3.178 1.929 1.00 97.62 387 TYR A C 1
ATOM 3046 O O . TYR A 1 387 ? -10.074 3.884 1.017 1.00 97.62 387 TYR A O 1
ATOM 3054 N N . PRO A 1 388 ? -8.479 2.506 1.811 1.00 95.88 388 PRO A N 1
ATOM 3055 C CA . PRO A 1 388 ? -7.606 2.628 0.644 1.00 95.88 388 PRO A CA 1
ATOM 3056 C C . PRO A 1 388 ? -8.347 2.379 -0.682 1.00 95.88 388 PRO A C 1
ATOM 3058 O O . PRO A 1 388 ? -9.289 1.588 -0.735 1.00 95.88 388 PRO A O 1
ATOM 3061 N N . TYR A 1 389 ? -7.910 3.049 -1.756 1.00 94.88 389 TYR A N 1
ATOM 3062 C CA . TYR A 1 389 ? -8.462 2.949 -3.126 1.00 94.88 389 TYR A CA 1
ATOM 3063 C C . TYR A 1 389 ? -9.908 3.431 -3.316 1.00 94.88 389 TYR A C 1
ATOM 3065 O O . TYR A 1 389 ? -10.440 3.345 -4.425 1.00 94.88 389 TYR A O 1
ATOM 3073 N N . VAL A 1 390 ? -10.548 3.959 -2.270 1.00 94.12 390 VAL A N 1
ATOM 3074 C CA . VAL A 1 390 ? -11.908 4.495 -2.334 1.00 94.12 390 VAL A CA 1
ATOM 3075 C C . VAL A 1 390 ? -11.928 5.922 -1.808 1.00 94.12 390 VAL A C 1
ATOM 3077 O O . VAL A 1 390 ? -11.412 6.215 -0.736 1.00 94.12 390 VAL A O 1
ATOM 3080 N N . ASP A 1 391 ? -12.566 6.820 -2.551 1.00 93.56 391 ASP A N 1
ATOM 3081 C CA . ASP A 1 391 ? -12.787 8.193 -2.111 1.00 93.56 391 ASP A CA 1
ATOM 3082 C C . ASP A 1 391 ? -13.944 8.267 -1.109 1.00 93.56 391 ASP A C 1
ATOM 3084 O O . ASP A 1 391 ? -15.117 8.165 -1.474 1.00 93.56 391 ASP A O 1
ATOM 3088 N N . ILE A 1 392 ? -13.604 8.493 0.158 1.00 95.56 392 ILE A N 1
ATOM 3089 C CA . ILE A 1 392 ? -14.561 8.622 1.264 1.00 95.56 392 ILE A CA 1
ATOM 3090 C C . ILE A 1 392 ? -14.706 10.062 1.755 1.00 95.56 392 ILE A C 1
ATOM 3092 O O . ILE A 1 392 ? -15.484 10.343 2.665 1.00 95.56 392 ILE A O 1
ATOM 3096 N N . SER A 1 393 ? -13.973 11.004 1.170 1.00 93.50 393 SER A N 1
ATOM 3097 C CA . SER A 1 393 ? -13.875 12.373 1.688 1.00 93.50 393 SER A CA 1
ATOM 3098 C C . SER A 1 393 ? -15.176 13.185 1.594 1.00 93.50 393 SER A C 1
ATOM 3100 O O . SER A 1 393 ? -15.247 14.277 2.147 1.00 93.50 393 SER A O 1
ATOM 3102 N N . LYS A 1 394 ? -16.211 12.674 0.916 1.00 93.38 394 LYS A N 1
ATOM 3103 C CA . LYS A 1 394 ? -17.557 13.274 0.871 1.00 93.38 394 LYS A CA 1
ATOM 3104 C C . LYS A 1 394 ? -18.583 12.533 1.732 1.00 93.38 394 LYS A C 1
ATOM 3106 O O . LYS A 1 394 ? -19.741 12.944 1.777 1.00 93.38 394 LYS A O 1
ATOM 3111 N N . LEU A 1 395 ? -18.194 11.435 2.378 1.00 96.69 395 LEU A N 1
ATOM 3112 C CA . LEU A 1 395 ? -19.101 10.638 3.195 1.00 96.69 395 LEU A CA 1
ATOM 3113 C C . LEU A 1 395 ? -19.300 11.294 4.563 1.00 96.69 395 LEU A C 1
ATOM 3115 O O . LEU A 1 395 ? -18.346 11.714 5.216 1.00 96.69 395 LEU A O 1
ATOM 3119 N N . ALA A 1 396 ? -20.556 11.359 5.005 1.00 97.00 396 ALA A N 1
ATOM 3120 C CA . ALA A 1 396 ? -20.891 11.808 6.349 1.00 97.00 396 ALA A CA 1
ATOM 3121 C C . ALA A 1 396 ? -20.476 10.759 7.389 1.00 97.00 396 ALA A C 1
ATOM 3123 O O . ALA A 1 396 ? -20.529 9.557 7.120 1.00 97.00 396 ALA A O 1
ATOM 3124 N N . VAL A 1 397 ? -20.128 11.214 8.593 1.00 98.38 397 VAL A N 1
ATOM 3125 C CA . VAL A 1 397 ? -19.802 10.334 9.720 1.00 98.38 397 VAL A CA 1
ATOM 3126 C C . VAL A 1 397 ? -20.877 10.461 10.790 1.00 98.38 397 VAL A C 1
ATOM 3128 O O . VAL A 1 397 ? -21.170 11.559 11.263 1.00 98.38 397 VAL A O 1
ATOM 3131 N N . ARG A 1 398 ? -21.465 9.336 11.190 1.00 98.06 398 ARG A N 1
ATOM 3132 C CA . ARG A 1 398 ? -22.393 9.235 12.316 1.00 98.06 398 ARG A CA 1
ATOM 3133 C C . ARG A 1 398 ? -21.733 8.496 13.467 1.00 98.06 398 ARG A C 1
ATOM 3135 O O . ARG A 1 398 ? -21.057 7.492 13.274 1.00 98.06 398 ARG A O 1
ATOM 3142 N N . LEU A 1 399 ? -21.975 8.990 14.668 1.00 98.00 399 LEU A N 1
ATOM 3143 C CA . LEU A 1 399 ? -21.574 8.385 15.924 1.00 98.00 399 LEU A CA 1
ATOM 3144 C C . LEU A 1 399 ? -22.832 7.945 16.668 1.00 98.00 399 LEU A C 1
ATOM 3146 O O . LEU A 1 399 ? -23.725 8.763 16.884 1.00 98.00 399 LEU A O 1
ATOM 3150 N N . THR A 1 400 ? -22.871 6.692 17.109 1.00 97.88 400 THR A N 1
ATOM 3151 C CA . THR A 1 400 ? -23.838 6.217 18.101 1.00 97.88 400 THR A CA 1
ATOM 3152 C C . THR A 1 400 ? -23.131 5.979 19.428 1.00 97.88 400 THR A C 1
ATOM 3154 O O . THR A 1 400 ? -22.214 5.161 19.501 1.00 97.88 400 THR A O 1
ATOM 3157 N N . ARG A 1 401 ? -23.574 6.685 20.471 1.00 96.38 401 ARG A N 1
ATOM 3158 C CA . ARG A 1 401 ? -23.084 6.573 21.851 1.00 96.38 401 ARG A CA 1
ATOM 3159 C C . ARG A 1 401 ? -24.290 6.421 22.769 1.00 96.38 401 ARG A C 1
ATOM 3161 O O . ARG A 1 401 ? -25.257 7.161 22.618 1.00 96.38 401 ARG A O 1
ATOM 3168 N N . ASP A 1 402 ? -24.268 5.434 23.660 1.00 92.88 402 ASP A N 1
ATOM 3169 C CA . ASP A 1 402 ? -25.360 5.166 24.612 1.00 92.88 402 ASP A CA 1
ATOM 3170 C C . ASP A 1 402 ? -26.751 5.048 23.946 1.00 92.88 402 ASP A C 1
ATOM 3172 O O . ASP A 1 402 ? -27.767 5.509 24.462 1.00 92.88 402 ASP A O 1
ATOM 3176 N N . GLY A 1 403 ? -26.793 4.456 22.745 1.00 92.19 403 GLY A N 1
ATOM 3177 C CA . GLY A 1 403 ? -28.016 4.287 21.950 1.00 92.19 403 GLY A CA 1
ATOM 3178 C C . GLY A 1 403 ? -28.495 5.540 21.207 1.00 92.19 403 GLY A C 1
ATOM 3179 O O . GLY A 1 403 ? -29.475 5.464 20.469 1.00 92.19 403 GLY A O 1
ATOM 3180 N N . GLN A 1 404 ? -27.812 6.678 21.348 1.00 95.62 404 GLN A N 1
ATOM 3181 C CA . GLN A 1 404 ? -28.136 7.915 20.641 1.00 95.62 404 GLN A CA 1
ATOM 3182 C C . GLN A 1 404 ? -27.207 8.126 19.448 1.00 95.62 404 GLN A C 1
ATOM 3184 O O . GLN A 1 404 ? -25.989 8.216 19.605 1.00 95.62 404 GLN A O 1
ATOM 3189 N N . ALA A 1 405 ? -27.791 8.233 18.254 1.00 95.38 405 ALA A N 1
ATOM 3190 C CA . ALA A 1 405 ? -27.067 8.526 17.023 1.00 95.38 405 ALA A CA 1
ATOM 3191 C C . ALA A 1 405 ? -27.027 10.037 16.747 1.00 95.38 405 ALA A C 1
ATOM 3193 O O . ALA A 1 405 ? -28.049 10.720 16.822 1.00 95.38 405 ALA A O 1
ATOM 3194 N N . ARG A 1 406 ? -25.856 10.555 16.368 1.00 96.44 406 ARG A N 1
ATOM 3195 C CA . ARG A 1 406 ? -25.663 11.931 15.891 1.00 96.44 406 ARG A CA 1
ATOM 3196 C C . ARG A 1 406 ? -24.666 11.979 14.739 1.00 96.44 406 ARG A C 1
ATOM 3198 O O . ARG A 1 406 ? -23.712 11.207 14.709 1.00 96.44 406 ARG A O 1
ATOM 3205 N N . THR A 1 407 ? -24.854 12.909 13.811 1.00 97.38 407 THR A N 1
ATOM 3206 C CA . THR A 1 407 ? -23.854 13.203 12.774 1.00 97.38 407 THR A CA 1
ATOM 3207 C C . THR A 1 407 ? -22.735 14.048 13.375 1.00 97.38 407 THR A C 1
ATOM 3209 O O . THR A 1 407 ? -23.008 15.012 14.091 1.00 97.38 407 THR A O 1
ATOM 3212 N N . LEU A 1 408 ? -21.484 13.689 13.101 1.00 97.25 408 LEU A N 1
ATOM 3213 C CA . LEU A 1 408 ? -20.320 14.459 13.522 1.00 97.25 408 LEU A CA 1
ATOM 3214 C C . LEU A 1 408 ? -20.127 15.675 12.604 1.00 97.25 408 LEU A C 1
ATOM 3216 O O . LEU A 1 408 ? -20.248 15.568 11.384 1.00 97.25 408 LEU A O 1
ATOM 3220 N N . GLY A 1 409 ? -19.851 16.835 13.203 1.00 95.00 409 GLY A N 1
ATOM 3221 C CA . GLY A 1 409 ? -19.604 18.089 12.486 1.00 95.00 409 GLY A CA 1
ATOM 3222 C C . GLY A 1 409 ? -18.124 18.329 12.171 1.00 95.00 409 GLY A C 1
ATOM 3223 O O . GLY A 1 409 ? -17.259 17.547 12.558 1.00 95.00 409 GLY A O 1
ATOM 3224 N N . ALA A 1 410 ? -17.827 19.460 11.524 1.00 92.56 410 ALA A N 1
ATOM 3225 C CA . ALA A 1 410 ? -16.475 19.837 11.090 1.00 92.56 410 ALA A CA 1
ATOM 3226 C C . ALA A 1 410 ? -15.448 19.985 12.234 1.00 92.56 410 ALA A C 1
ATOM 3228 O O . ALA A 1 410 ? -14.251 19.861 12.003 1.00 92.56 410 ALA A O 1
ATOM 3229 N N . GLU A 1 411 ? -15.897 20.216 13.472 1.00 93.38 411 GLU A N 1
ATOM 3230 C CA . GLU A 1 411 ? -15.019 20.243 14.654 1.00 93.38 411 GLU A CA 1
ATOM 3231 C C . GLU A 1 411 ? -14.515 18.848 15.051 1.00 93.38 411 GLU A C 1
ATOM 3233 O O . GLU A 1 411 ? -13.485 18.716 15.705 1.00 93.38 411 GLU A O 1
ATOM 3238 N N . GLN A 1 412 ? -15.241 17.800 14.653 1.00 96.38 412 GLN A N 1
ATOM 3239 C CA . GLN A 1 412 ? -14.951 16.410 15.001 1.00 96.38 412 GLN A CA 1
ATOM 3240 C C . GLN A 1 412 ? -14.519 15.577 13.798 1.00 96.38 412 GLN A C 1
ATOM 3242 O O . GLN A 1 412 ? -14.024 14.473 13.991 1.00 96.38 412 GLN A O 1
ATOM 3247 N N . VAL A 1 413 ? -14.707 16.059 12.570 1.00 97.69 413 VAL A N 1
ATOM 3248 C CA . VAL A 1 413 ? -14.304 15.347 11.355 1.00 97.69 413 VAL A CA 1
ATOM 3249 C C . VAL A 1 413 ? -13.484 16.269 10.473 1.00 97.69 413 VAL A C 1
ATOM 3251 O O . VAL A 1 413 ? -13.974 17.299 10.015 1.00 97.69 413 VAL A O 1
ATOM 3254 N N . ARG A 1 414 ? -12.243 15.868 10.185 1.00 96.94 414 ARG A N 1
ATOM 3255 C CA . ARG A 1 414 ? -11.407 16.510 9.165 1.00 96.94 414 ARG A CA 1
ATOM 3256 C C . ARG A 1 414 ? -11.247 15.581 7.970 1.00 96.94 414 ARG A C 1
ATOM 3258 O O . ARG A 1 414 ? -10.862 14.423 8.125 1.00 96.94 414 ARG A O 1
ATOM 3265 N N . HIS A 1 415 ? -11.483 16.136 6.788 1.00 94.69 415 HIS A N 1
ATOM 3266 C CA . HIS A 1 415 ? -11.313 15.481 5.496 1.00 94.69 415 HIS A CA 1
ATOM 3267 C C . HIS A 1 415 ? -10.006 15.991 4.855 1.00 94.69 415 HIS A C 1
ATOM 3269 O O . HIS A 1 415 ? -10.003 17.094 4.309 1.00 94.69 415 HIS A O 1
ATOM 3275 N N . PRO A 1 416 ? -8.873 15.273 4.978 1.00 93.31 416 PRO A N 1
ATOM 3276 C CA . PRO A 1 416 ? -7.597 15.711 4.412 1.00 93.31 416 PRO A CA 1
ATOM 3277 C C . PRO A 1 416 ? -7.652 15.729 2.877 1.00 93.31 416 PRO A C 1
ATOM 3279 O O . PRO A 1 416 ? -7.838 14.694 2.242 1.00 93.31 416 PRO A O 1
ATOM 3282 N N . GLU A 1 417 ? -7.446 16.897 2.263 1.00 90.12 417 GLU A N 1
ATOM 3283 C CA . GLU A 1 417 ? -7.515 17.055 0.800 1.00 90.12 417 GLU A CA 1
ATOM 3284 C C . GLU A 1 417 ? -6.505 16.178 0.051 1.00 90.12 417 GLU A C 1
ATOM 3286 O O . GLU A 1 417 ? -6.783 15.722 -1.055 1.00 90.12 417 GLU A O 1
ATOM 3291 N N . GLN A 1 418 ? -5.332 15.954 0.650 1.00 90.88 418 GLN A N 1
ATOM 3292 C CA . GLN A 1 418 ? -4.256 15.148 0.079 1.00 90.88 418 GLN A CA 1
ATOM 3293 C C . GLN A 1 418 ? -4.460 13.635 0.229 1.00 90.88 418 GLN A C 1
ATOM 3295 O O . GLN A 1 418 ? -3.681 12.875 -0.332 1.00 90.88 418 GLN A O 1
ATOM 3300 N N . SER A 1 419 ? -5.447 13.202 1.017 1.00 93.56 419 SER A N 1
ATOM 3301 C CA . SER A 1 419 ? -5.714 11.788 1.280 1.00 93.56 419 SER A CA 1
ATOM 3302 C C . SER A 1 419 ? -7.223 11.537 1.245 1.00 93.56 419 SER A C 1
ATOM 3304 O O . SER A 1 419 ? -7.862 11.392 2.289 1.00 93.56 419 SER A O 1
ATOM 3306 N N . PRO A 1 420 ? -7.833 11.523 0.046 1.00 93.19 420 PRO A N 1
ATOM 3307 C CA . PRO A 1 420 ? -9.279 11.361 -0.106 1.00 93.19 420 PRO A CA 1
ATOM 3308 C C . PRO A 1 420 ? -9.806 10.017 0.406 1.00 93.19 420 PRO A C 1
ATOM 3310 O O . PRO A 1 420 ? -11.008 9.885 0.652 1.00 93.19 420 PRO A O 1
ATOM 3313 N N . SER A 1 421 ? -8.914 9.043 0.592 1.00 95.19 421 SER A N 1
ATOM 3314 C CA . SER A 1 421 ? -9.220 7.756 1.204 1.00 95.19 421 SER A CA 1
ATOM 3315 C C . SER A 1 421 ? -9.272 7.793 2.733 1.00 95.19 421 SER A C 1
ATOM 3317 O O . SER A 1 421 ? -9.477 6.755 3.358 1.00 95.19 421 SER A O 1
ATOM 3319 N N . SER A 1 422 ? -9.103 8.962 3.359 1.00 97.25 422 SER A N 1
ATOM 3320 C CA . SER A 1 422 ? -8.905 9.075 4.801 1.00 97.25 422 SER A CA 1
ATOM 3321 C C . SER A 1 422 ? -9.766 10.129 5.494 1.00 97.25 422 SER A C 1
ATOM 3323 O O . SER A 1 422 ? -10.231 11.085 4.881 1.00 97.25 422 SER A O 1
ATOM 3325 N N . LEU A 1 423 ? -9.934 9.967 6.812 1.00 97.88 423 LEU A N 1
ATOM 3326 C CA . LEU A 1 423 ? -10.622 10.891 7.718 1.00 97.88 423 LEU A CA 1
ATOM 3327 C C . LEU A 1 423 ? -9.875 10.995 9.054 1.00 97.88 423 LEU A C 1
ATOM 3329 O O . LEU A 1 423 ? -9.307 10.016 9.538 1.00 97.88 423 LEU A O 1
ATOM 3333 N N . TYR A 1 424 ? -9.929 12.159 9.695 1.00 98.31 424 TYR A N 1
ATOM 3334 C CA . TYR A 1 424 ? -9.591 12.314 11.113 1.00 98.31 424 TYR A CA 1
ATOM 3335 C C . TYR A 1 424 ? -10.872 12.499 11.920 1.00 98.31 424 TYR A C 1
ATOM 3337 O O . TYR A 1 424 ? -11.690 13.339 11.552 1.00 98.31 424 TYR A O 1
ATOM 3345 N N . LEU A 1 425 ? -11.024 11.759 13.015 1.00 98.38 425 LEU A N 1
ATOM 3346 C CA . LEU A 1 425 ? -12.208 11.735 13.866 1.00 98.38 425 LEU A CA 1
ATOM 3347 C C . LEU A 1 425 ? -11.826 12.115 15.303 1.00 98.38 425 LEU A C 1
ATOM 3349 O O . LEU A 1 425 ? -10.983 11.457 15.909 1.00 98.38 425 LEU A O 1
ATOM 3353 N N . GLY A 1 426 ? -12.443 13.161 15.848 1.00 97.56 426 GLY A N 1
ATOM 3354 C CA . GLY A 1 426 ? -12.132 13.715 17.165 1.00 97.56 426 GLY A CA 1
ATOM 3355 C C . GLY A 1 426 ? -13.188 13.438 18.237 1.00 97.56 426 GLY A C 1
ATOM 3356 O O . GLY A 1 426 ? -14.395 13.421 17.959 1.00 97.56 426 GLY A O 1
ATOM 3357 N N . GLY A 1 427 ? -12.737 13.279 19.484 1.00 96.12 427 GLY A N 1
ATOM 3358 C CA . GLY A 1 427 ? -13.622 13.196 20.658 1.00 96.12 427 GLY A CA 1
ATOM 3359 C C . GLY A 1 427 ? -14.403 11.878 20.786 1.00 96.12 427 GLY A C 1
ATOM 3360 O O . GLY A 1 427 ? -15.566 11.864 21.216 1.00 96.12 427 GLY A O 1
ATOM 3361 N N . LEU A 1 428 ? -13.801 10.764 20.368 1.00 97.06 428 LEU A N 1
ATOM 3362 C CA . LEU A 1 428 ? -14.409 9.431 20.415 1.00 97.06 428 LEU A CA 1
ATOM 3363 C C . LEU A 1 428 ? -14.099 8.713 21.733 1.00 97.06 428 LEU A C 1
ATOM 3365 O O . LEU A 1 428 ? -13.180 9.090 22.448 1.00 97.06 428 LEU A O 1
ATOM 3369 N N . ARG A 1 429 ? -14.875 7.684 22.079 1.00 95.94 429 ARG A N 1
ATOM 3370 C CA . ARG A 1 429 ? -14.738 6.898 23.316 1.00 95.94 429 ARG A CA 1
ATOM 3371 C C . ARG A 1 429 ? -14.824 5.404 23.034 1.00 95.94 429 ARG A C 1
ATOM 3373 O O . ARG A 1 429 ? -15.363 4.970 22.017 1.00 95.94 429 ARG A O 1
ATOM 3380 N N . ALA A 1 430 ? -14.338 4.599 23.976 1.00 95.19 430 ALA A N 1
ATOM 3381 C CA . ALA A 1 430 ? -14.583 3.163 23.960 1.00 95.19 430 ALA A CA 1
ATOM 3382 C C . ALA A 1 430 ? -16.098 2.876 23.945 1.00 95.19 430 ALA A C 1
ATOM 3384 O O . ALA A 1 430 ? -16.859 3.501 24.681 1.00 95.19 430 ALA A O 1
ATOM 3385 N N . GLY A 1 431 ? -16.529 1.930 23.109 1.00 95.62 431 GLY A N 1
ATOM 3386 C CA . GLY A 1 431 ? -17.938 1.565 22.937 1.00 95.62 431 GLY A CA 1
ATOM 3387 C C . GLY A 1 431 ? -18.694 2.374 21.880 1.00 95.62 431 GLY A C 1
ATOM 3388 O O . GLY A 1 431 ? -19.751 1.919 21.445 1.00 95.62 431 GLY A O 1
ATOM 3389 N N . ASP A 1 432 ? -18.149 3.503 21.416 1.00 98.00 432 ASP A N 1
ATOM 3390 C CA . ASP A 1 432 ? -18.734 4.278 20.320 1.00 98.00 432 ASP A CA 1
ATOM 3391 C C . ASP A 1 432 ? -18.865 3.427 19.051 1.00 98.00 432 ASP A C 1
ATOM 3393 O O . ASP A 1 432 ? -17.920 2.742 18.649 1.00 98.00 432 ASP A O 1
ATOM 3397 N N . VAL A 1 433 ? -20.023 3.505 18.391 1.00 97.88 433 VAL A N 1
ATOM 3398 C CA . VAL A 1 433 ? -20.231 2.924 17.059 1.00 97.88 433 VAL A CA 1
ATOM 3399 C C . VAL A 1 433 ? -20.126 4.032 16.025 1.00 97.88 433 VAL A C 1
ATOM 3401 O O . VAL A 1 433 ? -20.930 4.966 16.015 1.00 97.88 433 VAL A O 1
ATOM 3404 N N . ILE A 1 434 ? -19.134 3.919 15.151 1.00 98.31 434 ILE A N 1
ATOM 3405 C CA . ILE A 1 434 ? -18.868 4.858 14.068 1.00 98.31 434 ILE A CA 1
ATOM 3406 C C . ILE A 1 434 ? -19.445 4.281 12.785 1.00 98.31 434 ILE A C 1
ATOM 3408 O O . ILE A 1 434 ? -19.192 3.124 12.463 1.00 98.31 434 ILE A O 1
ATOM 3412 N N . GLN A 1 435 ? -20.196 5.091 12.048 1.00 98.12 435 GLN A N 1
ATOM 3413 C CA . GLN A 1 435 ? -20.670 4.792 10.703 1.00 98.12 435 GLN A CA 1
ATOM 3414 C C . GLN A 1 435 ? -20.177 5.883 9.750 1.00 98.12 435 GLN A C 1
ATOM 3416 O O . GLN A 1 435 ? -20.387 7.067 9.996 1.00 98.12 435 GLN A O 1
ATOM 3421 N N . ILE A 1 436 ? -19.539 5.479 8.660 1.00 98.31 436 ILE A N 1
ATOM 3422 C CA . ILE A 1 436 ? -19.049 6.340 7.585 1.00 98.31 436 ILE A CA 1
ATOM 3423 C C . ILE A 1 436 ? -19.880 6.013 6.348 1.00 98.31 436 ILE A C 1
ATOM 3425 O O . ILE A 1 436 ? -19.925 4.861 5.921 1.00 98.31 436 ILE A O 1
ATOM 3429 N N . GLY A 1 437 ? -20.559 7.016 5.794 1.00 97.12 437 GLY A N 1
ATOM 3430 C CA . GLY A 1 437 ? -21.532 6.824 4.719 1.00 97.12 437 GLY A CA 1
ATOM 3431 C C . GLY A 1 437 ? -22.832 6.158 5.187 1.00 97.12 437 GLY A C 1
ATOM 3432 O O . GLY A 1 437 ? -23.114 6.041 6.382 1.00 97.12 437 GLY A O 1
ATOM 3433 N N . GLU A 1 438 ? -23.656 5.744 4.229 1.00 95.12 438 GLU A N 1
ATOM 3434 C CA . GLU A 1 438 ? -24.905 5.023 4.490 1.00 95.12 438 GLU A CA 1
ATOM 3435 C C . GLU A 1 438 ? -24.706 3.530 4.245 1.00 95.12 438 GLU A C 1
ATOM 3437 O O . GLU A 1 438 ? -24.206 3.137 3.195 1.00 95.12 438 GLU A O 1
ATOM 3442 N N . LEU A 1 439 ? -25.130 2.704 5.201 1.00 92.81 439 LEU A N 1
ATOM 3443 C CA . LEU A 1 439 ? -25.164 1.254 5.050 1.00 92.81 439 LEU A CA 1
ATOM 3444 C C . LEU A 1 439 ? -26.612 0.762 4.977 1.00 92.81 439 LEU A C 1
ATOM 3446 O O . LEU A 1 439 ? -27.447 1.228 5.759 1.00 92.81 439 LEU A O 1
ATOM 3450 N N . PRO A 1 440 ? -26.915 -0.221 4.113 1.00 86.75 440 PRO A N 1
ATOM 3451 C CA . PRO A 1 440 ? -28.157 -0.978 4.203 1.00 86.75 440 PRO A CA 1
ATOM 3452 C C . PRO A 1 440 ? -28.340 -1.577 5.606 1.00 86.75 440 PRO A C 1
ATOM 3454 O O . PRO A 1 440 ? -27.384 -2.078 6.206 1.00 86.75 440 PRO A O 1
ATOM 3457 N N . ALA A 1 441 ? -29.565 -1.530 6.139 1.00 76.38 441 ALA A N 1
ATOM 3458 C CA . ALA A 1 441 ? -29.877 -1.963 7.507 1.00 76.38 441 ALA A CA 1
ATOM 3459 C C . ALA A 1 441 ? -29.605 -3.460 7.761 1.00 76.38 441 ALA A C 1
ATOM 3461 O O . ALA A 1 441 ? -29.402 -3.870 8.901 1.00 76.38 441 ALA A O 1
ATOM 3462 N N . ASP A 1 442 ? -29.586 -4.261 6.699 1.00 80.62 442 ASP A N 1
ATOM 3463 C CA . ASP A 1 442 ? -29.321 -5.698 6.673 1.00 80.62 442 ASP A CA 1
ATOM 3464 C C . ASP A 1 442 ? -27.839 -6.048 6.455 1.00 80.62 442 ASP A C 1
ATOM 3466 O O . ASP A 1 442 ? -27.491 -7.227 6.377 1.00 80.62 442 ASP A O 1
ATOM 3470 N N . THR A 1 443 ? -26.944 -5.053 6.405 1.00 85.50 443 THR A N 1
ATOM 3471 C CA . THR A 1 443 ? -25.501 -5.304 6.285 1.00 85.50 443 THR A CA 1
ATOM 3472 C C . THR A 1 443 ? -25.001 -6.065 7.511 1.00 85.50 443 THR A C 1
ATOM 3474 O O . THR A 1 443 ? -24.907 -5.525 8.618 1.00 85.50 443 THR A O 1
ATOM 3477 N N . THR A 1 444 ? -24.651 -7.334 7.318 1.00 83.00 444 THR A N 1
ATOM 3478 C CA . THR A 1 444 ? -24.157 -8.203 8.386 1.00 83.00 444 THR A CA 1
ATOM 3479 C C . THR A 1 444 ? -22.743 -7.824 8.800 1.00 83.00 444 THR A C 1
ATOM 3481 O O . THR A 1 444 ? -21.928 -7.419 7.968 1.00 83.00 444 THR A O 1
ATOM 3484 N N . ALA A 1 445 ? -22.431 -8.003 10.086 1.00 82.69 445 ALA A N 1
ATOM 3485 C CA . ALA A 1 445 ? -21.054 -7.899 10.545 1.00 82.69 445 ALA A CA 1
ATOM 3486 C C . ALA A 1 445 ? -20.191 -8.942 9.825 1.00 82.69 445 ALA A C 1
ATOM 3488 O O . ALA A 1 445 ? -20.587 -10.102 9.697 1.00 82.69 445 ALA A O 1
ATOM 3489 N N . TYR A 1 446 ? -19.023 -8.521 9.352 1.00 75.94 446 TYR A N 1
ATOM 3490 C CA . TYR A 1 446 ? -18.041 -9.429 8.795 1.00 75.94 446 TYR A CA 1
ATOM 3491 C C . TYR A 1 446 ? -17.563 -10.381 9.892 1.00 75.94 446 TYR A C 1
ATOM 3493 O O . TYR A 1 446 ? -17.071 -9.950 10.938 1.00 75.94 446 TYR A O 1
ATOM 3501 N N . ALA A 1 447 ? -17.705 -11.676 9.631 1.00 66.38 447 ALA A N 1
ATOM 3502 C CA . ALA A 1 447 ? -17.126 -12.732 10.437 1.00 66.38 447 ALA A CA 1
ATOM 3503 C C . ALA A 1 447 ? -16.010 -13.386 9.612 1.00 66.38 447 ALA A C 1
ATOM 3505 O O . ALA A 1 447 ? -16.291 -13.876 8.513 1.00 66.38 447 ALA A O 1
ATOM 3506 N N . PRO A 1 448 ? -14.758 -13.392 10.096 1.00 57.16 448 PRO A N 1
ATOM 3507 C CA . PRO A 1 448 ? -13.683 -14.052 9.380 1.00 57.16 448 PRO A CA 1
ATOM 3508 C C . PRO A 1 448 ? -13.979 -15.552 9.232 1.00 57.16 448 PRO A C 1
ATOM 3510 O O . PRO A 1 448 ? -14.503 -16.167 10.167 1.00 57.16 448 PRO A O 1
ATOM 3513 N N . PRO A 1 449 ? -13.657 -16.163 8.078 1.00 52.59 449 PRO A N 1
ATOM 3514 C CA . PRO A 1 449 ? -13.824 -17.597 7.898 1.00 52.59 449 PRO A CA 1
ATOM 3515 C C . PRO A 1 449 ? -12.955 -18.358 8.907 1.00 52.59 449 PRO A C 1
ATOM 3517 O O . PRO A 1 449 ? -11.771 -18.061 9.073 1.00 52.59 449 PRO A O 1
ATOM 3520 N N . ALA A 1 450 ? -13.537 -19.360 9.569 1.00 47.81 450 ALA A N 1
ATOM 3521 C CA . ALA A 1 450 ? -12.779 -20.274 10.414 1.00 47.81 450 ALA A CA 1
ATOM 3522 C C . ALA A 1 450 ? -11.776 -21.051 9.545 1.00 47.81 450 ALA A C 1
ATOM 3524 O O . ALA A 1 450 ? -12.148 -21.650 8.533 1.00 47.81 450 ALA A O 1
ATOM 3525 N N . VAL A 1 451 ? -10.496 -21.034 9.917 1.00 44.62 451 VAL A N 1
ATOM 3526 C CA . VAL A 1 451 ? -9.468 -21.825 9.232 1.00 44.62 451 VAL A CA 1
ATOM 3527 C C . VAL A 1 451 ? -9.617 -23.273 9.690 1.00 44.62 451 VAL A C 1
ATOM 3529 O O . VAL A 1 451 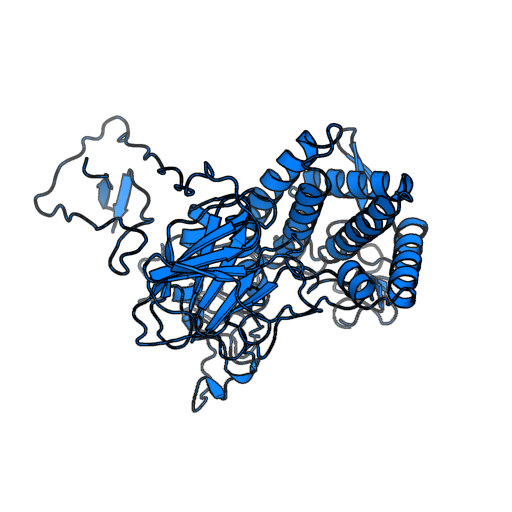? -9.241 -23.598 10.810 1.00 44.62 451 VAL A O 1
ATOM 3532 N N . ALA A 1 452 ? -10.174 -24.138 8.839 1.00 39.41 452 ALA A N 1
ATOM 3533 C CA . ALA A 1 452 ? -10.330 -25.554 9.160 1.00 39.41 452 ALA A CA 1
ATOM 3534 C C . ALA A 1 452 ? -8.956 -26.271 9.196 1.00 39.41 452 ALA A C 1
ATOM 3536 O O . ALA A 1 452 ? -8.211 -26.206 8.211 1.00 39.41 452 ALA A O 1
ATOM 3537 N N . PRO A 1 453 ? -8.607 -26.963 10.296 1.00 47.12 453 PRO A N 1
ATOM 3538 C CA . PRO A 1 453 ? -7.435 -27.832 10.375 1.00 47.12 453 PRO A CA 1
ATOM 3539 C C . PRO A 1 453 ? -7.429 -28.985 9.362 1.00 47.12 453 PRO A C 1
ATOM 3541 O O . PRO A 1 453 ? -8.469 -29.559 9.056 1.00 47.12 453 PRO A O 1
ATOM 3544 N N . SER A 1 454 ? -6.235 -29.436 8.964 1.00 47.88 454 SER A N 1
ATOM 3545 C CA . SER A 1 454 ? -6.017 -30.811 8.486 1.00 47.88 454 SER A CA 1
ATOM 3546 C C . SER A 1 454 ? -5.631 -31.694 9.677 1.00 47.88 454 SER A C 1
ATOM 3548 O O . SER A 1 454 ? -4.546 -31.534 10.236 1.00 47.88 454 SER A O 1
ATOM 3550 N N . GLU A 1 455 ? -6.501 -32.631 10.060 1.00 53.81 455 GLU A N 1
ATOM 3551 C CA . GLU A 1 455 ? -6.381 -33.417 11.302 1.00 53.81 455 GLU A CA 1
ATOM 3552 C C . GLU A 1 455 ? -5.673 -34.779 11.161 1.00 53.81 455 GLU A C 1
ATOM 3554 O O . GLU A 1 455 ? -5.442 -35.456 12.162 1.00 53.81 455 GLU A O 1
ATOM 3559 N N . ALA A 1 456 ? -5.317 -35.223 9.953 1.00 59.28 456 ALA A N 1
ATOM 3560 C CA . ALA A 1 456 ? -4.867 -36.603 9.757 1.00 59.28 456 ALA A CA 1
ATOM 3561 C C . ALA A 1 456 ? -3.422 -36.850 10.242 1.00 59.28 456 ALA A C 1
ATOM 3563 O O . ALA A 1 456 ? -2.474 -36.224 9.762 1.00 59.28 456 ALA A O 1
ATOM 3564 N N . ALA A 1 457 ? -3.247 -37.817 11.150 1.00 58.25 457 ALA A N 1
ATOM 3565 C CA . ALA A 1 457 ? -1.936 -38.371 11.487 1.00 58.25 457 ALA A CA 1
ATOM 3566 C C . ALA A 1 457 ? -1.362 -39.180 10.298 1.00 58.25 457 ALA A C 1
ATOM 3568 O O . ALA A 1 457 ? -2.131 -39.803 9.558 1.00 58.25 457 ALA A O 1
ATOM 3569 N N . PRO A 1 458 ? -0.028 -39.221 10.104 1.00 61.38 458 PRO A N 1
ATOM 3570 C CA . PRO A 1 458 ? 0.592 -40.035 9.061 1.00 61.38 458 PRO A CA 1
ATOM 3571 C C . PRO A 1 458 ? 0.260 -41.527 9.210 1.00 61.38 458 PRO A C 1
ATOM 3573 O O . PRO A 1 458 ? 0.161 -42.050 10.322 1.00 61.38 458 PRO A O 1
ATOM 3576 N N . ALA A 1 459 ? 0.142 -42.236 8.086 1.00 64.88 459 ALA A N 1
ATOM 3577 C CA . ALA A 1 459 ? -0.128 -43.672 8.081 1.00 64.88 459 ALA A CA 1
ATOM 3578 C C . ALA A 1 459 ? 0.922 -44.449 8.902 1.00 64.88 459 ALA A C 1
ATOM 3580 O O . ALA A 1 459 ? 2.125 -44.255 8.733 1.00 64.88 459 ALA A O 1
ATOM 3581 N N . GLY A 1 460 ? 0.459 -45.332 9.791 1.00 69.94 460 GLY A N 1
ATOM 3582 C CA . GLY A 1 460 ? 1.316 -46.138 10.671 1.00 69.94 460 GLY A CA 1
ATOM 3583 C C . GLY A 1 460 ? 1.669 -45.490 12.016 1.00 69.94 460 GLY A C 1
ATOM 3584 O O . GLY A 1 460 ? 2.301 -46.141 12.845 1.00 69.94 460 GLY A O 1
ATOM 3585 N N . TRP A 1 461 ? 1.235 -44.253 12.269 1.00 59.56 461 TRP A N 1
ATOM 3586 C CA . TRP A 1 461 ? 1.420 -43.565 13.548 1.00 59.56 461 TRP A CA 1
ATOM 3587 C C . TRP A 1 461 ? 0.117 -43.549 14.352 1.00 59.56 461 TRP A C 1
ATOM 3589 O O . TRP A 1 461 ? -0.974 -43.482 13.788 1.00 59.56 461 TRP A O 1
ATOM 3599 N N . ARG A 1 462 ? 0.227 -43.589 15.686 1.00 66.44 462 ARG A N 1
ATOM 3600 C CA . ARG A 1 462 ? -0.901 -43.364 16.602 1.00 66.44 462 ARG A CA 1
ATOM 3601 C C . ARG A 1 462 ? -0.651 -42.100 17.412 1.00 66.44 462 ARG A C 1
ATOM 3603 O O . ARG A 1 462 ? 0.446 -41.916 17.935 1.00 66.44 462 ARG A O 1
ATOM 3610 N N . LEU A 1 463 ? -1.670 -41.259 17.537 1.00 63.22 463 LEU A N 1
ATOM 3611 C CA . LEU A 1 463 ? -1.639 -40.136 18.467 1.00 63.22 463 LEU A CA 1
ATOM 3612 C C . LEU A 1 463 ? -1.744 -40.674 19.894 1.00 63.22 463 LEU A C 1
ATOM 3614 O O . LEU A 1 463 ? -2.600 -41.511 20.181 1.00 63.22 463 LEU A O 1
ATOM 3618 N N . GLN A 1 464 ? -0.853 -40.225 20.775 1.00 61.62 464 GLN A N 1
ATOM 3619 C CA . GLN A 1 464 ? -0.864 -40.597 22.184 1.00 61.62 464 GLN A CA 1
ATOM 3620 C C . GLN A 1 464 ? -1.054 -39.340 23.030 1.00 61.62 464 GLN A C 1
ATOM 3622 O O . GLN A 1 464 ? -0.189 -38.469 23.055 1.00 61.62 464 GLN A O 1
ATOM 3627 N N . THR A 1 465 ? -2.189 -39.267 23.722 1.00 59.16 465 THR A N 1
ATOM 3628 C CA . THR A 1 465 ? -2.500 -38.203 24.682 1.00 59.16 465 THR A CA 1
ATOM 3629 C C . THR A 1 465 ? -1.550 -38.283 25.874 1.00 59.16 465 THR A C 1
ATOM 3631 O O . THR A 1 465 ? -1.420 -39.332 26.511 1.00 59.16 465 THR A O 1
ATOM 3634 N N . LEU A 1 466 ? -0.865 -37.176 26.164 1.00 61.12 466 LEU A N 1
ATOM 3635 C CA . LEU A 1 466 ? 0.017 -37.030 27.321 1.00 61.12 466 LEU A CA 1
ATOM 3636 C C . LEU A 1 466 ? -0.724 -36.294 28.445 1.00 61.12 466 LEU A C 1
ATOM 3638 O O . LEU A 1 466 ? -1.574 -35.451 28.192 1.00 61.12 466 LEU A O 1
ATOM 3642 N N . ALA A 1 467 ? -0.365 -36.557 29.703 1.00 52.94 467 ALA A N 1
ATOM 3643 C CA . ALA A 1 467 ? -1.005 -35.923 30.865 1.00 52.94 467 ALA A CA 1
ATOM 3644 C C . ALA A 1 467 ? -0.759 -34.399 30.982 1.00 52.94 467 ALA A C 1
ATOM 3646 O O . ALA A 1 467 ? -1.351 -33.749 31.838 1.00 52.94 467 ALA A O 1
ATOM 3647 N N . ALA A 1 468 ? 0.108 -33.835 30.135 1.00 55.69 468 ALA A N 1
ATOM 3648 C CA . ALA A 1 468 ? 0.479 -32.421 30.100 1.00 55.69 468 ALA A CA 1
ATOM 3649 C C . ALA A 1 468 ? -0.178 -31.659 28.929 1.00 55.69 468 ALA A C 1
ATOM 3651 O O . ALA A 1 468 ? 0.408 -30.720 28.396 1.00 55.69 468 ALA A O 1
ATOM 3652 N N . GLU A 1 469 ? -1.370 -32.071 28.488 1.00 60.53 469 GLU A N 1
ATOM 3653 C CA . GLU A 1 469 ? -2.143 -31.316 27.497 1.00 60.53 469 GLU A CA 1
ATOM 3654 C C . GLU A 1 469 ? -2.531 -29.941 28.060 1.00 60.53 469 GLU A C 1
ATOM 3656 O O . GLU A 1 469 ? -3.390 -29.813 28.934 1.00 60.53 469 GLU A O 1
ATOM 3661 N N . VAL A 1 470 ? -1.885 -28.892 27.549 1.00 61.22 470 VAL A N 1
ATOM 3662 C CA . VAL A 1 470 ? -2.227 -27.505 27.865 1.00 61.22 470 VAL A CA 1
ATOM 3663 C C . VAL A 1 470 ? -3.245 -27.022 26.842 1.00 61.22 470 VAL A C 1
ATOM 3665 O O . VAL A 1 470 ? -2.998 -27.047 25.638 1.00 61.22 470 VAL A O 1
ATOM 3668 N N . THR A 1 471 ? -4.402 -26.559 27.316 1.00 60.28 471 THR A N 1
ATOM 3669 C CA . THR A 1 471 ? -5.338 -25.831 26.455 1.00 60.28 471 THR A CA 1
ATOM 3670 C C . THR A 1 471 ? -4.765 -24.446 26.202 1.00 60.28 471 THR A C 1
ATOM 3672 O O . THR A 1 471 ? -4.644 -23.643 27.125 1.00 60.28 471 THR A O 1
ATOM 3675 N N . LEU A 1 472 ? -4.398 -24.181 24.953 1.00 62.03 472 LEU A N 1
ATOM 3676 C CA . LEU A 1 472 ? -3.884 -22.884 24.549 1.00 62.03 472 LEU A CA 1
ATOM 3677 C C . LEU A 1 472 ? -5.062 -21.987 24.132 1.00 62.03 472 LEU A C 1
ATOM 3679 O O . LEU A 1 472 ? -5.841 -22.403 23.271 1.00 62.03 472 LEU A O 1
ATOM 3683 N N . PRO A 1 473 ? -5.230 -20.782 24.707 1.00 57.84 473 PRO A N 1
ATOM 3684 C CA . PRO A 1 473 ? -6.268 -19.858 24.265 1.00 57.84 473 PRO A CA 1
ATOM 3685 C C . PRO A 1 473 ? -6.084 -19.527 22.780 1.00 57.84 473 PRO A C 1
ATOM 3687 O O . PRO A 1 473 ? -4.958 -19.320 22.328 1.00 57.84 473 PRO A O 1
ATOM 3690 N N . ARG A 1 474 ? -7.179 -19.483 22.010 1.00 55.66 474 ARG A N 1
ATOM 3691 C CA . ARG A 1 474 ? -7.202 -19.240 20.547 1.00 55.66 474 ARG A CA 1
ATOM 3692 C C . ARG A 1 474 ? -7.939 -17.952 20.159 1.00 55.66 474 ARG A C 1
ATOM 3694 O O . ARG A 1 474 ? -8.203 -17.731 18.980 1.00 55.66 474 ARG A O 1
ATOM 3701 N N . ASP A 1 475 ? -8.299 -17.118 21.134 1.00 52.97 475 ASP A N 1
ATOM 3702 C CA . ASP A 1 475 ? -8.920 -15.825 20.856 1.00 52.97 475 ASP A CA 1
ATOM 3703 C C . ASP A 1 475 ? -7.868 -14.868 20.283 1.00 52.97 475 ASP A C 1
ATOM 3705 O O . ASP A 1 475 ? -6.967 -14.422 20.985 1.00 52.97 475 ASP A O 1
ATOM 3709 N N . TRP A 1 476 ? -8.019 -14.498 19.010 1.00 47.72 476 TRP A N 1
ATOM 3710 C CA . TRP A 1 476 ? -7.176 -13.515 18.318 1.00 47.72 476 TRP A CA 1
ATOM 3711 C C . TRP A 1 476 ? -7.123 -12.122 18.983 1.00 47.72 476 TRP A C 1
ATOM 3713 O O . TRP A 1 476 ? -6.371 -11.255 18.524 1.00 47.72 476 TRP A O 1
ATOM 3723 N N . ARG A 1 477 ? -7.943 -11.871 20.012 1.00 42.78 477 ARG A N 1
ATOM 3724 C CA . ARG A 1 477 ? -7.962 -10.648 20.832 1.00 42.78 477 ARG A CA 1
ATOM 3725 C C . ARG A 1 477 ? -7.244 -10.800 22.176 1.00 42.78 477 ARG A C 1
ATOM 3727 O O . ARG A 1 477 ? -7.001 -9.790 22.829 1.00 42.78 477 ARG A O 1
ATOM 3734 N N . ASP A 1 478 ? -6.912 -12.017 22.592 1.00 47.84 478 ASP A N 1
ATOM 3735 C CA . ASP A 1 478 ? -6.145 -12.285 23.808 1.00 47.84 478 ASP A CA 1
ATOM 3736 C C . ASP A 1 478 ? -4.644 -12.268 23.475 1.00 47.84 478 ASP A C 1
ATOM 3738 O O . ASP A 1 478 ? -4.163 -13.021 22.637 1.00 47.84 478 ASP A O 1
ATOM 3742 N N . THR A 1 479 ? -3.873 -11.388 24.115 1.00 43.94 479 THR A N 1
ATOM 3743 C CA . THR A 1 479 ? -2.426 -11.248 23.863 1.00 43.94 479 THR A CA 1
ATOM 3744 C C . THR A 1 479 ? -1.593 -12.402 24.415 1.00 43.94 479 THR A C 1
ATOM 3746 O O . THR A 1 479 ? -0.430 -12.534 24.049 1.00 43.94 479 THR A O 1
ATOM 3749 N N . SER A 1 480 ? -2.170 -13.222 25.295 1.00 43.72 480 SER A N 1
ATOM 3750 C CA . SER A 1 480 ? -1.594 -14.488 25.761 1.00 43.72 480 SER A CA 1
ATOM 3751 C C . SER A 1 480 ? -2.074 -15.691 24.941 1.00 43.72 480 SER A C 1
ATOM 3753 O O . SER A 1 480 ? -1.696 -16.834 25.210 1.00 43.72 480 SER A O 1
ATOM 3755 N N . SER A 1 481 ? -2.901 -15.436 23.924 1.00 49.69 481 SER A N 1
ATOM 3756 C CA . SER A 1 481 ? -3.406 -16.449 23.018 1.00 49.69 481 SER A CA 1
ATOM 3757 C C . SER A 1 481 ? -2.328 -16.957 22.077 1.00 49.69 481 SER A C 1
ATOM 3759 O O . SER A 1 481 ? -1.533 -16.213 21.512 1.00 49.69 481 SER A O 1
ATOM 3761 N N . TYR A 1 482 ? -2.410 -18.253 21.813 1.00 57.09 482 TYR A N 1
ATOM 3762 C CA . TYR A 1 482 ? -1.694 -18.942 20.753 1.00 57.09 482 TYR A CA 1
ATOM 3763 C C . TYR A 1 482 ? -2.557 -19.038 19.481 1.00 57.09 482 TYR A C 1
ATOM 3765 O O . TYR A 1 482 ? -2.486 -20.004 18.706 1.00 57.09 482 TYR A O 1
ATOM 3773 N N . ALA A 1 483 ? -3.439 -18.057 19.277 1.00 48.91 483 ALA A N 1
ATOM 3774 C CA . ALA A 1 483 ? -4.156 -17.876 18.031 1.00 48.91 483 ALA A CA 1
ATOM 3775 C C . ALA A 1 483 ? -3.133 -17.701 16.899 1.00 48.91 483 ALA A C 1
ATOM 3777 O O . ALA A 1 483 ? -2.189 -16.921 17.005 1.00 48.91 483 ALA A O 1
ATOM 3778 N N . GLY A 1 484 ? -3.279 -18.496 15.840 1.00 48.94 484 GLY A N 1
ATOM 3779 C CA . GLY A 1 484 ? -2.346 -18.513 14.709 1.00 48.94 484 GLY A CA 1
ATOM 3780 C C . GLY A 1 484 ? -1.319 -19.631 14.716 1.00 48.94 484 GLY A C 1
ATOM 3781 O O . GLY A 1 484 ? -0.773 -19.928 13.656 1.00 48.94 484 GLY A O 1
ATOM 3782 N N . LEU A 1 485 ? -1.150 -20.361 15.826 1.00 58.91 485 LEU A N 1
ATOM 3783 C CA . LEU A 1 485 ? -0.464 -21.648 15.744 1.00 58.91 485 LEU A CA 1
ATOM 3784 C C . LEU A 1 485 ? -1.239 -22.576 14.802 1.00 58.91 485 LEU A C 1
ATOM 3786 O O . LEU A 1 485 ? -2.440 -22.808 14.968 1.00 58.91 485 LEU A O 1
ATOM 3790 N N . VAL A 1 486 ? -0.569 -23.104 13.791 1.00 53.59 486 VAL A N 1
ATOM 3791 C CA . VAL A 1 486 ? -1.238 -23.948 12.811 1.00 53.59 486 VAL A CA 1
ATOM 3792 C C . VAL A 1 486 ? -1.475 -25.319 13.451 1.00 53.59 486 VAL A C 1
ATOM 3794 O O . VAL A 1 486 ? -0.553 -26.043 13.804 1.00 53.59 486 VAL A O 1
ATOM 3797 N N . VAL A 1 487 ? -2.736 -25.681 13.612 1.00 59.12 487 VAL A N 1
ATOM 3798 C CA . VAL A 1 487 ? -3.227 -27.029 13.932 1.00 59.12 487 VAL A CA 1
ATOM 3799 C C . VAL A 1 487 ? -2.611 -28.111 13.028 1.00 59.12 487 VAL A C 1
ATOM 3801 O O . VAL A 1 487 ? -2.169 -27.827 11.912 1.00 59.12 487 VAL A O 1
ATOM 3804 N N . GLY A 1 488 ? -2.560 -29.350 13.509 1.00 59.28 488 GLY A N 1
ATOM 3805 C CA . GLY A 1 488 ? -1.983 -30.497 12.804 1.00 59.28 488 GLY A CA 1
ATOM 3806 C C . GLY A 1 488 ? -0.696 -31.029 13.442 1.00 59.28 488 GLY A C 1
ATOM 3807 O O . GLY A 1 488 ? -0.363 -30.701 14.582 1.00 59.28 488 GLY A O 1
ATOM 3808 N N . LEU A 1 489 ? 0.023 -31.872 12.697 1.00 63.31 489 LEU A N 1
ATOM 3809 C CA . LEU A 1 489 ? 1.280 -32.470 13.143 1.00 63.31 489 LEU A CA 1
ATOM 3810 C C . LEU A 1 489 ? 2.399 -31.420 13.187 1.00 63.31 489 LEU A C 1
ATOM 3812 O O . LEU A 1 489 ? 2.683 -30.742 12.197 1.00 63.31 489 LEU A O 1
ATOM 3816 N N . ARG A 1 490 ? 3.062 -31.324 14.336 1.00 67.25 490 ARG A N 1
ATOM 3817 C CA . ARG A 1 490 ? 4.171 -30.415 14.624 1.00 67.25 490 ARG A CA 1
ATOM 3818 C C . ARG A 1 490 ? 5.338 -31.176 15.226 1.00 67.25 490 ARG A C 1
ATOM 3820 O O . ARG A 1 490 ? 5.212 -32.337 15.597 1.00 67.25 490 ARG A O 1
ATOM 3827 N N . TRP A 1 491 ? 6.482 -30.510 15.305 1.00 58.97 491 TRP A N 1
ATOM 3828 C CA . TRP A 1 491 ? 7.703 -31.059 15.877 1.00 58.97 491 TRP A CA 1
ATOM 3829 C C . TRP A 1 491 ? 8.276 -30.053 16.869 1.00 58.97 491 TRP A C 1
ATOM 3831 O O . TRP A 1 491 ? 8.421 -28.882 16.536 1.00 58.97 491 TRP A O 1
ATOM 3841 N N . ALA A 1 492 ? 8.592 -30.502 18.081 1.00 51.38 492 ALA A N 1
ATOM 3842 C CA . ALA A 1 492 ? 9.333 -29.730 19.075 1.00 51.38 492 ALA A CA 1
ATOM 3843 C C . ALA A 1 492 ? 10.501 -30.590 19.555 1.00 51.38 492 ALA A C 1
ATOM 3845 O O . ALA A 1 492 ? 10.296 -31.720 19.992 1.00 51.38 492 ALA A O 1
ATOM 3846 N N . CYS A 1 493 ? 11.733 -30.092 19.425 1.00 51.31 493 CYS A N 1
ATOM 3847 C CA . CYS A 1 493 ? 12.946 -30.808 19.847 1.00 51.31 493 CYS A CA 1
ATOM 3848 C C . CYS A 1 493 ? 13.059 -32.249 19.296 1.00 51.31 493 CYS A C 1
ATOM 3850 O O . CYS A 1 493 ? 13.525 -33.153 19.984 1.00 51.31 493 CYS A O 1
ATOM 3852 N N . GLY A 1 494 ? 12.617 -32.481 18.053 1.00 49.41 494 GLY A N 1
ATOM 3853 C CA . GLY A 1 494 ? 12.628 -33.812 17.426 1.00 49.41 494 GLY A CA 1
ATOM 3854 C C . GLY A 1 494 ? 11.508 -34.753 17.887 1.00 49.41 494 GLY A C 1
ATOM 3855 O O . GLY A 1 494 ? 11.452 -35.894 17.437 1.00 49.41 494 GLY A O 1
ATOM 3856 N N . VAL A 1 495 ? 10.599 -34.280 18.741 1.00 57.38 495 VAL A N 1
ATOM 3857 C CA . VAL A 1 495 ? 9.413 -35.016 19.177 1.00 57.38 495 VAL A CA 1
ATOM 3858 C C . VAL A 1 495 ? 8.213 -34.545 18.353 1.00 57.38 495 VAL A C 1
ATOM 3860 O O . VAL A 1 495 ? 7.872 -33.358 18.413 1.00 57.38 495 VAL A O 1
ATOM 3863 N N . PRO A 1 496 ? 7.567 -35.430 17.572 1.00 66.50 496 PRO A N 1
ATOM 3864 C CA . PRO A 1 496 ? 6.328 -35.081 16.903 1.00 66.50 496 PRO A CA 1
ATOM 3865 C C . PRO A 1 496 ? 5.215 -34.917 17.944 1.00 66.50 496 PRO A C 1
ATOM 3867 O O . PRO A 1 496 ? 5.010 -35.791 18.786 1.00 66.50 496 PRO A O 1
ATOM 3870 N N . TYR A 1 497 ? 4.481 -33.812 17.877 1.00 68.50 497 TYR A N 1
ATOM 3871 C CA . TYR A 1 497 ? 3.284 -33.573 18.676 1.00 68.50 497 TYR A CA 1
ATOM 3872 C C . TYR A 1 497 ? 2.133 -33.154 17.768 1.00 68.50 497 TYR A C 1
ATOM 3874 O O . TYR A 1 497 ? 2.331 -32.507 16.742 1.00 68.50 497 TYR A O 1
ATOM 3882 N N . GLN A 1 498 ? 0.916 -33.542 18.131 1.00 69.44 498 GLN A N 1
ATOM 3883 C CA . GLN A 1 498 ? -0.280 -33.118 17.419 1.00 69.44 498 GLN A CA 1
ATOM 3884 C C . GLN A 1 498 ? -0.888 -31.933 18.148 1.00 69.44 498 GLN A C 1
ATOM 3886 O O . GLN A 1 498 ? -1.181 -32.017 19.338 1.00 69.44 498 GLN A O 1
ATOM 3891 N N . GLN A 1 499 ? -1.104 -30.847 17.420 1.00 66.88 499 GLN A N 1
ATOM 3892 C CA . GLN A 1 499 ? -1.831 -29.699 17.925 1.00 66.88 499 GLN A CA 1
ATOM 3893 C C . GLN A 1 499 ? -3.264 -29.731 17.382 1.00 66.88 499 GLN A C 1
ATOM 3895 O O . GLN A 1 499 ? -3.469 -29.621 16.174 1.00 66.88 499 GLN A O 1
ATOM 3900 N N . THR A 1 500 ? -4.256 -29.888 18.256 1.00 59.88 500 THR A N 1
ATOM 3901 C CA . THR A 1 500 ? -5.680 -29.955 17.884 1.00 59.88 500 THR A CA 1
ATOM 3902 C C . THR A 1 500 ? -6.468 -28.794 18.481 1.00 59.88 500 THR A C 1
ATOM 3904 O O . THR A 1 500 ? -6.056 -28.193 19.474 1.00 59.88 500 THR A O 1
ATOM 3907 N N . GLU A 1 501 ? -7.620 -28.485 17.890 1.00 57.56 501 GLU A N 1
ATOM 3908 C CA . GLU A 1 501 ? -8.624 -27.636 18.533 1.00 57.56 501 GLU A CA 1
ATOM 3909 C C . GLU A 1 501 ? -9.482 -28.503 19.461 1.00 57.56 501 GLU A C 1
ATOM 3911 O O . GLU A 1 501 ? -9.795 -29.651 19.145 1.00 57.56 501 GLU A O 1
ATOM 3916 N N . ARG A 1 502 ? -9.807 -27.989 20.651 1.00 50.16 502 ARG A N 1
ATOM 3917 C CA . ARG A 1 502 ? -10.789 -28.635 21.526 1.00 50.16 502 ARG A CA 1
ATOM 3918 C C . ARG A 1 502 ? -12.175 -28.192 21.059 1.00 50.16 502 ARG A C 1
ATOM 3920 O O . ARG A 1 502 ? -12.401 -26.987 20.966 1.00 50.16 502 ARG A O 1
ATOM 3927 N N . ALA A 1 503 ? -13.033 -29.162 20.742 1.00 42.75 503 ALA A N 1
ATOM 3928 C CA . ALA A 1 503 ? -14.433 -28.941 20.383 1.00 42.75 503 ALA A CA 1
ATOM 3929 C C . ALA A 1 503 ? -15.250 -28.378 21.553 1.00 42.75 503 ALA A C 1
ATOM 3931 O O . ALA A 1 503 ? -14.960 -28.771 22.711 1.00 42.75 503 ALA A O 1
#

Foldseek 3Di:
DQAPQLFFQAQAFQDFDFADALCQKFFDDPCVWFPTGFMAGAALVRLFYADLLLCVLVVNVVSLVVSVVVLVCCCVQFWDWDADPNFTAIWGKPRSDHWTDVVLVIRVDIDRLALSGLNNLLSLLVNQVVCVVVVRRDPVSVSNNSRHLVVLVPSLPAFESDSNHTHWHFLSSLRSSLSSLQSLLLSPCPPPVCVVSSVVSLVSSVVSLVSSFQAACWDDDPPLPPPTRHLFGFRTCDPQGNQWRAQASNLSSLLSLQLSCQAPVPVLSVVSSVVNSVCVSLQFDPDDDVDSSNDDQFGGFGTQGRDAVRPLGRRGTDSGHGHHYNSQSHFHNQAQWEWEHAQAHIWIRGYDPWLKIWDQWFDPRALWIKIAIATPDPFWGKYKYFYTSHQLLPWWKWKADPNDIDTDDPVAWDRDSSRRRIIIGTGDDHGIMMTTHDDDPPGGGRDRDDDDADADDDPPDDADDDPPDDDAAQPPSDPSGPNPPHAAWDDDPNDIHGHDDDD

Sequence (503 aa):
MNDLGWIPGRVRLRDFAGPIGLGLFGPGSESTFYPAGTVIVHGWRGHTEMPVDTAARRGDTQAIEQARGRLDELLRKYAKRVEIAGEPCLFWEKPLEGAWKPDWGGPPVTTLHNADAWYPARVLVELYRYDRQRGQARADYLAAIDGVFNWTKHFVWTRNEFADVPSSPFAIGGTLSAAFLLDYYFTFCDDPSRRDNAALALALARNVTWRYLPLWAMDSDRYDSDLDSSFLIEPNSGRDWAALACANEVHWNIDALTQVYVHTGDERMRYYLRGILDRWPALYRPVYETSLEQAGQDAMTEGLGFFDGAGPGRGGRYNYGTAATLPLNEPVGNSKLRVVAGARAAIGFCKDGTHSDLADYRTDGRGACAFRLVSGLPGEFDVSFSYPYVDISKLAVRLTRDGQARTLGAEQVRHPEQSPSSLYLGGLRAGDVIQIGELPADTTAYAPPAVAPSEAAPAGWRLQTLAAEVTLPRDWRDTSSYAGLVVGLRWACGVPYQQTERA

pLDDT: mean 85.99, std 13.48, range [39.41, 98.69]

Radius of gyration: 23.74 Å; chains: 1; bounding box: 60×68×58 Å

Secondary structure (DSSP, 8-state):
--B-TTS-TTTS-SS---PPPS--EEE-S-TTTS-TT-EEE--TTTTSS-HHHHHHHTT-HHHHHHHHHHHHHHHHHTEEEEEETTEEEEEE-BSSBS---GGGT-TT--BS--GGGHHHHHHHHHHHHHHHTTT---HHHHHHHHHHHHHHHHGGGSS-SSTTSTTS--GGGHHHHHHHHHHHHHHHTT-TTTHHHHHHHHHHHHHHHHHT--B-SS---TTSSS---TT-B-S-SSTTTTTEE-STTTTHHHHHHHHHHHHH--HHHHHHHHHHHHHGGGGB-S---S-TTT--TT-B-S-EE-STTSTT-BT-B-S-------TTTS--TT-SEEEEE-SS-EEEEE-TT--EEEEEEEE-SSS-EEEEEEE---S-EEEEEE-TTS--TT--EEEEETTEEEE--TTTEE--TT-TTEEEEEEE-TTPEEEES---TT-PPP-PPP-----PPPTT------TT-------TT-TT--TTPPPEEEEETTEEEEE----